Protein AF-0000000084648207 (afdb_homodimer)

Structure (mmCIF, N/CA/C/O backbone):
data_AF-0000000084648207-model_v1
#
loop_
_entity.id
_entity.type
_entity.pdbx_description
1 polymer 'Uncharacterized protein'
#
loop_
_atom_site.group_PDB
_atom_site.id
_atom_site.type_symbol
_atom_site.label_atom_id
_atom_site.label_alt_id
_atom_site.label_comp_id
_atom_site.label_asym_id
_atom_site.label_entity_id
_atom_site.label_seq_id
_atom_site.pdbx_PDB_ins_code
_atom_site.Cartn_x
_atom_site.Cartn_y
_atom_site.Cartn_z
_atom_site.occupancy
_atom_site.B_iso_or_equiv
_atom_site.auth_seq_id
_atom_site.auth_comp_id
_atom_site.auth_asym_id
_atom_site.auth_atom_id
_atom_site.pdbx_PDB_model_num
ATOM 1 N N . MET A 1 1 ? 38.062 -29.75 -19.484 1 31.52 1 MET A N 1
ATOM 2 C CA . MET A 1 1 ? 38.406 -29.109 -18.203 1 31.52 1 MET A CA 1
ATOM 3 C C . MET A 1 1 ? 37.188 -29.109 -17.266 1 31.52 1 MET A C 1
ATOM 5 O O . MET A 1 1 ? 36.188 -28.484 -17.578 1 31.52 1 MET A O 1
ATOM 9 N N . GLN A 1 2 ? 36.719 -30.141 -16.578 1 42.59 2 GLN A N 1
ATOM 10 C CA . GLN A 1 2 ? 35.562 -30.531 -15.758 1 42.59 2 GLN A CA 1
ATOM 11 C C . GLN A 1 2 ? 35.406 -29.562 -14.586 1 42.59 2 GLN A C 1
ATOM 13 O O . GLN A 1 2 ? 36.219 -29.531 -13.672 1 42.59 2 GLN A O 1
ATOM 18 N N . GLY A 1 3 ? 35.219 -28.281 -14.695 1 47.62 3 GLY A N 1
ATOM 19 C CA . GLY A 1 3 ? 35.281 -27.266 -13.664 1 47.62 3 GLY A CA 1
ATOM 20 C C . GLY A 1 3 ? 34.656 -27.703 -12.352 1 47.62 3 GLY A C 1
ATOM 21 O O . GLY A 1 3 ? 33.562 -28.297 -12.336 1 47.62 3 GLY A O 1
ATOM 22 N N . THR A 1 4 ? 35.438 -28.016 -11.281 1 57.03 4 THR A N 1
ATOM 23 C CA . THR A 1 4 ? 35.188 -28.5 -9.93 1 57.03 4 THR A CA 1
ATOM 24 C C . THR A 1 4 ? 34 -27.75 -9.328 1 57.03 4 THR A C 1
ATOM 26 O O . THR A 1 4 ? 33.969 -26.516 -9.328 1 57.03 4 THR A O 1
ATOM 29 N N . PHE A 1 5 ? 32.875 -28.484 -9.375 1 67.56 5 PHE A N 1
ATOM 30 C CA . PHE A 1 5 ? 31.688 -28.016 -8.641 1 67.56 5 PHE A CA 1
ATOM 31 C C . PHE A 1 5 ? 32.094 -27.484 -7.27 1 67.56 5 PHE A C 1
ATOM 33 O O . PHE A 1 5 ? 32.562 -28.234 -6.418 1 67.56 5 PHE A O 1
ATOM 40 N N . ASP A 1 6 ? 32.312 -26.234 -7.191 1 81.56 6 ASP A N 1
ATOM 41 C CA . ASP A 1 6 ? 32.594 -25.594 -5.914 1 81.56 6 ASP A CA 1
ATOM 42 C C . ASP A 1 6 ? 31.359 -25.641 -5.004 1 81.56 6 ASP A C 1
ATOM 44 O O . ASP A 1 6 ? 30.547 -24.703 -4.996 1 81.56 6 ASP A O 1
ATOM 48 N N . ILE A 1 7 ? 31.281 -26.719 -4.242 1 83.06 7 ILE A N 1
ATOM 49 C CA . ILE A 1 7 ? 30.125 -27 -3.391 1 83.06 7 ILE A CA 1
ATOM 50 C C . ILE A 1 7 ? 29.984 -25.922 -2.324 1 83.06 7 ILE A C 1
ATOM 52 O O . ILE A 1 7 ? 28.875 -25.531 -1.978 1 83.06 7 ILE A O 1
ATOM 56 N N . GLU A 1 8 ? 31.125 -25.469 -1.847 1 86.5 8 GLU A N 1
ATOM 57 C CA . GLU A 1 8 ? 31.078 -24.469 -0.784 1 86.5 8 GLU A CA 1
ATOM 58 C C . GLU A 1 8 ? 30.469 -23.156 -1.28 1 86.5 8 GLU A C 1
ATOM 60 O O . GLU A 1 8 ? 29.656 -22.547 -0.587 1 86.5 8 GLU A O 1
ATOM 65 N N . SER A 1 9 ? 30.891 -22.781 -2.445 1 88.62 9 SER A N 1
ATOM 66 C CA . SER A 1 9 ? 30.328 -21.562 -3.035 1 88.62 9 SER A CA 1
ATOM 67 C C . SER A 1 9 ? 28.828 -21.734 -3.289 1 88.62 9 SER A C 1
ATOM 69 O O . SER A 1 9 ? 28.062 -20.781 -3.088 1 88.62 9 SER A O 1
ATOM 71 N N . PHE A 1 10 ? 28.453 -22.891 -3.68 1 90.69 10 PHE A N 1
ATOM 72 C CA . PHE A 1 10 ? 27.047 -23.172 -3.947 1 90.69 10 PHE A CA 1
ATOM 73 C C . PHE A 1 10 ? 26.219 -23.141 -2.66 1 90.69 10 PHE A C 1
ATOM 75 O O . PHE A 1 10 ? 25.141 -22.562 -2.625 1 90.69 10 PHE A O 1
ATOM 82 N N . ILE A 1 11 ? 26.75 -23.656 -1.622 1 90.31 11 ILE A N 1
ATOM 83 C CA . ILE A 1 11 ? 26.078 -23.672 -0.331 1 90.31 11 ILE A CA 1
ATOM 84 C C . ILE A 1 11 ? 25.891 -22.25 0.172 1 90.31 11 ILE A C 1
ATOM 86 O O . ILE A 1 11 ? 24.828 -21.906 0.688 1 90.31 11 ILE A O 1
ATOM 90 N N . LYS A 1 12 ? 26.953 -21.484 0.017 1 91.62 12 LYS A N 1
ATOM 91 C CA . LYS A 1 12 ? 26.859 -20.078 0.425 1 91.62 12 LYS A CA 1
ATOM 92 C C . LYS A 1 12 ? 25.781 -19.344 -0.35 1 91.62 12 LYS A C 1
ATOM 94 O O . LYS A 1 12 ? 24.984 -18.609 0.234 1 91.62 12 LYS A O 1
ATOM 99 N N . GLN A 1 13 ? 25.766 -19.531 -1.605 1 93.25 13 GLN A N 1
ATOM 100 C CA . GLN A 1 13 ? 24.766 -18.891 -2.447 1 93.25 13 GLN A CA 1
ATOM 101 C C . GLN A 1 13 ? 23.344 -19.344 -2.078 1 93.25 13 GLN A C 1
ATOM 103 O O . GLN A 1 13 ? 22.406 -18.547 -2.082 1 93.25 13 GLN A O 1
ATOM 108 N N . ARG A 1 14 ? 23.188 -20.609 -1.732 1 93.94 14 ARG A N 1
ATOM 109 C CA . ARG A 1 14 ? 21.906 -21.141 -1.324 1 93.94 14 ARG A CA 1
ATOM 110 C C . ARG A 1 14 ? 21.438 -20.516 -0.015 1 93.94 14 ARG A C 1
ATOM 112 O O . ARG A 1 14 ? 20.25 -20.188 0.132 1 93.94 14 ARG A O 1
ATOM 119 N N . LYS A 1 15 ? 22.375 -20.359 0.866 1 93.88 15 LYS A N 1
ATOM 120 C CA . LYS A 1 15 ? 22.047 -19.75 2.145 1 93.88 15 LYS A CA 1
ATOM 121 C C . LYS A 1 15 ? 21.609 -18.297 1.953 1 93.88 15 LYS A C 1
ATOM 123 O O . LYS A 1 15 ? 20.641 -17.844 2.559 1 93.88 15 LYS A O 1
ATOM 128 N N . GLN A 1 16 ? 22.312 -17.609 1.118 1 95.06 16 GLN A N 1
ATOM 129 C CA . GLN A 1 16 ? 21.969 -16.219 0.824 1 95.06 16 GLN A CA 1
ATOM 130 C C . GLN A 1 16 ? 20.609 -16.125 0.14 1 95.06 16 GLN A C 1
ATOM 132 O O . GLN A 1 16 ? 19.797 -15.25 0.466 1 95.06 16 GLN A O 1
ATOM 137 N N . THR A 1 17 ? 20.375 -17.016 -0.736 1 96 17 THR A N 1
ATOM 138 C CA . THR A 1 17 ? 19.094 -17.062 -1.43 1 96 17 THR A CA 1
ATOM 139 C C . THR A 1 17 ? 17.938 -17.266 -0.439 1 96 17 THR A C 1
ATOM 141 O O . THR A 1 17 ? 16.922 -16.594 -0.519 1 96 17 THR A O 1
ATOM 144 N N . ARG A 1 18 ? 18.156 -18.125 0.48 1 95.62 18 ARG A N 1
ATOM 145 C CA . ARG A 1 18 ? 17.125 -18.438 1.464 1 95.62 18 ARG A CA 1
ATOM 146 C C . ARG A 1 18 ? 16.812 -17.234 2.338 1 95.62 18 ARG A C 1
ATOM 148 O O . ARG A 1 18 ? 15.648 -16.906 2.562 1 95.62 18 ARG A O 1
ATOM 155 N N . VAL A 1 19 ? 17.812 -16.578 2.809 1 95.81 19 VAL A N 1
ATOM 156 C CA . VAL A 1 19 ? 17.609 -15.438 3.703 1 95.81 19 VAL A CA 1
ATOM 157 C C . VAL A 1 19 ? 16.938 -14.305 2.943 1 95.81 19 VAL A C 1
ATOM 159 O O . VAL A 1 19 ? 16.031 -13.648 3.473 1 95.81 19 VAL A O 1
ATOM 162 N N . ILE A 1 20 ? 17.344 -14.07 1.699 1 95.75 20 ILE A N 1
ATOM 163 C CA . ILE A 1 20 ? 16.734 -13.039 0.865 1 95.75 20 ILE A CA 1
ATOM 164 C C . ILE A 1 20 ? 15.266 -13.391 0.602 1 95.75 20 ILE A C 1
ATOM 166 O O . ILE A 1 20 ? 14.375 -12.555 0.788 1 95.75 20 ILE A O 1
ATOM 170 N N . GLY A 1 21 ? 15.031 -14.633 0.204 1 96.62 21 GLY A N 1
ATOM 171 C CA . GLY A 1 21 ? 13.68 -15.086 -0.083 1 96.62 21 GLY A CA 1
ATOM 172 C C . GLY A 1 21 ? 12.75 -14.977 1.111 1 96.62 21 GLY A C 1
ATOM 173 O O . GLY A 1 21 ? 11.617 -14.516 0.983 1 96.62 21 GLY A O 1
ATOM 174 N N . ASP A 1 22 ? 13.266 -15.375 2.27 1 96.25 22 ASP A N 1
ATOM 175 C CA . ASP A 1 22 ? 12.461 -15.344 3.486 1 96.25 22 ASP A CA 1
ATOM 176 C C . ASP A 1 22 ? 12.07 -13.906 3.844 1 96.25 22 ASP A C 1
ATOM 178 O O . ASP A 1 22 ? 10.914 -13.641 4.184 1 96.25 22 ASP A O 1
ATOM 182 N N . LEU A 1 23 ? 12.984 -13.047 3.775 1 96.06 23 LEU A N 1
ATOM 183 C CA . LEU A 1 23 ? 12.734 -11.648 4.113 1 96.06 23 LEU A CA 1
ATOM 184 C C . LEU A 1 23 ? 11.727 -11.031 3.15 1 96.06 23 LEU A C 1
ATOM 186 O O . LEU A 1 23 ? 10.797 -10.344 3.574 1 96.06 23 LEU A O 1
ATOM 190 N N . LEU A 1 24 ? 11.922 -11.297 1.897 1 96.81 24 LEU A N 1
ATOM 191 C CA . LEU A 1 24 ? 11.039 -10.719 0.888 1 96.81 24 LEU A CA 1
ATOM 192 C C . LEU A 1 24 ? 9.648 -11.344 0.972 1 96.81 24 LEU A C 1
ATOM 194 O O . LEU A 1 24 ? 8.641 -10.648 0.798 1 96.81 24 LEU A O 1
ATOM 198 N N . HIS A 1 25 ? 9.609 -12.617 1.253 1 97.44 25 HIS A N 1
ATOM 199 C CA . HIS A 1 25 ? 8.32 -13.281 1.41 1 97.44 25 HIS A CA 1
ATOM 200 C C . HIS A 1 25 ? 7.543 -12.703 2.586 1 97.44 25 HIS A C 1
ATOM 202 O O . HIS A 1 25 ? 6.344 -12.445 2.471 1 97.44 25 HIS A O 1
ATOM 208 N N . GLU A 1 26 ? 8.219 -12.555 3.654 1 96.44 26 GLU A N 1
ATOM 209 C CA . GLU A 1 26 ? 7.578 -12.008 4.848 1 96.44 26 GLU A CA 1
ATOM 210 C C . GLU A 1 26 ? 7.004 -10.617 4.578 1 96.44 26 GLU A C 1
ATOM 212 O O . GLU A 1 26 ? 5.875 -10.32 4.973 1 96.44 26 GLU A O 1
ATOM 217 N N . GLN A 1 27 ? 7.758 -9.844 3.918 1 95.56 27 GLN A N 1
ATOM 218 C CA . GLN A 1 27 ? 7.32 -8.484 3.607 1 95.56 27 GLN A CA 1
ATOM 219 C C . GLN A 1 27 ? 6.141 -8.5 2.637 1 95.56 27 GLN A C 1
ATOM 221 O O . GLN A 1 27 ? 5.148 -7.797 2.852 1 95.56 27 GLN A O 1
ATOM 226 N N . ALA A 1 28 ? 6.254 -9.289 1.633 1 96.81 28 ALA A N 1
ATOM 227 C CA . ALA A 1 28 ? 5.176 -9.391 0.653 1 96.81 28 ALA A CA 1
ATOM 228 C C . ALA A 1 28 ? 3.893 -9.898 1.304 1 96.81 28 ALA A C 1
ATOM 230 O O . ALA A 1 28 ? 2.803 -9.398 1.021 1 96.81 28 ALA A O 1
ATOM 231 N N . ALA A 1 29 ? 4.051 -10.875 2.158 1 96.19 29 ALA A N 1
ATOM 232 C CA . ALA A 1 29 ? 2.898 -11.445 2.85 1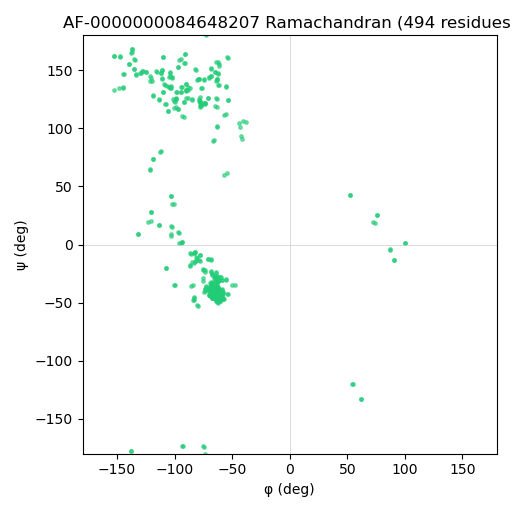 96.19 29 ALA A CA 1
ATOM 233 C C . ALA A 1 29 ? 2.24 -10.422 3.764 1 96.19 29 ALA A C 1
ATOM 235 O O . ALA A 1 29 ? 1.013 -10.352 3.852 1 96.19 29 ALA A O 1
ATOM 236 N N . ASP A 1 30 ? 3.041 -9.703 4.414 1 94.94 30 ASP A N 1
ATOM 237 C CA . ASP A 1 30 ? 2.525 -8.648 5.281 1 94.94 30 ASP A CA 1
ATOM 238 C C . ASP A 1 30 ? 1.732 -7.613 4.48 1 94.94 30 ASP A C 1
ATOM 240 O O . ASP A 1 30 ? 0.624 -7.238 4.867 1 94.94 30 ASP A O 1
ATOM 244 N N . TYR A 1 31 ? 2.311 -7.145 3.365 1 95.69 31 TYR A N 1
ATOM 245 C CA . TYR A 1 31 ? 1.628 -6.184 2.506 1 95.69 31 TYR A CA 1
ATOM 246 C C . TYR A 1 31 ? 0.324 -6.762 1.97 1 95.69 31 TYR A C 1
ATOM 248 O O . TYR A 1 31 ? -0.715 -6.098 1.998 1 95.69 31 TYR A O 1
ATOM 256 N N . LEU A 1 32 ? 0.422 -7.98 1.573 1 95 32 LEU A N 1
ATOM 257 C CA . LEU A 1 32 ? -0.771 -8.625 1.037 1 95 32 LEU A CA 1
ATOM 258 C C . LEU A 1 32 ? -1.846 -8.758 2.111 1 95 32 LEU A C 1
ATOM 260 O O . LEU A 1 32 ? -3.031 -8.562 1.836 1 95 32 LEU A O 1
ATOM 264 N N . GLY A 1 33 ? -1.432 -9.094 3.254 1 92.56 33 GLY A N 1
ATOM 265 C CA . GLY A 1 33 ? -2.371 -9.195 4.359 1 92.56 33 GLY A CA 1
ATOM 266 C C . GLY A 1 33 ? -3.107 -7.895 4.633 1 92.56 33 GLY A C 1
ATOM 267 O O . GLY A 1 33 ? -4.301 -7.906 4.945 1 92.56 33 GLY A O 1
ATOM 268 N N . THR A 1 34 ? -2.453 -6.852 4.531 1 91.88 34 THR A N 1
ATOM 269 C CA . THR A 1 34 ? -3.053 -5.539 4.754 1 91.88 34 THR A CA 1
ATOM 270 C C . THR A 1 34 ? -3.951 -5.148 3.582 1 91.88 34 THR A C 1
ATOM 272 O O . THR A 1 34 ? -5.055 -4.637 3.783 1 91.88 34 THR A O 1
ATOM 275 N N . LEU A 1 35 ? -3.521 -5.445 2.381 1 92.56 35 LEU A N 1
ATOM 276 C CA . LEU A 1 35 ? -4.227 -5.039 1.169 1 92.56 35 LEU A CA 1
ATOM 277 C C . LEU A 1 35 ? -5.375 -5.992 0.861 1 92.56 35 LEU A C 1
ATOM 279 O O . LEU A 1 35 ? -6.227 -5.695 0.019 1 92.56 35 LEU A O 1
ATOM 283 N N . GLY A 1 36 ? -5.391 -7.082 1.556 1 88.88 36 GLY A N 1
ATOM 284 C CA . GLY A 1 36 ? -6.414 -8.094 1.335 1 88.88 36 GLY A CA 1
ATOM 285 C C . GLY A 1 36 ? -7.824 -7.551 1.447 1 88.88 36 GLY A C 1
ATOM 286 O O . GLY A 1 36 ? -8.727 -7.992 0.729 1 88.88 36 GLY A O 1
ATOM 287 N N . LEU A 1 37 ? -7.992 -6.566 2.248 1 83.12 37 LEU A N 1
ATOM 288 C CA . LEU A 1 37 ? -9.312 -5.988 2.455 1 83.12 37 LEU A CA 1
ATOM 289 C C . LEU A 1 37 ? -9.789 -5.266 1.199 1 83.12 37 LEU A C 1
ATOM 291 O O . LEU A 1 37 ? -11 -5.148 0.966 1 83.12 37 LEU A O 1
ATOM 295 N N . LEU A 1 38 ? -8.859 -4.867 0.382 1 86.69 38 LEU A N 1
ATOM 296 C CA . LEU A 1 38 ? -9.188 -4.113 -0.821 1 86.69 38 LEU A CA 1
ATOM 297 C C . LEU A 1 38 ? -9.641 -5.043 -1.94 1 86.69 38 LEU A C 1
ATOM 299 O O . LEU A 1 38 ? -10.25 -4.594 -2.918 1 86.69 38 LEU A O 1
ATOM 303 N N . ILE A 1 39 ? -9.391 -6.273 -1.764 1 87.75 39 ILE A N 1
ATOM 304 C CA . ILE A 1 39 ? -9.711 -7.172 -2.865 1 87.75 39 ILE A CA 1
ATOM 305 C C . ILE A 1 39 ? -10.719 -8.227 -2.396 1 87.75 39 ILE A C 1
ATOM 307 O O . ILE A 1 39 ? -10.781 -9.32 -2.955 1 87.75 39 ILE A O 1
ATOM 311 N N . ARG A 1 40 ? -11.453 -7.855 -1.466 1 86.44 40 ARG A N 1
ATOM 312 C CA . ARG A 1 40 ? -12.492 -8.766 -1.007 1 86.44 40 ARG A CA 1
ATOM 313 C C . ARG A 1 40 ? -13.609 -8.891 -2.041 1 86.44 40 ARG A C 1
ATOM 315 O O . ARG A 1 40 ? -14.219 -7.891 -2.426 1 86.44 40 ARG A O 1
ATOM 322 N N . PRO A 1 41 ? -13.891 -10.086 -2.408 1 89.44 41 PRO A N 1
ATOM 323 C CA . PRO A 1 41 ? -14.906 -10.266 -3.451 1 89.44 41 PRO A CA 1
ATOM 324 C C . PRO A 1 41 ? -16.297 -9.789 -3.021 1 89.44 41 PRO A C 1
ATOM 326 O O . PRO A 1 41 ? -17.094 -9.375 -3.863 1 89.44 41 PRO A O 1
ATOM 329 N N . GLN A 1 42 ? -16.531 -9.758 -1.756 1 84.69 42 GLN A N 1
ATOM 330 C CA . GLN A 1 42 ? -17.844 -9.359 -1.232 1 84.69 42 GLN A CA 1
ATOM 331 C C . GLN A 1 42 ? -18.172 -7.918 -1.619 1 84.69 42 GLN A C 1
ATOM 333 O O . GLN A 1 42 ? -19.328 -7.582 -1.841 1 84.69 42 GLN A O 1
ATOM 338 N N . MET A 1 43 ? -17.203 -7.164 -1.728 1 80.06 43 MET A N 1
ATOM 339 C CA . MET A 1 43 ? -17.391 -5.754 -2.051 1 80.06 43 MET A CA 1
ATOM 340 C C . MET A 1 43 ? -17.734 -5.574 -3.523 1 80.06 43 MET A C 1
ATOM 342 O O . MET A 1 43 ? -18.391 -4.602 -3.898 1 80.06 43 MET A O 1
ATOM 346 N N . ILE A 1 44 ? -17.406 -6.52 -4.305 1 86.19 44 ILE A N 1
ATOM 347 C CA . ILE A 1 44 ? -17.547 -6.402 -5.75 1 86.19 44 ILE A CA 1
ATOM 348 C C . ILE A 1 44 ? -18.812 -7.133 -6.199 1 86.19 44 ILE A C 1
ATOM 350 O O . ILE A 1 44 ? -19.562 -6.625 -7.039 1 86.19 44 ILE A O 1
ATOM 354 N N . PHE A 1 45 ? -19.109 -8.211 -5.543 1 90.38 45 PHE A N 1
ATOM 355 C CA . PHE A 1 45 ? -20.141 -9.094 -6.062 1 90.38 45 PHE A CA 1
ATOM 356 C C . PHE A 1 45 ? -21.406 -8.992 -5.219 1 90.38 45 PHE A C 1
ATOM 358 O O . PHE A 1 45 ? -22.484 -9.406 -5.652 1 90.38 45 PHE A O 1
ATOM 365 N N . GLY A 1 46 ? -21.266 -8.508 -4.02 1 86 46 GLY A N 1
ATOM 366 C CA . GLY A 1 46 ? -22.438 -8.297 -3.168 1 86 46 GLY A CA 1
ATOM 367 C C . GLY A 1 46 ? -23.281 -9.539 -3.004 1 86 46 GLY A C 1
ATOM 368 O O . GLY A 1 46 ? -22.781 -10.602 -2.658 1 86 46 GLY A O 1
ATOM 369 N N . GLU A 1 47 ? -24.516 -9.5 -3.398 1 86.75 47 GLU A N 1
ATOM 370 C CA . GLU A 1 47 ? -25.516 -10.531 -3.148 1 86.75 47 GLU A CA 1
ATOM 371 C C . GLU A 1 47 ? -25.234 -11.789 -3.973 1 86.75 47 GLU A C 1
ATOM 373 O O . GLU A 1 47 ? -25.828 -12.844 -3.732 1 86.75 47 GLU A O 1
ATOM 378 N N . TYR A 1 48 ? -24.375 -11.648 -4.887 1 90.25 48 TYR A N 1
ATOM 379 C CA . TYR A 1 48 ? -24.062 -12.805 -5.723 1 90.25 48 TYR A CA 1
ATOM 380 C C . TYR A 1 48 ? -23.141 -13.766 -4.988 1 90.25 48 TYR A C 1
ATOM 382 O O . TYR A 1 48 ? -22.906 -14.883 -5.449 1 90.25 48 TYR A O 1
ATOM 390 N N . LEU A 1 49 ? -22.672 -13.266 -3.859 1 89.31 49 LEU A N 1
ATOM 391 C CA . LEU A 1 49 ? -21.859 -14.133 -3 1 89.31 49 LEU A CA 1
ATOM 392 C C . LEU A 1 49 ? -22.609 -14.469 -1.716 1 89.31 49 LEU A C 1
ATOM 394 O O . LEU A 1 49 ? -23.297 -13.609 -1.145 1 89.31 49 LEU A O 1
ATOM 398 N N . GLN A 1 50 ? -22.359 -15.68 -1.397 1 84.62 50 GLN A N 1
ATOM 399 C CA . GLN A 1 50 ? -23.016 -16.109 -0.169 1 84.62 50 GLN A CA 1
ATOM 400 C C . GLN A 1 50 ? -22.516 -15.32 1.034 1 84.62 50 GLN A C 1
ATOM 402 O O . GLN A 1 50 ? -21.312 -15.18 1.234 1 84.62 50 GLN A O 1
ATOM 407 N N . GLY A 1 51 ? -23.469 -14.711 1.789 1 76.5 51 GLY A N 1
ATOM 408 C CA . GLY A 1 51 ? -23.125 -14.031 3.027 1 76.5 51 GLY A CA 1
ATOM 409 C C . GLY A 1 51 ? -22.719 -12.586 2.818 1 76.5 51 GLY A C 1
ATOM 410 O O . GLY A 1 51 ? -22.422 -11.875 3.779 1 76.5 51 GLY A O 1
ATOM 411 N N . ALA A 1 52 ? -22.641 -12.195 1.569 1 75.5 52 ALA A N 1
ATOM 412 C CA . ALA A 1 52 ? -22.25 -10.82 1.296 1 75.5 52 ALA A CA 1
ATOM 413 C C . ALA A 1 52 ? -23.406 -9.859 1.495 1 75.5 52 ALA A C 1
ATOM 415 O O . ALA A 1 52 ? -24.578 -10.234 1.294 1 75.5 52 ALA A O 1
ATOM 416 N N . PRO A 1 53 ? -23 -8.703 2.031 1 71.38 53 PRO A N 1
ATOM 417 C CA . PRO A 1 53 ? -24.062 -7.703 2.125 1 71.38 53 PRO A CA 1
ATOM 418 C C . PRO A 1 53 ? -24.609 -7.293 0.759 1 71.38 53 PRO A C 1
ATOM 420 O O . PRO A 1 53 ? -23.969 -7.516 -0.263 1 71.38 53 PRO A O 1
ATOM 423 N N . ARG A 1 54 ? -25.875 -6.777 0.827 1 66.56 54 ARG A N 1
ATOM 424 C CA . ARG A 1 54 ? -26.469 -6.316 -0.421 1 66.56 54 ARG A CA 1
ATOM 425 C C . ARG A 1 54 ? -25.688 -5.152 -1.009 1 66.56 54 ARG A C 1
ATOM 427 O O . ARG A 1 54 ? -25.391 -4.18 -0.308 1 66.56 54 ARG A O 1
ATOM 434 N N . GLY A 1 55 ? -24.797 -5.297 -2.08 1 62.78 55 GLY A N 1
ATOM 435 C CA . GLY A 1 55 ? -24.062 -4.234 -2.752 1 62.78 55 GLY A CA 1
ATOM 436 C C . GLY A 1 55 ? -24.938 -3.369 -3.633 1 62.78 55 GLY A C 1
ATOM 437 O O . GLY A 1 55 ? -26.172 -3.42 -3.531 1 62.78 55 GLY A O 1
ATOM 438 N N . SER A 1 56 ? -24.25 -2.348 -4.281 1 64.62 56 SER A N 1
ATOM 439 C CA . SER A 1 56 ? -25 -1.662 -5.332 1 64.62 56 SER A CA 1
ATOM 440 C C . SER A 1 56 ? -25.484 -2.641 -6.395 1 64.62 56 SER A C 1
ATOM 442 O O . SER A 1 56 ? -24.688 -3.326 -7.027 1 64.62 56 SER A O 1
ATOM 444 N N . GLY A 1 57 ? -26.75 -2.887 -6.5 1 74.56 57 GLY A N 1
ATOM 445 C CA . GLY A 1 57 ? -27.391 -3.891 -7.324 1 74.56 57 GLY A CA 1
ATOM 446 C C . GLY A 1 57 ? -26.891 -3.906 -8.758 1 74.56 57 GLY A C 1
ATOM 447 O O . GLY A 1 57 ? -26.578 -4.969 -9.297 1 74.56 57 GLY A O 1
ATOM 448 N N . ARG A 1 58 ? -26.562 -2.707 -9.305 1 85.62 58 ARG A N 1
ATOM 449 C CA . ARG A 1 58 ? -26.188 -2.654 -10.719 1 85.62 58 ARG A CA 1
ATOM 450 C C . ARG A 1 58 ? -24.719 -3.008 -10.906 1 85.62 58 ARG A C 1
ATOM 452 O O . ARG A 1 58 ? -24.375 -3.76 -11.82 1 85.62 58 ARG A O 1
ATOM 459 N N . GLU A 1 59 ? -23.797 -2.461 -10.086 1 87.19 59 GLU A N 1
ATOM 460 C CA . GLU A 1 59 ? -22.359 -2.717 -10.195 1 87.19 59 GLU A CA 1
ATOM 461 C C . GLU A 1 59 ? -22.047 -4.184 -9.922 1 87.19 59 GLU A C 1
ATOM 463 O O . GLU A 1 59 ? -21.234 -4.789 -10.617 1 87.19 59 GLU A O 1
ATOM 468 N N . ALA A 1 60 ? -22.766 -4.68 -9.047 1 90 60 ALA A N 1
ATOM 469 C CA . ALA A 1 60 ? -22.562 -6.086 -8.711 1 90 60 ALA A CA 1
ATOM 470 C C . ALA A 1 60 ? -23.031 -6.996 -9.836 1 90 60 ALA A C 1
ATOM 472 O O . ALA A 1 60 ? -22.391 -8 -10.141 1 90 60 ALA A O 1
ATOM 473 N N . GLN A 1 61 ? -24.141 -6.609 -10.422 1 92.69 61 GLN A N 1
ATOM 474 C CA . GLN A 1 61 ? -24.672 -7.387 -11.531 1 92.69 61 GLN A CA 1
ATOM 475 C C . GLN A 1 61 ? -23.719 -7.387 -12.727 1 92.69 61 GLN A C 1
ATOM 477 O O . GLN A 1 61 ? -23.484 -8.43 -13.336 1 92.69 61 GLN A O 1
ATOM 482 N N . HIS A 1 62 ? -23.234 -6.246 -12.977 1 94.12 62 HIS A N 1
ATOM 483 C CA . HIS A 1 62 ? -22.297 -6.137 -14.078 1 94.12 62 HIS A CA 1
ATOM 484 C C . HIS A 1 62 ? -21.031 -6.941 -13.805 1 94.12 62 HIS A C 1
ATOM 486 O O . HIS A 1 62 ? -20.547 -7.672 -14.672 1 94.12 62 HIS A O 1
ATOM 492 N N . ALA A 1 63 ? -20.562 -6.836 -12.609 1 92.62 63 ALA A N 1
ATOM 493 C CA . ALA A 1 63 ? -19.359 -7.578 -12.219 1 92.62 63 ALA A CA 1
ATOM 494 C C . ALA A 1 63 ? -19.594 -9.086 -12.328 1 92.62 63 ALA A C 1
ATOM 496 O O . ALA A 1 63 ? -18.734 -9.812 -12.844 1 92.62 63 ALA A O 1
ATOM 497 N N . PHE A 1 64 ? -20.719 -9.484 -11.961 1 94 64 PHE A N 1
ATOM 498 C CA . PHE A 1 64 ? -21.016 -10.906 -11.984 1 94 64 PHE A CA 1
ATOM 499 C C . PHE A 1 64 ? -21.141 -11.406 -13.422 1 94 64 PHE A C 1
ATOM 501 O O . PHE A 1 64 ? -20.703 -12.508 -13.75 1 94 64 PHE A O 1
ATOM 508 N N . LYS A 1 65 ? -21.766 -10.609 -14.211 1 95.12 65 LYS A N 1
ATOM 509 C CA . LYS A 1 65 ? -21.891 -10.977 -15.617 1 95.12 65 LYS A CA 1
ATOM 510 C C . LYS A 1 65 ? -20.531 -11.141 -16.281 1 95.12 65 LYS A C 1
ATOM 512 O O . LYS A 1 65 ? -20.297 -12.102 -17.016 1 95.12 65 LYS A O 1
ATOM 517 N N . GLU A 1 66 ? -19.672 -10.258 -15.984 1 95.94 66 GLU A N 1
ATOM 518 C CA . GLU A 1 66 ? -18.328 -10.336 -16.516 1 95.94 66 GLU A CA 1
ATOM 519 C C . GLU A 1 66 ? -17.578 -11.547 -15.977 1 95.94 66 GLU A C 1
ATOM 521 O O . GLU A 1 66 ? -16.891 -12.25 -16.719 1 95.94 66 GLU A O 1
ATOM 526 N N . PHE A 1 67 ? -17.766 -11.773 -14.766 1 96.06 67 PHE A N 1
ATOM 527 C CA . PHE A 1 67 ? -17.109 -12.906 -14.133 1 96.06 67 PHE A CA 1
ATOM 528 C C . PHE A 1 67 ? -17.625 -14.227 -14.703 1 96.06 67 PHE A C 1
ATOM 530 O O . PHE A 1 67 ? -16.844 -15.148 -14.945 1 96.06 67 PHE A O 1
ATOM 537 N N . LYS A 1 68 ? -18.875 -14.211 -14.852 1 95.44 68 LYS A N 1
ATOM 538 C CA . LYS A 1 68 ? -19.484 -15.414 -15.422 1 95.44 68 LYS A CA 1
ATOM 539 C C . LYS A 1 68 ? -18.922 -15.719 -16.797 1 95.44 68 LYS A C 1
ATOM 541 O O . LYS A 1 68 ? -18.594 -16.875 -17.109 1 95.44 68 LYS A O 1
ATOM 546 N N . SER A 1 69 ? -18.828 -14.742 -17.578 1 96 69 SER A N 1
ATOM 547 C CA . SER A 1 69 ? -18.266 -14.922 -18.906 1 96 69 SER A CA 1
ATOM 548 C C . SER A 1 69 ? -16.828 -15.422 -18.828 1 96 69 SER A C 1
ATOM 550 O O . SER A 1 69 ? -16.438 -16.328 -19.562 1 96 69 SER A O 1
ATOM 552 N N . LEU A 1 70 ? -16.078 -14.875 -17.953 1 95.75 70 LEU A N 1
ATOM 553 C CA . LEU A 1 70 ? -14.695 -15.273 -17.75 1 95.75 70 LEU A CA 1
ATOM 554 C C . LEU A 1 70 ? -14.617 -16.719 -17.266 1 95.75 70 LEU A C 1
ATOM 556 O O . LEU A 1 70 ? -13.781 -17.484 -17.75 1 95.75 70 LEU A O 1
ATOM 560 N N . PHE A 1 71 ? -15.477 -17.062 -16.406 1 96.75 71 PHE A N 1
ATOM 561 C CA . PHE A 1 71 ? -15.516 -18.406 -15.859 1 96.75 71 PHE A CA 1
ATOM 562 C C . PHE A 1 71 ? -15.828 -19.422 -16.953 1 96.75 71 PHE A C 1
ATOM 564 O O . PHE A 1 71 ? -15.133 -20.438 -17.078 1 96.75 71 PHE A O 1
ATOM 571 N N . GLU A 1 72 ? -16.797 -19.125 -17.719 1 96.25 72 GLU A N 1
ATOM 572 C CA . GLU A 1 72 ? -17.219 -20.062 -18.766 1 96.25 72 GLU A CA 1
ATOM 573 C C . GLU A 1 72 ? -16.125 -20.25 -19.797 1 96.25 72 GLU A C 1
ATOM 575 O O . GLU A 1 72 ? -15.852 -21.391 -20.219 1 96.25 72 GLU A O 1
ATOM 580 N N . ALA A 1 73 ? -15.516 -19.234 -20.125 1 95.75 73 ALA A N 1
ATOM 581 C CA . ALA A 1 73 ? -14.438 -19.312 -21.125 1 95.75 73 ALA A CA 1
ATOM 582 C C . ALA A 1 73 ? -13.25 -20.109 -20.578 1 95.75 73 ALA A C 1
ATOM 584 O O . ALA A 1 73 ? -12.633 -20.875 -21.312 1 95.75 73 ALA A O 1
ATOM 585 N N . THR A 1 74 ? -12.945 -19.938 -19.297 1 96.5 74 THR A N 1
ATOM 586 C CA . THR A 1 74 ? -11.766 -20.562 -18.703 1 96.5 74 THR A CA 1
ATOM 587 C C . THR A 1 74 ? -12.062 -22 -18.281 1 96.5 74 THR A C 1
ATOM 589 O O . THR A 1 74 ? -11.312 -22.906 -18.625 1 96.5 74 THR A O 1
ATOM 592 N N . ALA A 1 75 ? -13.141 -22.188 -17.609 1 96.25 75 ALA A N 1
ATOM 593 C CA . ALA A 1 75 ? -13.484 -23.5 -17.047 1 96.25 75 ALA A CA 1
ATOM 594 C C . ALA A 1 75 ? -13.82 -24.5 -18.156 1 96.25 75 ALA A C 1
ATOM 596 O O . ALA A 1 75 ? -13.547 -25.688 -18.016 1 96.25 75 ALA A O 1
ATOM 597 N N . GLY A 1 76 ? -14.391 -23.984 -19.219 1 95.19 76 GLY A N 1
ATOM 598 C CA . GLY A 1 76 ? -14.797 -24.875 -20.297 1 95.19 76 GLY A CA 1
ATOM 599 C C . GLY A 1 76 ? -13.648 -25.297 -21.188 1 95.19 76 GLY A C 1
ATOM 600 O O . GLY A 1 76 ? -13.758 -26.266 -21.938 1 95.19 76 GLY A O 1
ATOM 601 N N . ALA A 1 77 ? -12.594 -24.719 -21.125 1 95.44 77 ALA A N 1
ATOM 602 C CA . ALA A 1 77 ? -11.445 -24.984 -21.984 1 95.44 77 ALA A CA 1
ATOM 603 C C . ALA A 1 77 ? -10.531 -26.031 -21.375 1 95.44 77 ALA A C 1
ATOM 605 O O . ALA A 1 77 ? -10.672 -26.375 -20.188 1 95.44 77 ALA A O 1
ATOM 606 N N . ALA A 1 78 ? -9.68 -26.531 -22.266 1 94.19 78 ALA A N 1
ATOM 607 C CA . ALA A 1 78 ? -8.656 -27.453 -21.766 1 94.19 78 ALA A CA 1
ATOM 608 C C . ALA A 1 78 ? -7.715 -26.734 -20.797 1 94.19 78 ALA A C 1
ATOM 610 O O . ALA A 1 78 ? -7.363 -25.578 -21 1 94.19 78 ALA A O 1
ATOM 611 N N . PRO A 1 79 ? -7.305 -27.406 -19.719 1 95.81 79 PRO A N 1
ATOM 612 C CA . PRO A 1 79 ? -7.406 -28.828 -19.359 1 95.81 79 PRO A CA 1
ATOM 613 C C . PRO A 1 79 ? -8.609 -29.125 -18.453 1 95.81 79 PRO A C 1
ATOM 615 O O . PRO A 1 79 ? -8.82 -30.266 -18.062 1 95.81 79 PRO A O 1
ATOM 618 N N . PHE A 1 80 ? -9.406 -28.109 -18.141 1 95.88 80 PHE A N 1
ATOM 619 C CA . PHE A 1 80 ? -10.445 -28.25 -17.125 1 95.88 80 PHE A CA 1
ATOM 620 C C . PHE A 1 80 ? -11.672 -28.953 -17.719 1 95.88 80 PHE A C 1
ATOM 622 O O . PHE A 1 80 ? -12.148 -29.938 -17.172 1 95.88 80 PHE A O 1
ATOM 629 N N . ARG A 1 81 ? -12.219 -28.438 -18.891 1 94.62 81 ARG A N 1
ATOM 630 C CA . ARG A 1 81 ? -13.391 -28.984 -19.578 1 94.62 81 ARG A CA 1
ATOM 631 C C . ARG A 1 81 ? -14.562 -29.141 -18.625 1 94.62 81 ARG A C 1
ATOM 633 O O . ARG A 1 81 ? -15.211 -30.188 -18.594 1 94.62 81 ARG A O 1
ATOM 640 N N . LEU A 1 82 ? -14.703 -28.109 -17.828 1 93.94 82 LEU A N 1
ATOM 641 C CA . LEU A 1 82 ? -15.773 -28.109 -16.844 1 93.94 82 LEU A CA 1
ATOM 642 C C . LEU A 1 82 ? -17.047 -27.5 -17.422 1 93.94 82 LEU A C 1
ATOM 644 O O . LEU A 1 82 ? -17.031 -26.391 -17.953 1 93.94 82 LEU A O 1
ATOM 648 N N . ILE A 1 83 ? -18.203 -28.172 -17.375 1 88.19 83 ILE A N 1
ATOM 649 C CA . ILE A 1 83 ? -19.469 -27.719 -17.922 1 88.19 83 ILE A CA 1
ATOM 650 C C . ILE A 1 83 ? -20.359 -27.219 -16.781 1 88.19 83 ILE A C 1
ATOM 652 O O . ILE A 1 83 ? -21.375 -26.562 -17.016 1 88.19 83 ILE A O 1
ATOM 656 N N . GLN A 1 84 ? -19.922 -26.969 -15.68 1 85.94 84 GLN A N 1
ATOM 657 C CA . GLN A 1 84 ? -20.672 -26.5 -14.516 1 85.94 84 GLN A CA 1
ATOM 658 C C . GLN A 1 84 ? -21 -25.016 -14.625 1 85.94 84 GLN A C 1
ATOM 660 O O . GLN A 1 84 ? -20.172 -24.219 -15.047 1 85.94 84 GLN A O 1
ATOM 665 N N . GLU A 1 85 ? -22.234 -24.703 -14.32 1 86.81 85 GLU A N 1
ATOM 666 C CA . GLU A 1 85 ? -22.672 -23.312 -14.289 1 86.81 85 GLU A CA 1
ATOM 667 C C . GLU A 1 85 ? -22.5 -22.703 -12.898 1 86.81 85 GLU A C 1
ATOM 669 O O . GLU A 1 85 ? -22.406 -23.438 -11.906 1 86.81 85 GLU A O 1
ATOM 674 N N . LEU A 1 86 ? -22.391 -21.422 -12.898 1 90.5 86 LEU A N 1
ATOM 675 C CA . LEU A 1 86 ? -22.297 -20.719 -11.625 1 90.5 86 LEU A CA 1
ATOM 676 C C . LEU A 1 86 ? -23.656 -20.609 -10.961 1 90.5 86 LEU A C 1
ATOM 678 O O . LEU A 1 86 ? -24.609 -20.094 -11.562 1 90.5 86 LEU A O 1
ATOM 682 N N . ASP A 1 87 ? -23.703 -21.188 -9.812 1 87.5 87 ASP A N 1
ATOM 683 C CA . ASP A 1 87 ? -24.938 -21.047 -9.031 1 87.5 87 ASP A CA 1
ATOM 684 C C . ASP A 1 87 ? -24.812 -19.875 -8.055 1 87.5 87 ASP A C 1
ATOM 686 O O . ASP A 1 87 ? -23.844 -19.781 -7.297 1 87.5 87 ASP A O 1
ATOM 690 N N . VAL A 1 88 ? -25.859 -19.078 -8.117 1 87.62 88 VAL A N 1
ATOM 691 C CA . VAL A 1 88 ? -25.875 -17.906 -7.246 1 87.62 88 VAL A CA 1
ATOM 692 C C . VAL A 1 88 ? -26.812 -18.156 -6.062 1 87.62 88 VAL A C 1
ATOM 694 O O . VAL A 1 88 ? -27.891 -18.719 -6.223 1 87.62 88 VAL A O 1
ATOM 697 N N . PRO A 1 89 ? -26.406 -17.797 -4.898 1 88.81 89 PRO A N 1
ATOM 698 C CA . PRO A 1 89 ? -25.156 -17.125 -4.551 1 88.81 89 PRO A CA 1
ATOM 699 C C . PRO A 1 89 ? -23.953 -18.078 -4.508 1 88.81 89 PRO A C 1
ATOM 701 O O . PRO A 1 89 ? -24.094 -19.219 -4.07 1 88.81 89 PRO A O 1
ATOM 704 N N . LEU A 1 90 ? -22.844 -17.531 -4.984 1 89.5 90 LEU A N 1
ATOM 705 C CA . LEU A 1 90 ? -21.609 -18.297 -5.016 1 89.5 90 LEU A CA 1
ATOM 706 C C . LEU A 1 90 ? -21.016 -18.422 -3.621 1 89.5 90 LEU A C 1
ATOM 708 O O . LEU A 1 90 ? -21.016 -17.469 -2.85 1 89.5 90 LEU A O 1
ATOM 712 N N . GLU A 1 91 ? -20.5 -19.578 -3.398 1 85.75 91 GLU A N 1
ATOM 713 C CA . GLU A 1 91 ? -19.828 -19.797 -2.115 1 85.75 91 GLU A CA 1
ATOM 714 C C . GLU A 1 91 ? -18.328 -19.656 -2.238 1 85.75 91 GLU A C 1
ATOM 716 O O . GLU A 1 91 ? -17.688 -20.359 -3.033 1 85.75 91 GLU A O 1
ATOM 721 N N . ILE A 1 92 ? -17.875 -18.688 -1.499 1 81.88 92 ILE A N 1
ATOM 722 C CA . ILE A 1 92 ? -16.422 -18.516 -1.446 1 81.88 92 ILE A CA 1
ATOM 723 C C . ILE A 1 92 ? -15.898 -19.016 -0.102 1 81.88 92 ILE A C 1
ATOM 725 O O . ILE A 1 92 ? -16.281 -18.5 0.951 1 81.88 92 ILE A O 1
ATOM 729 N N . LEU A 1 93 ? -15.109 -20.031 -0.014 1 71.12 93 LEU A N 1
ATOM 730 C CA . LEU A 1 93 ? -14.648 -20.703 1.193 1 71.12 93 LEU A CA 1
ATOM 731 C C . LEU A 1 93 ? -13.578 -19.875 1.902 1 71.12 93 LEU A C 1
ATOM 733 O O . LEU A 1 93 ? -13.43 -19.969 3.121 1 71.12 93 LEU A O 1
ATOM 737 N N . GLY A 1 94 ? -12.805 -19.141 1.156 1 69.88 94 GLY A N 1
ATOM 738 C CA . GLY A 1 94 ? -11.75 -18.312 1.736 1 69.88 94 GLY A CA 1
ATOM 739 C C . GLY A 1 94 ? -11.484 -17.047 0.95 1 69.88 94 GLY A C 1
ATOM 740 O O . GLY A 1 94 ? -11.5 -17.062 -0.283 1 69.88 94 GLY A O 1
ATOM 741 N N . SER A 1 95 ? -11.406 -16.062 1.815 1 76.25 95 SER A N 1
ATOM 742 C CA . SER A 1 95 ? -11.148 -14.812 1.119 1 76.25 95 SER A CA 1
ATOM 743 C C . SER A 1 95 ? -9.883 -14.148 1.632 1 76.25 95 SER A C 1
ATOM 745 O O . SER A 1 95 ? -9.664 -12.953 1.412 1 76.25 95 SER A O 1
ATOM 747 N N . THR A 1 96 ? -9.047 -15.031 2.301 1 86.81 96 THR A N 1
ATOM 748 C CA . THR A 1 96 ? -7.781 -14.484 2.777 1 86.81 96 THR A CA 1
ATOM 749 C C . THR A 1 96 ? -6.66 -14.781 1.785 1 86.81 96 THR A C 1
ATOM 751 O O . THR A 1 96 ? -6.301 -15.938 1.572 1 86.81 96 THR A O 1
ATOM 754 N N . PRO A 1 97 ? -6.168 -13.781 1.28 1 92.5 97 PRO A N 1
ATOM 755 C CA . PRO A 1 97 ? -5.109 -14.008 0.295 1 92.5 97 PRO A CA 1
ATOM 756 C C . PRO A 1 97 ? -3.838 -14.578 0.919 1 92.5 97 PRO A C 1
ATOM 758 O O . PRO A 1 97 ? -3.521 -14.273 2.072 1 92.5 97 PRO A O 1
ATOM 761 N N . GLN A 1 98 ? -3.174 -15.438 0.178 1 95.19 98 GLN A N 1
ATOM 762 C CA . GLN A 1 98 ? -1.919 -16.062 0.578 1 95.19 98 GLN A CA 1
ATOM 763 C C . GLN A 1 98 ? -0.949 -16.156 -0.596 1 95.19 98 GLN A C 1
ATOM 765 O O . GLN A 1 98 ? -1.366 -16.141 -1.756 1 95.19 98 GLN A O 1
ATOM 770 N N . LEU A 1 99 ? 0.312 -16.219 -0.211 1 97.31 99 LEU A N 1
ATOM 771 C CA . LEU A 1 99 ? 1.345 -16.359 -1.23 1 97.31 99 LEU A CA 1
ATOM 772 C C . LEU A 1 99 ? 1.78 -17.812 -1.357 1 97.31 99 LEU A C 1
ATOM 774 O O . LEU A 1 99 ? 2.129 -18.453 -0.361 1 97.31 99 LEU A O 1
ATOM 778 N N . TYR A 1 100 ? 1.712 -18.281 -2.525 1 96.25 100 TYR A N 1
ATOM 779 C CA . TYR A 1 100 ? 2.219 -19.609 -2.842 1 96.25 100 TYR A CA 1
ATOM 780 C C . TYR A 1 100 ? 3.453 -19.531 -3.73 1 96.25 100 TYR A C 1
ATOM 782 O O . TYR A 1 100 ? 3.594 -18.594 -4.523 1 96.25 100 TYR A O 1
ATOM 790 N N . PRO A 1 101 ? 4.277 -20.453 -3.611 1 92.75 101 PRO A N 1
ATOM 791 C CA . PRO A 1 101 ? 5.5 -20.406 -4.422 1 92.75 101 PRO A CA 1
ATOM 792 C C . PRO A 1 101 ? 5.215 -20.453 -5.922 1 92.75 101 PRO A C 1
ATOM 794 O O . PRO A 1 101 ? 4.324 -21.188 -6.363 1 92.75 101 PRO A O 1
ATOM 797 N N . TYR A 1 102 ? 5.918 -19.625 -6.641 1 96.62 102 TYR A N 1
ATOM 798 C CA . TYR A 1 102 ? 5.922 -19.719 -8.094 1 96.62 102 TYR A CA 1
ATOM 799 C C . TYR A 1 102 ? 6.734 -20.922 -8.562 1 96.62 102 TYR A C 1
ATOM 801 O O . TYR A 1 102 ? 7.926 -21.016 -8.273 1 96.62 102 TYR A O 1
ATOM 809 N N . GLU A 1 103 ? 6.09 -21.81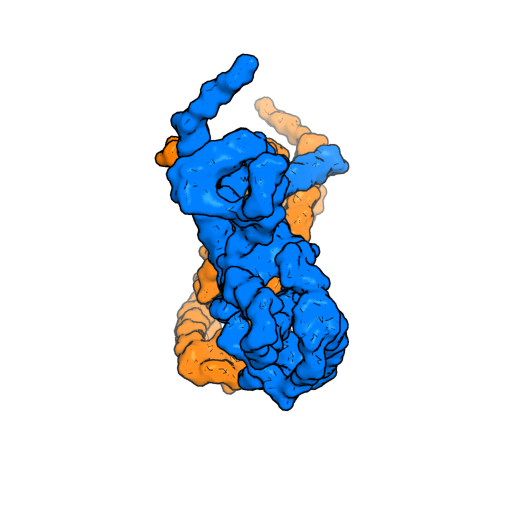2 -9.297 1 94.75 103 GLU A N 1
ATOM 810 C CA . GLU A 1 103 ? 6.742 -23.047 -9.688 1 94.75 103 GLU A CA 1
ATOM 811 C C . GLU A 1 103 ? 6.531 -23.328 -11.172 1 94.75 103 GLU A C 1
ATOM 813 O O . GLU A 1 103 ? 5.5 -22.969 -11.742 1 94.75 103 GLU A O 1
ATOM 818 N N . TYR A 1 104 ? 7.523 -23.922 -11.742 1 93.62 104 TYR A N 1
ATOM 819 C CA . TYR A 1 104 ? 7.449 -24.391 -13.117 1 93.62 104 TYR A CA 1
ATOM 820 C C . TYR A 1 104 ? 8.391 -25.578 -13.344 1 93.62 104 TYR A C 1
ATOM 822 O O . TYR A 1 104 ? 9.281 -25.828 -12.531 1 93.62 104 TYR A O 1
ATOM 830 N N . ASP A 1 105 ? 8.18 -26.328 -14.414 1 92.94 105 ASP A N 1
ATOM 831 C CA . ASP A 1 105 ? 9.016 -27.484 -14.727 1 92.94 105 ASP A CA 1
ATOM 832 C C . ASP A 1 105 ? 10.016 -27.156 -15.836 1 92.94 105 ASP A C 1
ATOM 834 O O . ASP A 1 105 ? 9.703 -26.391 -16.75 1 92.94 105 ASP A O 1
ATOM 838 N N . ILE A 1 106 ? 11.18 -27.766 -15.641 1 93.88 106 ILE A N 1
ATOM 839 C CA . ILE A 1 106 ? 12.148 -27.703 -16.734 1 93.88 106 ILE A CA 1
ATOM 840 C C . ILE A 1 106 ? 12.625 -29.109 -17.062 1 93.88 106 ILE A C 1
ATOM 842 O O . ILE A 1 106 ? 12.609 -30 -16.203 1 93.88 106 ILE A O 1
ATOM 846 N N . THR A 1 107 ? 12.953 -29.281 -18.312 1 92.69 107 THR A N 1
ATOM 847 C CA . THR A 1 107 ? 13.547 -30.547 -18.75 1 92.69 107 THR A CA 1
ATOM 848 C C . THR A 1 107 ? 15.023 -30.359 -19.062 1 92.69 107 THR A C 1
ATOM 850 O O . THR A 1 107 ? 15.391 -29.531 -19.891 1 92.69 107 THR A O 1
ATOM 853 N N . LEU A 1 108 ? 15.734 -31.141 -18.312 1 92 108 LEU A N 1
ATOM 854 C CA . LEU A 1 108 ? 17.172 -31.094 -18.547 1 92 108 LEU A CA 1
ATOM 855 C C . LEU A 1 108 ? 17.547 -31.984 -19.734 1 92 108 LEU A C 1
ATOM 857 O O . LEU A 1 108 ? 16.859 -32.969 -20.031 1 92 108 LEU A O 1
ATOM 861 N N . SER A 1 109 ? 18.594 -31.688 -20.469 1 87.19 109 SER A N 1
ATOM 862 C CA . SER A 1 109 ? 19.016 -32.375 -21.688 1 87.19 109 SER A CA 1
ATOM 863 C C . SER A 1 109 ? 19.172 -33.875 -21.453 1 87.19 109 SER A C 1
ATOM 865 O O . SER A 1 109 ? 18.828 -34.688 -22.312 1 87.19 109 SER A O 1
ATOM 867 N N . ASP A 1 110 ? 19.703 -34.344 -20.453 1 79 110 ASP A N 1
ATOM 868 C CA . ASP A 1 110 ? 20.031 -35.75 -20.266 1 79 110 ASP A CA 1
ATOM 869 C C . ASP A 1 110 ? 19.031 -36.438 -19.328 1 79 110 ASP A C 1
ATOM 871 O O . ASP A 1 110 ? 19.297 -37.531 -18.812 1 79 110 ASP A O 1
ATOM 875 N N . ARG A 1 111 ? 18.047 -35.812 -19.016 1 80.69 111 ARG A N 1
ATOM 876 C CA . ARG A 1 111 ? 17.109 -36.406 -18.078 1 80.69 111 ARG A CA 1
ATOM 877 C C . ARG A 1 111 ? 15.719 -36.531 -18.688 1 80.69 111 ARG A C 1
ATOM 879 O O . ARG A 1 111 ? 15.281 -35.625 -19.406 1 80.69 111 ARG A O 1
ATOM 886 N N . SER A 1 112 ? 15.125 -37.594 -18.391 1 81.19 112 SER A N 1
ATOM 887 C CA . SER A 1 112 ? 13.773 -37.844 -18.875 1 81.19 112 SER A CA 1
ATOM 888 C C . SER A 1 112 ? 12.727 -37.188 -17.969 1 81.19 112 SER A C 1
ATOM 890 O O . SER A 1 112 ? 11.672 -36.75 -18.438 1 81.19 112 SER A O 1
ATOM 892 N N . ARG A 1 113 ? 13.094 -37.188 -16.625 1 87.56 113 ARG A N 1
ATOM 893 C CA . ARG A 1 113 ? 12.117 -36.656 -15.68 1 87.56 113 ARG A CA 1
ATOM 894 C C . ARG A 1 113 ? 12.328 -35.156 -15.477 1 87.56 113 ARG A C 1
ATOM 896 O O . ARG A 1 113 ? 13.453 -34.719 -15.25 1 87.56 113 ARG A O 1
ATOM 903 N N . PRO A 1 114 ? 11.258 -34.469 -15.562 1 92.31 114 PRO A N 1
ATOM 904 C CA . PRO A 1 114 ? 11.391 -33 -15.375 1 92.31 114 PRO A CA 1
ATOM 905 C C . PRO A 1 114 ? 11.758 -32.625 -13.945 1 92.31 114 PRO A C 1
ATOM 907 O O . PRO A 1 114 ? 11.5 -33.375 -13.016 1 92.31 114 PRO A O 1
ATOM 910 N N . VAL A 1 115 ? 12.453 -31.5 -13.805 1 94.31 115 VAL A N 1
ATOM 911 C CA . VAL A 1 115 ? 12.797 -30.922 -12.516 1 94.31 115 VAL A CA 1
ATOM 912 C C . VAL A 1 115 ? 11.82 -29.797 -12.18 1 94.31 115 VAL A C 1
ATOM 914 O O . VAL A 1 115 ? 11.586 -28.906 -12.992 1 94.31 115 VAL A O 1
ATOM 917 N N . ARG A 1 116 ? 11.188 -29.906 -11.008 1 93.81 116 ARG A N 1
ATOM 918 C CA . ARG A 1 116 ? 10.32 -28.828 -10.539 1 93.81 116 ARG A CA 1
ATOM 919 C C . ARG A 1 116 ? 11.133 -27.672 -9.977 1 93.81 116 ARG A C 1
ATOM 921 O O . ARG A 1 116 ? 11.891 -27.844 -9.016 1 93.81 116 ARG A O 1
ATOM 928 N N . VAL A 1 117 ? 10.922 -26.516 -10.539 1 95.81 117 VAL A N 1
ATOM 929 C CA . VAL A 1 117 ? 11.68 -25.344 -10.141 1 95.81 117 VAL A CA 1
ATOM 930 C C . VAL A 1 117 ? 10.781 -24.375 -9.367 1 95.81 117 VAL A C 1
ATOM 932 O O . VAL A 1 117 ? 9.617 -24.188 -9.734 1 95.81 117 VAL A O 1
ATOM 935 N N . THR A 1 118 ? 11.266 -23.812 -8.328 1 96.44 118 THR A N 1
ATOM 936 C CA . THR A 1 118 ? 10.547 -22.797 -7.566 1 96.44 118 THR A CA 1
ATOM 937 C C . THR A 1 118 ? 11.344 -21.5 -7.512 1 96.44 118 THR A C 1
ATOM 939 O O . THR A 1 118 ? 12.578 -21.531 -7.457 1 96.44 118 THR A O 1
ATOM 942 N N . SER A 1 119 ? 10.688 -20.453 -7.535 1 97.31 119 SER A N 1
ATOM 943 C CA . SER A 1 119 ? 11.32 -19.156 -7.332 1 97.31 119 SER A CA 1
ATOM 944 C C . SER A 1 119 ? 11.242 -18.734 -5.871 1 97.31 119 SER A C 1
ATOM 946 O O . SER A 1 119 ? 10.188 -18.812 -5.25 1 97.31 119 SER A O 1
ATOM 948 N N . PRO A 1 120 ? 12.336 -18.219 -5.312 1 97.12 120 PRO A N 1
ATOM 949 C CA . PRO A 1 120 ? 12.312 -17.719 -3.936 1 97.12 120 PRO A CA 1
ATOM 950 C C . PRO A 1 120 ? 11.789 -16.297 -3.84 1 97.12 120 PRO A C 1
ATOM 952 O O . PRO A 1 120 ? 11.555 -15.789 -2.736 1 97.12 120 PRO A O 1
ATOM 955 N N . VAL A 1 121 ? 11.562 -15.625 -5.027 1 97.56 121 VAL A N 1
ATOM 956 C CA . VAL A 1 121 ? 11.32 -14.188 -4.965 1 97.56 121 VAL A CA 1
ATOM 957 C C . VAL A 1 121 ? 10.086 -13.836 -5.797 1 97.56 121 VAL A C 1
ATOM 959 O O . VAL A 1 121 ? 9.828 -12.656 -6.062 1 97.56 121 VAL A O 1
ATOM 962 N N . ARG A 1 122 ? 9.375 -14.773 -6.254 1 98.06 122 ARG A N 1
ATOM 963 C CA . ARG A 1 122 ? 8.078 -14.617 -6.91 1 98.06 122 ARG A CA 1
ATOM 964 C C . ARG A 1 122 ? 7.047 -15.555 -6.293 1 98.06 122 ARG A C 1
ATOM 966 O O . ARG A 1 122 ? 7.363 -16.703 -5.945 1 98.06 122 ARG A O 1
ATOM 973 N N . TRP A 1 123 ? 5.859 -15.102 -6.289 1 98.31 123 TRP A N 1
ATOM 974 C CA . TRP A 1 123 ? 4.824 -15.891 -5.633 1 98.31 123 TRP A CA 1
ATOM 975 C C . TRP A 1 123 ? 3.496 -15.781 -6.371 1 98.31 123 TRP A C 1
ATOM 977 O O . TRP A 1 123 ? 3.168 -14.719 -6.914 1 98.31 123 TRP A O 1
ATOM 987 N N . VAL A 1 124 ? 2.764 -16.781 -6.355 1 98.06 124 VAL A N 1
ATOM 988 C CA . VAL A 1 124 ? 1.393 -16.781 -6.855 1 98.06 124 VAL A CA 1
ATOM 989 C C . VAL A 1 124 ? 0.433 -16.422 -5.719 1 98.06 124 VAL A C 1
ATOM 991 O O . VAL A 1 124 ? 0.551 -16.953 -4.609 1 98.06 124 VAL A O 1
ATOM 994 N N . VAL A 1 125 ? -0.447 -15.516 -6.039 1 97.19 125 VAL A N 1
ATOM 995 C CA . VAL A 1 125 ? -1.445 -15.141 -5.039 1 97.19 125 VAL A CA 1
ATOM 996 C C . VAL A 1 125 ? -2.623 -16.109 -5.102 1 97.19 125 VAL A C 1
ATOM 998 O O . VAL A 1 125 ? -3.168 -16.375 -6.18 1 97.19 125 VAL A O 1
ATOM 1001 N N . GLY A 1 126 ? -2.951 -16.703 -4.043 1 96 126 GLY A N 1
ATOM 1002 C CA . GLY A 1 126 ? -4.133 -17.531 -3.885 1 96 126 GLY A CA 1
ATOM 1003 C C . GLY A 1 126 ? -4.852 -17.312 -2.568 1 96 126 GLY A C 1
ATOM 1004 O O . GLY A 1 126 ? -4.527 -16.375 -1.831 1 96 126 GLY A O 1
ATOM 1005 N N . TYR A 1 127 ? -5.91 -18.078 -2.371 1 93.56 127 TYR A N 1
ATOM 1006 C CA . TYR A 1 127 ? -6.59 -18.062 -1.079 1 93.56 127 TYR A CA 1
ATOM 1007 C C . TYR A 1 127 ? -6.113 -19.219 -0.207 1 93.56 127 TYR A C 1
ATOM 1009 O O . TYR A 1 127 ? -5.656 -20.25 -0.719 1 93.56 127 TYR A O 1
ATOM 1017 N N . LYS A 1 128 ? -6.223 -18.953 1.045 1 92.25 128 LYS A N 1
ATOM 1018 C CA . LYS A 1 128 ? -5.879 -20.016 1.983 1 92.25 128 LYS A CA 1
ATOM 1019 C C . LYS A 1 128 ? -6.656 -21.297 1.68 1 92.25 128 LYS A C 1
ATOM 1021 O O . LYS A 1 128 ? -7.879 -21.25 1.521 1 92.25 128 LYS A O 1
ATOM 1026 N N . GLY A 1 129 ? -5.953 -22.422 1.473 1 92.31 129 GLY A N 1
ATOM 1027 C CA . GLY A 1 129 ? -6.594 -23.703 1.2 1 92.31 129 GLY A CA 1
ATOM 1028 C C . GLY A 1 129 ? -6.598 -24.062 -0.272 1 92.31 129 GLY A C 1
ATOM 1029 O O . GLY A 1 129 ? -7.047 -25.141 -0.648 1 92.31 129 GLY A O 1
ATOM 1030 N N . PHE A 1 130 ? -6.047 -23.266 -1.054 1 94.62 130 PHE A N 1
ATOM 1031 C CA . PHE A 1 130 ? -6.039 -23.5 -2.492 1 94.62 130 PHE A CA 1
ATOM 1032 C C . PHE A 1 130 ? -4.609 -23.578 -3.02 1 94.62 130 PHE A C 1
ATOM 1034 O O . PHE A 1 130 ? -4.227 -22.812 -3.902 1 94.62 130 PHE A O 1
ATOM 1041 N N . GLU A 1 131 ? -3.969 -24.531 -2.566 1 93.81 131 GLU A N 1
ATOM 1042 C CA . GLU A 1 131 ? -2.574 -24.75 -2.938 1 93.81 131 GLU A CA 1
ATOM 1043 C C . GLU A 1 131 ? -2.451 -25.188 -4.391 1 93.81 131 GLU A C 1
ATOM 1045 O O . GLU A 1 131 ? -3.248 -26 -4.867 1 93.81 131 GLU A O 1
ATOM 1050 N N . LEU A 1 132 ? -1.413 -24.75 -5.035 1 93.5 132 LEU A N 1
ATOM 1051 C CA . LEU A 1 132 ? -1.216 -25.047 -6.449 1 93.5 132 LEU A CA 1
ATOM 1052 C C . LEU A 1 132 ? -0.918 -26.531 -6.648 1 93.5 132 LEU A C 1
ATOM 1054 O O . LEU A 1 132 ? -1.339 -27.125 -7.648 1 93.5 132 LEU A O 1
ATOM 1058 N N . SER A 1 133 ? -0.138 -27.078 -5.715 1 91.56 133 SER A N 1
ATOM 1059 C CA . SER A 1 133 ? 0.182 -28.484 -5.812 1 91.56 133 SER A CA 1
ATOM 1060 C C . SER A 1 133 ? -1.081 -29.344 -5.797 1 91.56 133 SER A C 1
ATOM 1062 O O . SER A 1 133 ? -1.217 -30.281 -6.59 1 91.56 133 SER A O 1
ATOM 1064 N N . GLN A 1 134 ? -2.004 -29 -4.969 1 94.12 134 GLN A N 1
ATOM 1065 C CA . GLN A 1 134 ? -3.279 -29.719 -4.902 1 94.12 134 GLN A CA 1
ATOM 1066 C C . GLN A 1 134 ? -4.086 -29.516 -6.18 1 94.12 134 GLN A C 1
ATOM 1068 O O . GLN A 1 134 ? -4.672 -30.469 -6.707 1 94.12 134 GLN A O 1
ATOM 1073 N N . PHE A 1 135 ? -4.086 -28.359 -6.648 1 96.25 135 PHE A N 1
ATOM 1074 C CA . PHE A 1 135 ? -4.797 -28.031 -7.883 1 96.25 135 PHE A CA 1
ATOM 1075 C C . PHE A 1 135 ? -4.273 -28.875 -9.039 1 96.25 135 PHE A C 1
ATOM 1077 O O . PHE A 1 135 ? -5.055 -29.453 -9.797 1 96.25 135 PHE A O 1
ATOM 1084 N N . ARG A 1 136 ? -2.992 -28.969 -9.148 1 93.94 136 ARG A N 1
ATOM 1085 C CA . ARG A 1 136 ? -2.359 -29.75 -10.203 1 93.94 136 ARG A CA 1
ATOM 1086 C C . ARG A 1 136 ? -2.773 -31.219 -10.109 1 93.94 136 ARG A C 1
ATOM 1088 O O . ARG A 1 136 ? -3.033 -31.859 -11.125 1 93.94 136 ARG A O 1
ATOM 1095 N N . GLN A 1 137 ? -2.779 -31.672 -8.891 1 94.31 137 GLN A N 1
ATOM 1096 C CA . GLN A 1 137 ? -3.168 -33.062 -8.688 1 94.31 137 GLN A CA 1
ATOM 1097 C C . GLN A 1 137 ? -4.605 -33.312 -9.133 1 94.31 137 GLN A C 1
ATOM 1099 O O . GLN A 1 137 ? -4.902 -34.312 -9.758 1 94.31 137 GLN A O 1
ATOM 1104 N N . ILE A 1 138 ? -5.395 -32.406 -8.836 1 95.94 138 ILE A N 1
ATOM 1105 C CA . ILE A 1 138 ? -6.801 -32.5 -9.211 1 95.94 138 ILE A CA 1
ATOM 1106 C C . ILE A 1 138 ? -6.926 -32.531 -10.734 1 95.94 138 ILE A C 1
ATOM 1108 O O . ILE A 1 138 ? -7.68 -33.312 -11.289 1 95.94 138 ILE A O 1
ATOM 1112 N N . ILE A 1 139 ? -6.223 -31.703 -11.406 1 95.19 139 ILE A N 1
ATOM 1113 C CA . ILE A 1 139 ? -6.301 -31.578 -12.859 1 95.19 139 ILE A CA 1
ATOM 1114 C C . ILE A 1 139 ? -5.812 -32.875 -13.516 1 95.19 139 ILE A C 1
ATOM 1116 O O . ILE A 1 139 ? -6.379 -33.312 -14.516 1 95.19 139 ILE A O 1
ATOM 1120 N N . LYS A 1 140 ? -4.82 -33.469 -12.953 1 92.5 140 LYS A N 1
ATOM 1121 C CA . LYS A 1 140 ? -4.18 -34.656 -13.555 1 92.5 140 LYS A CA 1
ATOM 1122 C C . LYS A 1 140 ? -4.938 -35.938 -13.227 1 92.5 140 LYS A C 1
ATOM 1124 O O . LYS A 1 140 ? -4.734 -36.969 -13.867 1 92.5 140 LYS A O 1
ATOM 1129 N N . ASP A 1 141 ? -5.809 -35.844 -12.227 1 94.25 141 ASP A N 1
ATOM 1130 C CA . ASP A 1 141 ? -6.559 -37.031 -11.805 1 94.25 141 ASP A CA 1
ATOM 1131 C C . ASP A 1 141 ? -7.699 -37.312 -12.773 1 94.25 141 ASP A C 1
ATOM 1133 O O . ASP A 1 141 ? -8.609 -36.5 -12.953 1 94.25 141 ASP A O 1
ATOM 1137 N N . PRO A 1 142 ? -7.688 -38.469 -13.391 1 91.56 142 PRO A N 1
ATOM 1138 C CA . PRO A 1 142 ? -8.789 -38.844 -14.281 1 91.56 142 PRO A CA 1
ATOM 1139 C C . PRO A 1 142 ? -10.125 -38.938 -13.555 1 91.56 142 PRO A C 1
ATOM 1141 O O . PRO A 1 142 ? -11.188 -38.781 -14.172 1 91.56 142 PRO A O 1
ATOM 1144 N N . ASN A 1 143 ? -10.109 -39.25 -12.281 1 93.31 143 ASN A N 1
ATOM 1145 C CA . ASN A 1 143 ? -11.305 -39.344 -11.453 1 93.31 143 ASN A CA 1
ATOM 1146 C C . ASN A 1 143 ? -11.477 -38.125 -10.57 1 93.31 143 ASN A C 1
ATOM 1148 O O . ASN A 1 143 ? -11.938 -38.219 -9.438 1 93.31 143 ASN A O 1
ATOM 1152 N N . ARG A 1 144 ? -11.07 -37.094 -11.18 1 90.31 144 ARG A N 1
ATOM 1153 C CA . ARG A 1 144 ? -11.086 -35.844 -10.406 1 90.31 144 ARG A CA 1
ATOM 1154 C C . ARG A 1 144 ? -12.508 -35.469 -9.992 1 90.31 144 ARG A C 1
ATOM 1156 O O . ARG A 1 144 ? -13.469 -35.781 -10.703 1 90.31 144 ARG A O 1
ATOM 1163 N N . SER A 1 145 ? -12.562 -34.875 -8.844 1 91.94 145 SER A N 1
ATOM 1164 C CA . SER A 1 145 ? -13.812 -34.312 -8.352 1 91.94 145 SER A CA 1
ATOM 1165 C C . SER A 1 145 ? -14.172 -33.031 -9.094 1 91.94 145 SER A C 1
ATOM 1167 O O . SER A 1 145 ? -13.438 -32.031 -9.031 1 91.94 145 SER A O 1
ATOM 1169 N N . THR A 1 146 ? -15.289 -33.031 -9.703 1 92.25 146 THR A N 1
ATOM 1170 C CA . THR A 1 146 ? -15.781 -31.844 -10.422 1 92.25 146 THR A CA 1
ATOM 1171 C C . THR A 1 146 ? -16.016 -30.688 -9.469 1 92.25 146 THR A C 1
ATOM 1173 O O . THR A 1 146 ? -15.742 -29.531 -9.797 1 92.25 146 THR A O 1
ATOM 1176 N N . ALA A 1 147 ? -16.438 -31.031 -8.312 1 92.44 147 ALA A N 1
ATOM 1177 C CA . ALA A 1 147 ? -16.719 -30.016 -7.297 1 92.44 147 ALA A CA 1
ATOM 1178 C C . ALA A 1 147 ? -15.438 -29.328 -6.84 1 92.44 147 ALA A C 1
ATOM 1180 O O . ALA A 1 147 ? -15.398 -28.109 -6.672 1 92.44 147 ALA A O 1
ATOM 1181 N N . GLU A 1 148 ? -14.422 -30.109 -6.648 1 94.06 148 GLU A N 1
ATOM 1182 C CA . GLU A 1 148 ? -13.148 -29.547 -6.211 1 94.06 148 GLU A CA 1
ATOM 1183 C C . GLU A 1 148 ? -12.508 -28.703 -7.312 1 94.06 148 GLU A C 1
ATOM 1185 O O . GLU A 1 148 ? -11.992 -27.625 -7.051 1 94.06 148 GLU A O 1
ATOM 1190 N N . LEU A 1 149 ? -12.562 -29.266 -8.484 1 96 149 LEU A N 1
ATOM 1191 C CA . LEU A 1 149 ? -12.031 -28.531 -9.625 1 96 149 LEU A CA 1
ATOM 1192 C C . LEU A 1 149 ? -12.742 -27.203 -9.789 1 96 149 LEU A C 1
ATOM 1194 O O . LEU A 1 149 ? -12.102 -26.172 -9.992 1 96 149 LEU A O 1
ATOM 1198 N N . PHE A 1 150 ? -14.031 -27.219 -9.594 1 95.75 150 PHE A N 1
ATOM 1199 C CA . PHE A 1 150 ? -14.867 -26.031 -9.68 1 95.75 150 PHE A CA 1
ATOM 1200 C C . PHE A 1 150 ? -14.438 -24.984 -8.656 1 95.75 150 PHE A C 1
ATOM 1202 O O . PHE A 1 150 ? -14.25 -23.812 -9 1 95.75 150 PHE A O 1
ATOM 1209 N N . ARG A 1 151 ? -14.203 -25.375 -7.488 1 94.25 151 ARG A N 1
ATOM 1210 C CA . ARG A 1 151 ? -13.836 -24.469 -6.406 1 94.25 151 ARG A CA 1
ATOM 1211 C C . ARG A 1 151 ? -12.492 -23.812 -6.688 1 94.25 151 ARG A C 1
ATOM 1213 O O . ARG A 1 151 ? -12.344 -22.594 -6.508 1 94.25 151 ARG A O 1
ATOM 1220 N N . PHE A 1 152 ? -11.578 -24.578 -7.145 1 96 152 PHE A N 1
ATOM 1221 C CA . PHE A 1 152 ? -10.25 -24.031 -7.43 1 96 152 PHE A CA 1
ATOM 1222 C C . PHE A 1 152 ? -10.32 -23 -8.555 1 96 152 PHE A C 1
ATOM 1224 O O . PHE A 1 152 ? -9.75 -21.906 -8.445 1 96 152 PHE A O 1
ATOM 1231 N N . ILE A 1 153 ? -11.023 -23.312 -9.586 1 96.56 153 ILE A N 1
ATOM 1232 C CA . ILE A 1 153 ? -11.109 -22.422 -10.734 1 96.56 153 ILE A CA 1
ATOM 1233 C C . ILE A 1 153 ? -11.805 -21.125 -10.336 1 96.56 153 ILE A C 1
ATOM 1235 O O . ILE A 1 153 ? -11.32 -20.031 -10.625 1 96.56 153 ILE A O 1
ATOM 1239 N N . VAL A 1 154 ? -12.852 -21.25 -9.562 1 95.12 154 VAL A N 1
ATOM 1240 C CA . VAL A 1 154 ? -13.633 -20.094 -9.148 1 95.12 154 VAL A CA 1
ATOM 1241 C C . VAL A 1 154 ? -12.781 -19.188 -8.258 1 95.12 154 VAL A C 1
ATOM 1243 O O . VAL A 1 154 ? -12.773 -17.969 -8.43 1 95.12 154 VAL A O 1
ATOM 1246 N N . HIS A 1 155 ? -12.055 -19.781 -7.395 1 95.31 155 HIS A N 1
ATOM 1247 C CA . HIS A 1 155 ? -11.297 -19 -6.426 1 95.31 155 HIS A CA 1
ATOM 1248 C C . HIS A 1 155 ? -10.156 -18.25 -7.098 1 95.31 155 HIS A C 1
ATOM 1250 O O . HIS A 1 155 ? -9.945 -17.062 -6.832 1 95.31 155 HIS A O 1
ATOM 1256 N N . TYR A 1 156 ? -9.445 -18.859 -7.977 1 96.5 156 TYR A N 1
ATOM 1257 C CA . TYR A 1 156 ? -8.336 -18.172 -8.633 1 96.5 156 TYR A CA 1
ATOM 1258 C C . TYR A 1 156 ? -8.852 -17.141 -9.633 1 96.5 156 TYR A C 1
ATOM 1260 O O . TYR A 1 156 ? -8.266 -16.078 -9.781 1 96.5 156 TYR A O 1
ATOM 1268 N N . LEU A 1 157 ? -9.953 -17.453 -10.305 1 96 157 LEU A N 1
ATOM 1269 C CA . LEU A 1 157 ? -10.523 -16.5 -11.242 1 96 157 LEU A CA 1
ATOM 1270 C C . LEU A 1 157 ? -11.086 -15.289 -10.5 1 96 157 LEU A C 1
ATOM 1272 O O . LEU A 1 157 ? -10.984 -14.156 -10.977 1 96 157 LEU A O 1
ATOM 1276 N N . MET A 1 158 ? -11.688 -15.594 -9.398 1 94.19 158 MET A N 1
ATOM 1277 C CA . MET A 1 158 ? -12.219 -14.508 -8.578 1 94.19 158 MET A CA 1
ATOM 1278 C C . MET A 1 158 ? -11.094 -13.578 -8.109 1 94.19 158 MET A C 1
ATOM 1280 O O . MET A 1 158 ? -11.234 -12.359 -8.164 1 94.19 158 MET A O 1
ATOM 1284 N N . LEU A 1 159 ? -10.055 -14.18 -7.645 1 94.38 159 LEU A N 1
ATOM 1285 C CA . LEU A 1 159 ? -8.898 -13.406 -7.223 1 94.38 159 LEU A CA 1
ATOM 1286 C C . LEU A 1 159 ? -8.359 -12.562 -8.375 1 94.38 159 LEU A C 1
ATOM 1288 O O . LEU A 1 159 ? -8.086 -11.367 -8.203 1 94.38 159 LEU A O 1
ATOM 1292 N N . PHE A 1 160 ? -8.25 -13.164 -9.508 1 95.75 160 PHE A N 1
ATOM 1293 C CA . PHE A 1 160 ? -7.812 -12.453 -10.703 1 95.75 160 PHE A CA 1
ATOM 1294 C C . PHE A 1 160 ? -8.742 -11.281 -11 1 95.75 160 PHE A C 1
ATOM 1296 O O . PHE A 1 160 ? -8.281 -10.156 -11.227 1 95.75 160 PHE A O 1
ATOM 1303 N N . TYR A 1 161 ? -9.969 -11.539 -10.945 1 94.56 161 TYR A N 1
ATOM 1304 C CA . TYR A 1 161 ? -10.953 -10.516 -11.266 1 94.56 161 TYR A CA 1
ATOM 1305 C C . TYR A 1 161 ? -10.859 -9.344 -10.289 1 94.56 161 TYR A C 1
ATOM 1307 O O . TYR A 1 161 ? -10.852 -8.188 -10.695 1 94.56 161 TYR A O 1
ATOM 1315 N N . CYS A 1 162 ? -10.766 -9.633 -9.023 1 92.75 162 CYS A N 1
ATOM 1316 C CA . CYS A 1 162 ? -10.742 -8.609 -7.98 1 92.75 162 CYS A CA 1
ATOM 1317 C C . CYS A 1 162 ? -9.477 -7.766 -8.07 1 92.75 162 CYS A C 1
ATOM 1319 O O . CYS A 1 162 ? -9.531 -6.543 -7.949 1 92.75 162 CYS A O 1
ATOM 1321 N N . ILE A 1 163 ? -8.336 -8.367 -8.32 1 93.19 163 ILE A N 1
ATOM 1322 C CA . ILE A 1 163 ? -7.066 -7.645 -8.375 1 93.19 163 ILE A CA 1
ATOM 1323 C C . ILE A 1 163 ? -6.996 -6.824 -9.664 1 93.19 163 ILE A C 1
ATOM 1325 O O . ILE A 1 163 ? -6.523 -5.684 -9.648 1 93.19 163 ILE A O 1
ATOM 1329 N N . ASN A 1 164 ? -7.492 -7.363 -10.711 1 91.31 164 ASN A N 1
ATOM 1330 C CA . ASN A 1 164 ? -7.453 -6.691 -12 1 91.31 164 ASN A CA 1
ATOM 1331 C C . ASN A 1 164 ? -8.344 -5.453 -12.016 1 91.31 164 ASN A C 1
ATOM 1333 O O . ASN A 1 164 ? -8.078 -4.496 -12.742 1 91.31 164 ASN A O 1
ATOM 1337 N N . ARG A 1 165 ? -9.312 -5.426 -11.227 1 88 165 ARG A N 1
ATOM 1338 C CA . ARG A 1 165 ? -10.273 -4.328 -11.188 1 88 165 ARG A CA 1
ATOM 1339 C C . ARG A 1 165 ? -9.789 -3.209 -10.273 1 88 165 ARG A C 1
ATOM 1341 O O . ARG A 1 165 ? -10.375 -2.127 -10.242 1 88 165 ARG A O 1
ATOM 1348 N N . ALA A 1 166 ? -8.781 -3.4 -9.594 1 85.88 166 ALA A N 1
ATOM 1349 C CA . ALA A 1 166 ? -8.273 -2.416 -8.641 1 85.88 166 ALA A CA 1
ATOM 1350 C C . ALA A 1 166 ? -6.93 -1.851 -9.094 1 85.88 166 ALA A C 1
ATOM 1352 O O . ALA A 1 166 ? -5.887 -2.182 -8.523 1 85.88 166 ALA A O 1
ATOM 1353 N N . PRO A 1 167 ? -6.98 -0.935 -9.992 1 81.25 167 PRO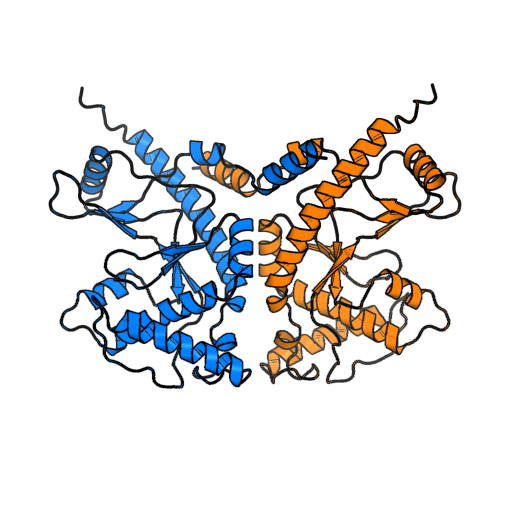 A N 1
ATOM 1354 C CA . PRO A 1 167 ? -5.703 -0.459 -10.531 1 81.25 167 PRO A CA 1
ATOM 1355 C C . PRO A 1 167 ? -4.82 0.195 -9.469 1 81.25 167 PRO A C 1
ATOM 1357 O O . PRO A 1 167 ? -3.592 0.117 -9.547 1 81.25 167 PRO A O 1
ATOM 1360 N N . GLY A 1 168 ? -5.367 0.783 -8.555 1 90.5 168 GLY A N 1
ATOM 1361 C CA . GLY A 1 168 ? -4.574 1.387 -7.496 1 90.5 168 GLY A CA 1
ATOM 1362 C C . GLY A 1 168 ? -3.727 0.383 -6.738 1 90.5 168 GLY A C 1
ATOM 1363 O O . GLY A 1 168 ? -2.641 0.717 -6.262 1 90.5 168 GLY A O 1
ATOM 1364 N N . LEU A 1 169 ? -4.203 -0.784 -6.73 1 91.94 169 LEU A N 1
ATOM 1365 C CA . LEU A 1 169 ? -3.475 -1.837 -6.031 1 91.94 169 LEU A CA 1
ATOM 1366 C C . LEU A 1 169 ? -2.168 -2.162 -6.746 1 91.94 169 LEU A C 1
ATOM 1368 O O . LEU A 1 169 ? -1.128 -2.332 -6.105 1 91.94 169 LEU A O 1
ATOM 1372 N N . GLY A 1 170 ? -2.264 -2.229 -8.047 1 93.19 170 GLY A N 1
ATOM 1373 C CA . GLY A 1 170 ? -1.062 -2.48 -8.828 1 93.19 170 GLY A CA 1
ATOM 1374 C C . GLY A 1 170 ? -0.004 -1.405 -8.656 1 93.19 170 GLY A C 1
ATOM 1375 O O . GLY A 1 170 ? 1.18 -1.712 -8.5 1 93.19 170 GLY A O 1
ATOM 1376 N N . ARG A 1 171 ? -0.412 -0.205 -8.664 1 93.75 171 ARG A N 1
ATOM 1377 C CA . ARG A 1 171 ? 0.519 0.907 -8.5 1 93.75 171 ARG A CA 1
ATOM 1378 C C . ARG A 1 171 ? 1.115 0.917 -7.094 1 93.75 171 ARG A C 1
ATOM 1380 O O . ARG A 1 171 ? 2.305 1.192 -6.922 1 93.75 171 ARG A O 1
ATOM 1387 N N . LEU A 1 172 ? 0.273 0.604 -6.16 1 94.88 172 LEU A N 1
ATOM 1388 C CA . LEU A 1 172 ? 0.734 0.537 -4.781 1 94.88 172 LEU A CA 1
ATOM 1389 C C . LEU A 1 172 ? 1.8 -0.542 -4.613 1 94.88 172 LEU A C 1
ATOM 1391 O O . LEU A 1 172 ? 2.867 -0.284 -4.051 1 94.88 172 LEU A O 1
ATOM 1395 N N . LEU A 1 173 ? 1.52 -1.667 -5.137 1 95.81 173 LEU A N 1
ATOM 1396 C CA . LEU A 1 173 ? 2.447 -2.785 -5.008 1 95.81 173 LEU A CA 1
ATOM 1397 C C . LEU A 1 173 ? 3.727 -2.523 -5.793 1 95.81 173 LEU A C 1
ATOM 1399 O O . LEU A 1 173 ? 4.816 -2.912 -5.363 1 95.81 173 LEU A O 1
ATOM 1403 N N . LEU A 1 174 ? 3.576 -1.843 -6.922 1 94.5 174 LEU A N 1
ATOM 1404 C CA . LEU A 1 174 ? 4.754 -1.435 -7.676 1 94.5 174 LEU A CA 1
ATOM 1405 C C . LEU A 1 174 ? 5.621 -0.479 -6.863 1 94.5 174 LEU A C 1
ATOM 1407 O O . LEU A 1 174 ? 6.844 -0.611 -6.84 1 94.5 174 LEU A O 1
ATOM 1411 N N . GLY A 1 175 ? 4.961 0.423 -6.215 1 93.5 175 GLY A N 1
ATOM 1412 C CA . GLY A 1 175 ? 5.684 1.345 -5.355 1 93.5 175 GLY A CA 1
ATOM 1413 C C . GLY A 1 175 ? 6.418 0.652 -4.223 1 93.5 175 GLY A C 1
ATOM 1414 O O . GLY A 1 175 ? 7.473 1.118 -3.781 1 93.5 175 GLY A O 1
ATOM 1415 N N . LEU A 1 176 ? 5.883 -0.421 -3.803 1 95.19 176 LEU A N 1
ATOM 1416 C CA . LEU A 1 176 ? 6.488 -1.218 -2.74 1 95.19 176 LEU A CA 1
ATOM 1417 C C . LEU A 1 176 ? 7.586 -2.121 -3.297 1 95.19 176 LEU A C 1
ATOM 1419 O O . LEU A 1 176 ? 8.25 -2.834 -2.541 1 95.19 176 LEU A O 1
ATOM 1423 N N . ARG A 1 177 ? 7.699 -2.133 -4.621 1 94.44 177 ARG A N 1
ATOM 1424 C CA . ARG A 1 177 ? 8.68 -2.92 -5.359 1 94.44 177 ARG A CA 1
ATOM 1425 C C . ARG A 1 177 ? 8.289 -4.395 -5.398 1 94.44 177 ARG A C 1
ATOM 1427 O O . ARG A 1 177 ? 9.148 -5.273 -5.383 1 94.44 177 ARG A O 1
ATOM 1434 N N . PHE A 1 178 ? 7.031 -4.645 -5.273 1 96.5 178 PHE A N 1
ATOM 1435 C CA . PHE A 1 178 ? 6.434 -5.957 -5.477 1 96.5 178 PHE A CA 1
ATOM 1436 C C . PHE A 1 178 ? 5.422 -5.918 -6.617 1 96.5 178 PHE A C 1
ATOM 1438 O O . PHE A 1 178 ? 4.215 -6.047 -6.387 1 96.5 178 PHE A O 1
ATOM 1445 N N . PRO A 1 179 ? 5.91 -5.836 -7.785 1 96.25 179 PRO A N 1
ATOM 1446 C CA . PRO A 1 179 ? 5 -5.672 -8.922 1 96.25 179 PRO A CA 1
ATOM 1447 C C . PRO A 1 179 ? 4.09 -6.879 -9.133 1 96.25 179 PRO A C 1
ATOM 1449 O O . PRO A 1 179 ? 4.5 -8.016 -8.891 1 96.25 179 PRO A O 1
ATOM 1452 N N . VAL A 1 180 ? 2.926 -6.562 -9.617 1 96.31 180 VAL A N 1
ATOM 1453 C CA . VAL A 1 180 ? 1.929 -7.59 -9.898 1 96.31 180 VAL A CA 1
ATOM 1454 C C . VAL A 1 180 ? 1.865 -7.852 -11.398 1 96.31 180 VAL A C 1
ATOM 1456 O O . VAL A 1 180 ? 1.92 -6.914 -12.203 1 96.31 180 VAL A O 1
ATOM 1459 N N . SER A 1 181 ? 1.834 -9.062 -11.758 1 96.81 181 SER A N 1
ATOM 1460 C CA . SER A 1 181 ? 1.608 -9.477 -13.141 1 96.81 181 SER A CA 1
ATOM 1461 C C . SER A 1 181 ? 0.604 -10.625 -13.211 1 96.81 181 SER A C 1
ATOM 1463 O O . SER A 1 181 ? 0.289 -11.25 -12.195 1 96.81 181 SER A O 1
ATOM 1465 N N . PHE A 1 182 ? 0.034 -10.781 -14.367 1 96.62 182 PHE A N 1
ATOM 1466 C CA . PHE A 1 182 ? -0.875 -11.891 -14.625 1 96.62 182 PHE A CA 1
ATOM 1467 C C . PHE A 1 182 ? -0.286 -12.844 -15.656 1 96.62 182 PHE A C 1
ATOM 1469 O O . PHE A 1 182 ? 0.103 -12.422 -16.75 1 96.62 182 PHE A O 1
ATOM 1476 N N . GLU A 1 183 ? -0.22 -14.078 -15.227 1 97.12 183 GLU A N 1
ATOM 1477 C CA . GLU A 1 183 ? 0.48 -15.047 -16.062 1 97.12 183 GLU A CA 1
ATOM 1478 C C . GLU A 1 183 ? -0.31 -16.344 -16.172 1 97.12 183 GLU A C 1
ATOM 1480 O O . GLU A 1 183 ? -1.099 -16.688 -15.289 1 97.12 183 GLU A O 1
ATOM 1485 N N . LYS A 1 184 ? -0.103 -16.984 -17.297 1 96.12 184 LYS A N 1
ATOM 1486 C CA . LYS A 1 184 ? -0.56 -18.359 -17.453 1 96.12 184 LYS A CA 1
ATOM 1487 C C . LYS A 1 184 ? 0.535 -19.344 -17.062 1 96.12 184 LYS A C 1
ATOM 1489 O O . LYS A 1 184 ? 1.675 -19.234 -17.516 1 96.12 184 LYS A O 1
ATOM 1494 N N . LEU A 1 185 ? 0.228 -20.141 -16.156 1 94.25 185 LEU A N 1
ATOM 1495 C CA . LEU A 1 185 ? 1.199 -21.141 -15.703 1 94.25 185 LEU A CA 1
ATOM 1496 C C . LEU A 1 185 ? 0.995 -22.469 -16.422 1 94.25 185 LEU A C 1
ATOM 1498 O O . LEU A 1 185 ? -0.119 -22.781 -16.844 1 94.25 185 LEU A O 1
ATOM 1502 N N . ASP A 1 186 ? 2.076 -23.203 -16.359 1 87 186 ASP A N 1
ATOM 1503 C CA . ASP A 1 186 ? 2.006 -24.516 -16.984 1 87 186 ASP A CA 1
ATOM 1504 C C . ASP A 1 186 ? 0.977 -25.406 -16.297 1 87 186 ASP A C 1
ATOM 1506 O O . ASP A 1 186 ? 0.8 -25.328 -15.078 1 87 186 ASP A O 1
ATOM 1510 N N . ASP A 1 187 ? 0.247 -26.188 -16.922 1 89.12 187 ASP A N 1
ATOM 1511 C CA . ASP A 1 187 ? -0.65 -27.219 -16.422 1 89.12 187 ASP A CA 1
ATOM 1512 C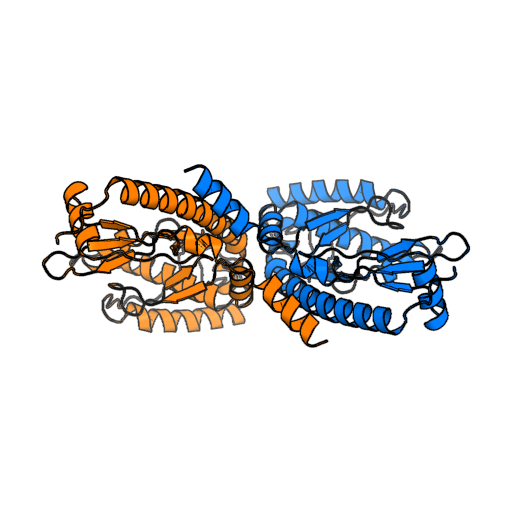 C . ASP A 1 187 ? -2.053 -26.656 -16.188 1 89.12 187 ASP A C 1
ATOM 1514 O O . ASP A 1 187 ? -2.984 -27.422 -15.891 1 89.12 187 ASP A O 1
ATOM 1518 N N . PHE A 1 188 ? -2.162 -25.281 -16.203 1 95.31 188 PHE A N 1
ATOM 1519 C CA . PHE A 1 188 ? -3.434 -24.734 -15.766 1 95.31 188 PHE A CA 1
ATOM 1520 C C . PHE A 1 188 ? -4.16 -24.047 -16.922 1 95.31 188 PHE A C 1
ATOM 1522 O O . PHE A 1 188 ? -5.027 -23.203 -16.703 1 95.31 188 PHE A O 1
ATOM 1529 N N . GLY A 1 189 ? -3.721 -24.359 -18.125 1 93.88 189 GLY A N 1
ATOM 1530 C CA . GLY A 1 189 ? -4.395 -23.797 -19.281 1 93.88 189 GLY A CA 1
ATOM 1531 C C . GLY A 1 189 ? -4.324 -22.281 -19.344 1 93.88 189 GLY A C 1
ATOM 1532 O O . GLY A 1 189 ? -3.254 -21.703 -19.172 1 93.88 189 GLY A O 1
ATOM 1533 N N . ASP A 1 190 ? -5.508 -21.703 -19.609 1 95.12 190 ASP A N 1
ATOM 1534 C CA . ASP A 1 190 ? -5.562 -20.266 -19.828 1 95.12 190 ASP A CA 1
ATOM 1535 C C . ASP A 1 190 ? -5.957 -19.531 -18.547 1 95.12 190 ASP A C 1
ATOM 1537 O O . ASP A 1 190 ? -6.246 -18.328 -18.578 1 95.12 190 ASP A O 1
ATOM 1541 N N . LEU A 1 191 ? -5.969 -20.25 -17.438 1 97.62 191 LEU A N 1
ATOM 1542 C CA . LEU A 1 191 ? -6.309 -19.609 -16.172 1 97.62 191 LEU A CA 1
ATOM 1543 C C . LEU A 1 191 ? -5.266 -18.562 -15.789 1 97.62 191 LEU A C 1
ATOM 1545 O O . LEU A 1 191 ? -4.082 -18.875 -15.648 1 97.62 191 LEU A O 1
ATOM 1549 N N . PRO A 1 192 ? -5.691 -17.328 -15.664 1 97.56 192 PRO A N 1
ATOM 1550 C CA . PRO A 1 192 ? -4.734 -16.281 -15.281 1 97.56 192 PRO A CA 1
ATOM 1551 C C . PRO A 1 192 ? -4.422 -16.297 -13.781 1 97.56 192 PRO A C 1
ATOM 1553 O O . PRO A 1 192 ? -5.34 -16.234 -12.961 1 97.56 192 PRO A O 1
ATOM 1556 N N . PHE A 1 193 ? -3.18 -16.344 -13.5 1 97.81 193 PHE A N 1
ATOM 1557 C CA . PHE A 1 193 ? -2.73 -16.297 -12.109 1 97.81 193 PHE A CA 1
ATOM 1558 C C . PHE A 1 193 ? -2.113 -14.93 -11.805 1 97.81 193 PHE A C 1
ATOM 1560 O O . PHE A 1 193 ? -1.394 -14.367 -12.633 1 97.81 193 PHE A O 1
ATOM 1567 N N . CYS A 1 194 ? -2.477 -14.422 -10.672 1 97.19 194 CYS A N 1
ATOM 1568 C CA . CYS A 1 194 ? -1.806 -13.227 -10.172 1 97.19 194 CYS A CA 1
ATOM 1569 C C . CYS A 1 194 ? -0.46 -13.578 -9.555 1 97.19 194 CYS A C 1
ATOM 1571 O O . CYS A 1 194 ? -0.387 -14.406 -8.648 1 97.19 194 CYS A O 1
ATOM 1573 N N . VAL A 1 195 ? 0.589 -12.953 -10.07 1 98.12 195 VAL A N 1
ATOM 1574 C CA . VAL A 1 195 ? 1.939 -13.219 -9.586 1 98.12 195 VAL A CA 1
ATOM 1575 C C . VAL A 1 195 ? 2.545 -11.938 -9.016 1 98.12 195 VAL A C 1
ATOM 1577 O O . VAL A 1 195 ? 2.473 -10.875 -9.633 1 98.12 195 VAL A O 1
ATOM 1580 N N . ILE A 1 196 ? 3.045 -12.039 -7.812 1 97.94 196 ILE A N 1
ATOM 1581 C CA . ILE A 1 196 ? 3.758 -10.93 -7.18 1 97.94 196 ILE A CA 1
ATOM 1582 C C . ILE A 1 196 ? 5.262 -11.156 -7.297 1 97.94 196 ILE A C 1
ATOM 1584 O O . ILE A 1 196 ? 5.773 -12.211 -6.902 1 97.94 196 ILE A O 1
ATOM 1588 N N . GLY A 1 197 ? 5.914 -10.203 -7.871 1 97.12 197 GLY A N 1
ATOM 1589 C CA . GLY A 1 197 ? 7.363 -10.227 -7.957 1 97.12 197 GLY A CA 1
ATOM 1590 C C . GLY A 1 197 ? 8.047 -9.484 -6.82 1 97.12 197 GLY A C 1
ATOM 1591 O O . GLY A 1 197 ? 7.391 -9.086 -5.855 1 97.12 197 GLY A O 1
ATOM 1592 N N . SER A 1 198 ? 9.383 -9.367 -6.93 1 95.56 198 SER A N 1
ATOM 1593 C CA . SER A 1 198 ? 10.195 -8.695 -5.918 1 95.56 198 SER A CA 1
ATOM 1594 C C . SER A 1 198 ? 11.242 -7.793 -6.555 1 95.56 198 SER A C 1
ATOM 1596 O O . SER A 1 198 ? 11.383 -7.766 -7.781 1 95.56 198 SER A O 1
ATOM 1598 N N . PRO A 1 199 ? 11.852 -6.977 -5.715 1 93.25 199 PRO A N 1
ATOM 1599 C CA . PRO A 1 199 ? 12.844 -6.051 -6.262 1 93.25 199 PRO A CA 1
ATOM 1600 C C . PRO A 1 199 ? 14.094 -6.762 -6.777 1 93.25 199 PRO A C 1
ATOM 1602 O O . PRO A 1 199 ? 14.898 -6.164 -7.492 1 93.25 199 PRO A O 1
ATOM 1605 N N . VAL A 1 200 ? 14.227 -8.047 -6.402 1 94.38 200 VAL A N 1
ATOM 1606 C CA . VAL A 1 200 ? 15.375 -8.82 -6.867 1 94.38 200 VAL A CA 1
ATOM 1607 C C . VAL A 1 200 ? 14.898 -9.953 -7.77 1 94.38 200 VAL A C 1
ATOM 1609 O O . VAL A 1 200 ? 13.789 -10.461 -7.605 1 94.38 200 VAL A O 1
ATOM 1612 N N . THR A 1 201 ? 15.789 -10.266 -8.719 1 94.62 201 THR A N 1
ATOM 1613 C CA . THR A 1 201 ? 15.461 -11.367 -9.625 1 94.62 201 THR A CA 1
ATOM 1614 C C . THR A 1 201 ? 16.25 -12.625 -9.258 1 94.62 201 THR A C 1
ATOM 1616 O O . THR A 1 201 ? 17.328 -12.531 -8.672 1 94.62 201 THR A O 1
ATOM 1619 N N . SER A 1 202 ? 15.617 -13.703 -9.492 1 96.75 202 SER A N 1
ATOM 1620 C CA . SER A 1 202 ? 16.297 -14.992 -9.328 1 96.75 202 SER A CA 1
ATOM 1621 C C . SER A 1 202 ? 16.547 -15.664 -10.672 1 96.75 202 SER A C 1
ATOM 1623 O O . SER A 1 202 ? 15.992 -15.242 -11.695 1 96.75 202 SER A O 1
ATOM 1625 N N . HIS A 1 203 ? 17.516 -16.656 -10.656 1 96.69 203 HIS A N 1
ATOM 1626 C CA . HIS A 1 203 ? 17.891 -17.328 -11.898 1 96.69 203 HIS A CA 1
ATOM 1627 C C . HIS A 1 203 ? 18.281 -18.781 -11.648 1 96.69 203 HIS A C 1
ATOM 1629 O O . HIS A 1 203 ? 18.5 -19.172 -10.5 1 96.69 203 HIS A O 1
ATOM 1635 N N . LEU A 1 204 ? 18.25 -19.484 -12.727 1 96.38 204 LEU A N 1
ATOM 1636 C CA . LEU A 1 204 ? 18.781 -20.844 -12.688 1 96.38 204 LEU A CA 1
ATOM 1637 C C . LEU A 1 204 ? 20.266 -20.859 -13.031 1 96.38 204 LEU A C 1
ATOM 1639 O O . LEU A 1 204 ? 20.703 -20.141 -13.922 1 96.38 204 LEU A O 1
ATOM 1643 N N . PRO A 1 205 ? 21 -21.656 -12.289 1 94.19 205 PRO A N 1
ATOM 1644 C CA . PRO A 1 205 ? 22.375 -21.875 -12.719 1 94.19 205 PRO A CA 1
ATOM 1645 C C . PRO A 1 205 ? 22.484 -22.812 -13.922 1 94.19 205 PRO A C 1
ATOM 1647 O O . PRO A 1 205 ? 21.469 -23.141 -14.539 1 94.19 205 PRO A O 1
ATOM 1650 N N . GLU A 1 206 ? 23.703 -23.141 -14.258 1 92.25 206 GLU A N 1
ATOM 1651 C CA . GLU A 1 206 ? 23.922 -24.062 -15.367 1 92.25 206 GLU A CA 1
ATOM 1652 C C . GLU A 1 206 ? 23.297 -25.422 -15.094 1 92.25 206 GLU A C 1
ATOM 1654 O O . GLU A 1 206 ? 23.219 -25.859 -13.945 1 92.25 206 GLU A O 1
ATOM 1659 N N . GLU A 1 207 ? 22.969 -26.172 -16.094 1 92.62 207 GLU A N 1
ATOM 1660 C CA . GLU A 1 207 ? 22.25 -27.438 -15.992 1 92.62 207 GLU A CA 1
ATOM 1661 C C . GLU A 1 207 ? 23.047 -28.453 -15.172 1 92.62 207 GLU A C 1
ATOM 1663 O O . GLU A 1 207 ? 22.469 -29.234 -14.422 1 92.62 207 GLU A O 1
ATOM 1668 N N . ASP A 1 208 ? 24.297 -28.422 -15.375 1 89.31 208 ASP A N 1
ATOM 1669 C CA . ASP A 1 208 ? 25.141 -29.391 -14.664 1 89.31 208 ASP A CA 1
ATOM 1670 C C . ASP A 1 208 ? 25.016 -29.219 -13.148 1 89.31 208 ASP A C 1
ATOM 1672 O O . ASP A 1 208 ? 24.953 -30.219 -12.422 1 89.31 208 ASP A O 1
ATOM 1676 N N . LEU A 1 209 ? 24.953 -28.047 -12.758 1 90.88 209 LEU A N 1
ATOM 1677 C CA . LEU A 1 209 ? 24.812 -27.766 -11.336 1 90.88 209 LEU A CA 1
ATOM 1678 C C . LEU A 1 209 ? 23.438 -28.219 -10.828 1 90.88 209 LEU A C 1
ATOM 1680 O O . LEU A 1 209 ? 23.328 -28.781 -9.727 1 90.88 209 LEU A O 1
ATOM 1684 N N . ILE A 1 210 ? 22.422 -28.016 -11.57 1 93.25 210 ILE A N 1
ATOM 1685 C CA . ILE A 1 210 ? 21.078 -28.438 -11.203 1 93.25 210 ILE A CA 1
ATOM 1686 C C . ILE A 1 210 ? 21.031 -29.969 -11.078 1 93.25 210 ILE A C 1
ATOM 1688 O O . ILE A 1 210 ? 20.516 -30.5 -10.094 1 93.25 210 ILE A O 1
ATOM 1692 N N . ARG A 1 211 ? 21.688 -30.578 -12.023 1 91.12 211 ARG A N 1
ATOM 1693 C CA . ARG A 1 211 ? 21.719 -32.031 -12.039 1 91.12 211 ARG A CA 1
ATOM 1694 C C . ARG A 1 211 ? 22.406 -32.594 -10.797 1 91.12 211 ARG A C 1
ATOM 1696 O O . ARG A 1 211 ? 21.875 -33.469 -10.117 1 91.12 211 ARG A O 1
ATOM 1703 N N . ARG A 1 212 ? 23.531 -32.094 -10.508 1 88.44 212 ARG A N 1
ATOM 1704 C CA . ARG A 1 212 ? 24.312 -32.562 -9.359 1 88.44 212 ARG A CA 1
ATOM 1705 C C . ARG A 1 212 ? 23.562 -32.281 -8.055 1 88.44 212 ARG A C 1
ATOM 1707 O O . ARG A 1 212 ? 23.531 -33.125 -7.164 1 88.44 212 ARG A O 1
ATOM 1714 N N . SER A 1 213 ? 23 -31.141 -7.98 1 89.81 213 SER A N 1
ATOM 1715 C CA . SER A 1 213 ? 22.266 -30.766 -6.777 1 89.81 213 SER A CA 1
ATOM 1716 C C . SER A 1 213 ? 21.078 -31.703 -6.535 1 89.81 213 SER A C 1
ATOM 1718 O O . SER A 1 213 ? 20.859 -32.156 -5.41 1 89.81 213 SER A O 1
ATOM 1720 N N . THR A 1 214 ? 20.328 -31.953 -7.57 1 90.88 214 THR A N 1
ATOM 1721 C CA . THR A 1 214 ? 19.156 -32.812 -7.434 1 90.88 214 THR A CA 1
ATOM 1722 C C . THR A 1 214 ? 19.562 -34.25 -7.117 1 90.88 214 THR A C 1
ATOM 1724 O O . THR A 1 214 ? 18.875 -34.938 -6.387 1 90.88 214 THR A O 1
ATOM 1727 N N . GLU A 1 215 ? 20.703 -34.688 -7.625 1 87.5 215 GLU A N 1
ATOM 1728 C CA . GLU A 1 215 ? 21.219 -36 -7.34 1 87.5 215 GLU A CA 1
ATOM 1729 C C . GLU A 1 215 ? 21.656 -36.125 -5.883 1 87.5 215 GLU A C 1
ATOM 1731 O O . GLU A 1 215 ? 21.391 -37.156 -5.23 1 87.5 215 GLU A O 1
ATOM 1736 N N . VAL A 1 216 ? 22.281 -35.156 -5.418 1 85.38 216 VAL A N 1
ATOM 1737 C CA . VAL A 1 216 ? 22.734 -35.125 -4.031 1 85.38 216 VAL A CA 1
ATOM 1738 C C . VAL A 1 216 ? 21.531 -35.094 -3.098 1 85.38 216 VAL A C 1
ATOM 1740 O O . VAL A 1 216 ? 21.5 -35.781 -2.082 1 85.38 216 VAL A O 1
ATOM 1743 N N . ALA A 1 217 ? 20.547 -34.281 -3.422 1 87.25 217 ALA A N 1
ATOM 1744 C CA . ALA A 1 217 ? 19.359 -34.094 -2.582 1 87.25 217 ALA A CA 1
ATOM 1745 C C . ALA A 1 217 ? 18.438 -35.312 -2.668 1 87.25 217 ALA A C 1
ATOM 1747 O O . ALA A 1 217 ? 17.609 -35.531 -1.78 1 87.25 217 ALA A O 1
ATOM 1748 N N . GLY A 1 218 ? 18.531 -36.125 -3.748 1 87.88 218 GLY A N 1
ATOM 1749 C CA . GLY A 1 218 ? 17.656 -37.25 -3.951 1 87.88 218 GLY A CA 1
ATOM 1750 C C . GLY A 1 218 ? 16.234 -36.875 -4.344 1 87.88 218 GLY A C 1
ATOM 1751 O O . GLY A 1 218 ? 15.281 -37.562 -3.992 1 87.88 218 GLY A O 1
ATOM 1752 N N . ASN A 1 219 ? 16.094 -35.656 -4.824 1 88.81 219 ASN A N 1
ATOM 1753 C CA . ASN A 1 219 ? 14.781 -35.219 -5.297 1 88.81 219 ASN A CA 1
ATOM 1754 C C . ASN A 1 219 ? 14.883 -34.438 -6.59 1 88.81 219 ASN A C 1
ATOM 1756 O O . ASN A 1 219 ? 15.992 -34.125 -7.059 1 88.81 219 ASN A O 1
ATOM 1760 N N . ASN A 1 220 ? 13.773 -34.281 -7.227 1 91.88 220 ASN A N 1
ATOM 1761 C CA . ASN A 1 220 ? 13.75 -33.625 -8.523 1 91.88 220 ASN A CA 1
ATOM 1762 C C . ASN A 1 220 ? 13.227 -32.188 -8.398 1 91.88 220 ASN A C 1
ATOM 1764 O O . ASN A 1 220 ? 12.391 -31.75 -9.195 1 91.88 220 ASN A O 1
ATOM 1768 N N . SER A 1 221 ? 13.641 -31.5 -7.406 1 94.06 221 SER A N 1
ATOM 1769 C CA . SER A 1 221 ? 13.242 -30.109 -7.219 1 94.06 221 SER A CA 1
ATOM 1770 C C . SER A 1 221 ? 14.461 -29.203 -7.094 1 94.06 221 SER A C 1
ATOM 1772 O O . SER A 1 221 ? 15.531 -29.641 -6.664 1 94.06 221 SER A O 1
ATOM 1774 N N . PHE A 1 222 ? 14.344 -28 -7.539 1 96.06 222 PHE A N 1
ATOM 1775 C CA . PHE A 1 222 ? 15.422 -27.016 -7.469 1 96.06 222 PHE A CA 1
ATOM 1776 C C . PHE A 1 222 ? 14.859 -25.609 -7.234 1 96.06 222 PHE A C 1
ATOM 1778 O O . PHE A 1 222 ? 13.844 -25.234 -7.832 1 96.06 222 PHE A O 1
ATOM 1785 N N . GLU A 1 223 ? 15.438 -24.922 -6.379 1 96.81 223 GLU A N 1
ATOM 1786 C CA . GLU A 1 223 ? 15.078 -23.516 -6.16 1 96.81 223 GLU A CA 1
ATOM 1787 C C . GLU A 1 223 ? 16.031 -22.578 -6.887 1 96.81 223 GLU A C 1
ATOM 1789 O O . GLU A 1 223 ? 17.25 -22.734 -6.785 1 96.81 223 GLU A O 1
ATOM 1794 N N . GLU A 1 224 ? 15.484 -21.641 -7.594 1 97.69 224 GLU A N 1
ATOM 1795 C CA . GLU A 1 224 ? 16.328 -20.641 -8.234 1 97.69 224 GLU A CA 1
ATOM 1796 C C . GLU A 1 224 ? 17.25 -19.953 -7.23 1 97.69 224 GLU A C 1
ATOM 1798 O O . GLU A 1 224 ? 17.031 -20.047 -6.02 1 97.69 224 GLU A O 1
ATOM 1803 N N . LEU A 1 225 ? 18.266 -19.359 -7.785 1 97.12 225 LEU A N 1
ATOM 1804 C CA . LEU A 1 225 ? 19.266 -18.688 -6.949 1 97.12 225 LEU A CA 1
ATOM 1805 C C . LEU A 1 225 ? 19.219 -17.188 -7.129 1 97.12 225 LEU A C 1
ATOM 1807 O O . LEU A 1 225 ? 18.844 -16.688 -8.203 1 97.12 225 LEU A O 1
ATOM 1811 N N . VAL A 1 226 ? 19.531 -16.5 -6.055 1 96.31 226 VAL A N 1
ATOM 1812 C CA . VAL A 1 226 ? 19.672 -15.047 -6.09 1 96.31 226 VAL A CA 1
ATOM 1813 C C . VAL A 1 226 ? 21.141 -14.68 -5.906 1 96.31 226 VAL A C 1
ATOM 1815 O O . VAL A 1 226 ? 21.828 -15.211 -5.023 1 96.31 226 VAL A O 1
ATOM 1818 N N . ASP A 1 227 ? 21.609 -13.836 -6.746 1 93.12 227 ASP A N 1
ATOM 1819 C CA . ASP A 1 227 ? 22.969 -13.352 -6.609 1 93.12 227 ASP A CA 1
ATOM 1820 C C . ASP A 1 227 ? 23.031 -12.117 -5.703 1 93.12 227 ASP A C 1
ATOM 1822 O O . ASP A 1 227 ? 22.25 -11.18 -5.871 1 93.12 227 ASP A O 1
ATOM 1826 N N . ALA A 1 228 ? 24 -12.188 -4.859 1 90.88 228 ALA A N 1
ATOM 1827 C CA . ALA A 1 228 ? 24.203 -11.039 -3.98 1 90.88 228 ALA A CA 1
ATOM 1828 C C . ALA A 1 228 ? 24.469 -9.773 -4.785 1 90.88 228 ALA A C 1
ATOM 1830 O O . ALA A 1 228 ? 24.078 -8.68 -4.375 1 90.88 228 ALA A O 1
ATOM 1831 N N . ALA A 1 229 ? 25.047 -9.953 -5.883 1 91.88 229 ALA A N 1
ATOM 1832 C CA . ALA A 1 229 ? 25.359 -8.828 -6.758 1 91.88 229 ALA A CA 1
ATOM 1833 C C . ALA A 1 229 ? 24.094 -8.148 -7.254 1 91.88 229 ALA A C 1
ATOM 1835 O O . ALA A 1 229 ? 24.078 -6.934 -7.484 1 91.88 229 ALA A O 1
ATOM 1836 N N . ASP A 1 230 ? 23.094 -8.891 -7.395 1 91.69 230 ASP A N 1
ATOM 1837 C CA . ASP A 1 230 ? 21.828 -8.328 -7.84 1 91.69 230 ASP A CA 1
ATOM 1838 C C . ASP A 1 230 ? 21.219 -7.438 -6.758 1 91.69 230 ASP A C 1
ATOM 1840 O O . ASP A 1 230 ? 20.578 -6.438 -7.066 1 91.69 230 ASP A O 1
ATOM 1844 N N . VAL A 1 231 ? 21.391 -7.809 -5.551 1 92.69 231 VAL A N 1
ATOM 1845 C CA . VAL A 1 231 ? 20.906 -7.008 -4.43 1 92.69 231 VAL A CA 1
ATOM 1846 C C . VAL A 1 231 ? 21.688 -5.699 -4.359 1 92.69 231 VAL A C 1
ATOM 1848 O O . VAL A 1 231 ? 21.109 -4.629 -4.156 1 92.69 231 VAL A O 1
ATOM 1851 N N . GLU A 1 232 ? 22.984 -5.762 -4.598 1 90.94 232 GLU A N 1
ATOM 1852 C CA . GLU A 1 232 ? 23.828 -4.578 -4.57 1 90.94 232 GLU A CA 1
ATOM 1853 C C . GLU A 1 232 ? 23.453 -3.596 -5.676 1 90.94 232 GLU A C 1
ATOM 1855 O O . GLU A 1 232 ? 23.547 -2.381 -5.496 1 90.94 232 GLU A O 1
ATOM 1860 N N . ALA A 1 233 ? 22.922 -4.152 -6.73 1 90.06 233 ALA A N 1
ATOM 1861 C CA . ALA A 1 233 ? 22.641 -3.338 -7.91 1 90.06 233 ALA A CA 1
ATOM 1862 C C . ALA A 1 233 ? 21.203 -2.822 -7.898 1 90.06 233 ALA A C 1
ATOM 1864 O O . ALA A 1 233 ? 20.766 -2.158 -8.844 1 90.06 233 ALA A O 1
ATOM 1865 N N . MET A 1 234 ? 20.547 -3.16 -6.836 1 89.5 234 MET A N 1
ATOM 1866 C CA . MET A 1 234 ? 19.156 -2.719 -6.758 1 89.5 234 MET A CA 1
ATOM 1867 C C . MET A 1 234 ? 19.047 -1.206 -6.922 1 89.5 234 MET A C 1
ATOM 1869 O O . MET A 1 234 ? 19.859 -0.462 -6.359 1 89.5 234 MET A O 1
ATOM 1873 N N . GLU A 1 235 ? 18.078 -0.845 -7.719 1 84 235 GLU A N 1
ATOM 1874 C CA . GLU A 1 235 ? 17.828 0.576 -7.945 1 84 235 GLU A CA 1
ATOM 1875 C C . GLU A 1 235 ? 16.594 1.055 -7.18 1 84 235 GLU A C 1
ATOM 1877 O O . GLU A 1 235 ? 15.641 0.298 -6.992 1 84 235 GLU A O 1
ATOM 1882 N N . ASP A 1 236 ? 16.766 2.295 -6.754 1 84.5 236 ASP A N 1
ATOM 1883 C CA . ASP A 1 236 ? 15.633 2.953 -6.094 1 84.5 236 ASP A CA 1
ATOM 1884 C C . ASP A 1 236 ? 14.812 3.77 -7.09 1 84.5 236 ASP A C 1
ATOM 1886 O O . ASP A 1 236 ? 15.258 4.824 -7.551 1 84.5 236 ASP A O 1
ATOM 1890 N N . GLY A 1 237 ? 13.672 3.295 -7.328 1 83.62 237 GLY A N 1
ATOM 1891 C CA . GLY A 1 237 ? 12.828 3.934 -8.32 1 83.62 237 GLY A CA 1
ATOM 1892 C C . GLY A 1 237 ? 12.469 5.363 -7.973 1 83.62 237 GLY A C 1
ATOM 1893 O O . GLY A 1 237 ? 12.422 6.23 -8.844 1 83.62 237 GLY A O 1
ATOM 1894 N N . ILE A 1 238 ? 12.172 5.68 -6.77 1 86.75 238 ILE A N 1
ATOM 1895 C CA . ILE A 1 238 ? 11.797 7.023 -6.336 1 86.75 238 ILE A CA 1
ATOM 1896 C C . ILE A 1 238 ? 12.984 7.969 -6.504 1 86.75 238 ILE A C 1
ATOM 1898 O O . ILE A 1 238 ? 12.844 9.07 -7.031 1 86.75 238 ILE A O 1
ATOM 1902 N N . ARG A 1 239 ? 14.133 7.492 -6.086 1 89.31 239 ARG A N 1
ATOM 1903 C CA . ARG A 1 239 ? 15.344 8.297 -6.227 1 89.31 239 ARG A CA 1
ATOM 1904 C C . ARG A 1 239 ? 15.617 8.633 -7.691 1 89.31 239 ARG A C 1
ATOM 1906 O O . ARG A 1 239 ? 15.883 9.781 -8.031 1 89.31 239 ARG A O 1
ATOM 1913 N N . GLY A 1 240 ? 15.508 7.598 -8.531 1 89.38 240 GLY A N 1
ATOM 1914 C CA . GLY A 1 240 ? 15.727 7.824 -9.945 1 89.38 240 GLY A CA 1
ATOM 1915 C C . GLY A 1 240 ? 14.758 8.828 -10.547 1 89.38 240 GLY A C 1
ATOM 1916 O O . GLY A 1 240 ? 15.164 9.703 -11.32 1 89.38 240 GLY A O 1
ATOM 1917 N N . ARG A 1 241 ? 13.57 8.789 -10.219 1 89.5 241 ARG A N 1
ATOM 1918 C CA . ARG A 1 241 ? 12.539 9.695 -10.734 1 89.5 241 ARG A CA 1
ATOM 1919 C C . ARG A 1 241 ? 12.781 11.117 -10.25 1 89.5 241 ARG A C 1
ATOM 1921 O O . ARG A 1 241 ? 12.641 12.07 -11.023 1 89.5 241 ARG A O 1
ATOM 1928 N N . LEU A 1 242 ? 13.07 11.25 -8.938 1 89.88 242 LEU A N 1
ATOM 1929 C CA . LEU A 1 242 ? 13.32 12.57 -8.383 1 89.88 242 LEU A CA 1
ATOM 1930 C C . LEU A 1 242 ? 14.539 13.211 -9.039 1 89.88 242 LEU A C 1
ATOM 1932 O O . LEU A 1 242 ? 14.523 14.398 -9.375 1 89.88 242 LEU A O 1
ATOM 1936 N N . LEU A 1 243 ? 15.609 12.438 -9.289 1 92.94 243 LEU A N 1
ATOM 1937 C CA . LEU A 1 243 ? 16.812 12.969 -9.906 1 92.94 243 LEU A CA 1
ATOM 1938 C C . LEU A 1 243 ? 16.547 13.406 -11.344 1 92.94 243 LEU A C 1
ATOM 1940 O O . LEU A 1 243 ? 17.047 14.438 -11.797 1 92.94 243 LEU A O 1
ATOM 1944 N N . LYS A 1 244 ? 15.758 12.625 -12.023 1 92.5 244 LYS A N 1
ATOM 1945 C CA . LYS A 1 244 ? 15.383 12.992 -13.391 1 92.5 244 LYS A CA 1
ATOM 1946 C C . LYS A 1 244 ? 14.586 14.297 -13.406 1 92.5 244 LYS A C 1
ATOM 1948 O O . LYS A 1 244 ? 14.805 15.148 -14.273 1 92.5 244 LYS A O 1
ATOM 1953 N N . ALA A 1 245 ? 13.695 14.461 -12.453 1 89.88 245 ALA A N 1
ATOM 1954 C CA . ALA A 1 245 ? 12.883 15.664 -12.359 1 89.88 245 ALA A CA 1
ATOM 1955 C C . ALA A 1 245 ? 13.742 16.891 -12.031 1 89.88 245 ALA A C 1
ATOM 1957 O O . ALA A 1 245 ? 13.523 17.969 -12.57 1 89.88 245 ALA A O 1
ATOM 1958 N N . ILE A 1 246 ? 14.703 16.688 -11.148 1 90.75 246 ILE A N 1
ATOM 1959 C CA . ILE A 1 246 ? 15.617 17.766 -10.758 1 90.75 246 ILE A CA 1
ATOM 1960 C C . ILE A 1 246 ? 16.438 18.203 -11.969 1 90.75 246 ILE A C 1
ATOM 1962 O O . ILE A 1 246 ? 16.625 19.391 -12.203 1 90.75 246 ILE A O 1
ATOM 1966 N N . ALA A 1 247 ? 16.875 17.266 -12.727 1 90.75 247 ALA A N 1
ATOM 1967 C CA . ALA A 1 247 ? 17.719 17.547 -13.898 1 90.75 247 ALA A CA 1
ATOM 1968 C C . ALA A 1 247 ? 16.922 18.328 -14.953 1 90.75 247 ALA A C 1
ATOM 1970 O O . ALA A 1 247 ? 17.5 19.125 -15.695 1 90.75 247 ALA A O 1
ATOM 1971 N N . ALA A 1 248 ? 15.641 18.125 -14.984 1 87.56 248 ALA A N 1
ATOM 1972 C CA . ALA A 1 248 ? 14.789 18.766 -15.984 1 87.56 248 ALA A CA 1
ATOM 1973 C C . ALA A 1 248 ? 14.336 20.141 -15.523 1 87.56 248 ALA A C 1
ATOM 1975 O O . ALA A 1 248 ? 13.797 20.922 -16.312 1 87.56 248 ALA A O 1
ATOM 1976 N N . ALA A 1 249 ? 14.422 20.422 -14.297 1 84.19 249 ALA A N 1
ATOM 1977 C CA . ALA A 1 249 ? 13.961 21.688 -13.742 1 84.19 249 ALA A CA 1
ATOM 1978 C C . ALA A 1 249 ? 15.023 22.766 -13.875 1 84.19 249 ALA A C 1
ATOM 1980 O O . ALA A 1 249 ? 16.219 22.5 -13.703 1 84.19 249 ALA A O 1
ATOM 1981 N N . MET B 1 1 ? 31.25 41.031 5.973 1 31.75 1 MET B N 1
ATOM 1982 C CA . MET B 1 1 ? 31.219 40.594 4.586 1 31.75 1 MET B CA 1
ATOM 1983 C C . MET B 1 1 ? 29.828 40.094 4.207 1 31.75 1 MET B C 1
ATOM 1985 O O . MET B 1 1 ? 29.328 39.125 4.789 1 31.75 1 MET B O 1
ATOM 1989 N N . GLN B 1 2 ? 28.734 40.844 3.906 1 42.53 2 GLN B N 1
ATOM 1990 C CA . GLN B 1 2 ? 27.297 40.719 3.67 1 42.53 2 GLN B CA 1
ATOM 1991 C C . GLN B 1 2 ? 27 39.688 2.576 1 42.53 2 GLN B C 1
ATOM 1993 O O . GLN B 1 2 ? 27.359 39.906 1.415 1 42.53 2 GLN B O 1
ATOM 1998 N N . GLY B 1 3 ? 27.297 38.469 2.627 1 47.75 3 GLY B N 1
ATOM 1999 C CA . GLY B 1 3 ? 27.281 37.469 1.573 1 47.75 3 GLY B CA 1
ATOM 2000 C C . GLY B 1 3 ? 26.109 37.625 0.621 1 47.75 3 GLY B C 1
ATOM 2001 O O . GLY B 1 3 ? 24.969 37.812 1.054 1 47.75 3 GLY B O 1
ATOM 2002 N N . THR B 1 4 ? 26.312 38.125 -0.626 1 57.22 4 THR B N 1
ATOM 2003 C CA . THR B 1 4 ? 25.406 38.438 -1.74 1 57.22 4 THR B CA 1
ATOM 2004 C C . THR B 1 4 ? 24.391 37.312 -1.928 1 57.22 4 THR B C 1
ATOM 2006 O O . THR B 1 4 ? 24.75 36.125 -2.016 1 57.22 4 THR B O 1
ATOM 2009 N N . PHE B 1 5 ? 23.172 37.656 -1.45 1 68.06 5 PHE B N 1
ATOM 2010 C CA . PHE B 1 5 ? 22.016 36.812 -1.744 1 68.06 5 PHE B CA 1
ATOM 2011 C C . PHE B 1 5 ? 22.047 36.344 -3.193 1 68.06 5 PHE B C 1
ATOM 2013 O O . PHE B 1 5 ? 21.922 37.156 -4.117 1 68.06 5 PHE B O 1
ATOM 2020 N N . ASP B 1 6 ? 22.641 35.219 -3.42 1 81.81 6 ASP B N 1
ATOM 2021 C CA . ASP B 1 6 ? 22.609 34.625 -4.746 1 81.81 6 ASP B CA 1
ATOM 2022 C C . ASP B 1 6 ? 21.203 34.219 -5.141 1 81.81 6 ASP B C 1
ATOM 2024 O O . ASP B 1 6 ? 20.781 33.062 -4.914 1 81.81 6 ASP B O 1
ATOM 2028 N N . ILE B 1 7 ? 20.516 35.125 -5.758 1 83 7 ILE B N 1
ATOM 2029 C CA . ILE B 1 7 ? 19.109 35 -6.117 1 83 7 ILE B CA 1
ATOM 2030 C C . ILE B 1 7 ? 18.938 33.875 -7.121 1 83 7 ILE B C 1
ATOM 2032 O O . ILE B 1 7 ? 17.969 33.125 -7.066 1 83 7 ILE B O 1
ATOM 2036 N N . GLU B 1 8 ? 19.922 33.781 -8.008 1 86.25 8 GLU B N 1
ATOM 2037 C CA . GLU B 1 8 ? 19.812 32.75 -9.039 1 86.25 8 GLU B CA 1
ATOM 2038 C C . GLU B 1 8 ? 19.875 31.344 -8.43 1 86.25 8 GLU B C 1
ATOM 2040 O O . GLU B 1 8 ? 19.094 30.453 -8.812 1 86.25 8 GLU B O 1
ATOM 2045 N N . SER B 1 9 ? 20.797 31.188 -7.527 1 88.5 9 SER B N 1
ATOM 2046 C CA . SER B 1 9 ? 20.906 29.906 -6.848 1 88.5 9 SER B CA 1
ATOM 2047 C C . SER B 1 9 ? 19.641 29.594 -6.059 1 88.5 9 SER B C 1
ATOM 2049 O O . SER B 1 9 ? 19.188 28.453 -6.023 1 88.5 9 SER B O 1
ATOM 2051 N N . PHE B 1 10 ? 19.062 30.609 -5.48 1 90.56 10 PHE B N 1
ATOM 2052 C CA . PHE B 1 10 ? 17.844 30.438 -4.703 1 90.56 10 PHE B CA 1
ATOM 2053 C C . PHE B 1 10 ? 16.672 30.062 -5.605 1 90.56 10 PHE B C 1
ATOM 2055 O O . PHE B 1 10 ? 15.883 29.172 -5.273 1 90.56 10 PHE B O 1
ATOM 2062 N N . ILE B 1 11 ? 16.578 30.656 -6.727 1 90.31 11 ILE B N 1
ATOM 2063 C CA . ILE B 1 11 ? 15.5 30.375 -7.68 1 90.31 11 ILE B CA 1
ATOM 2064 C C . ILE B 1 11 ? 15.609 28.922 -8.164 1 90.31 11 ILE B C 1
ATOM 2066 O O . ILE B 1 11 ? 14.602 28.219 -8.281 1 90.31 11 ILE B O 1
ATOM 2070 N N . LYS B 1 12 ? 16.844 28.547 -8.453 1 91.44 12 LYS B N 1
ATOM 2071 C CA . LYS B 1 12 ? 17.062 27.172 -8.883 1 91.44 12 LYS B CA 1
ATOM 2072 C C . LYS B 1 12 ? 16.625 26.188 -7.812 1 91.44 12 LYS B C 1
ATOM 2074 O O . LYS B 1 12 ? 15.969 25.188 -8.109 1 91.44 12 LYS B O 1
ATOM 2079 N N . GLN B 1 13 ? 17.016 26.438 -6.637 1 93.12 13 GLN B N 1
ATOM 2080 C CA . GLN B 1 13 ? 16.656 25.562 -5.531 1 93.12 13 GLN B CA 1
ATOM 2081 C C . GLN B 1 13 ? 15.141 25.531 -5.332 1 93.12 13 GLN B C 1
ATOM 2083 O O . GLN B 1 13 ? 14.578 24.469 -5.035 1 93.12 13 GLN B O 1
ATOM 2088 N N . ARG B 1 14 ? 14.484 26.641 -5.512 1 93.94 14 ARG B N 1
ATOM 2089 C CA . ARG B 1 14 ? 13.031 26.719 -5.387 1 93.94 14 ARG B CA 1
ATOM 2090 C C . ARG B 1 14 ? 12.344 25.906 -6.469 1 93.94 14 ARG B C 1
ATOM 2092 O O . ARG B 1 14 ? 11.367 25.203 -6.195 1 93.94 14 ARG B O 1
ATOM 2099 N N . LYS B 1 15 ? 12.898 25.984 -7.641 1 93.94 15 LYS B N 1
ATOM 2100 C CA . LYS B 1 15 ? 12.336 25.219 -8.742 1 93.94 15 LYS B CA 1
ATOM 2101 C C . LYS B 1 15 ? 12.484 23.719 -8.492 1 93.94 15 LYS B C 1
ATOM 2103 O O . LYS B 1 15 ? 11.555 22.953 -8.727 1 93.94 15 LYS B O 1
ATOM 2108 N N . GLN B 1 16 ? 13.617 23.359 -8.023 1 95.06 16 GLN B N 1
ATOM 2109 C CA . GLN B 1 16 ? 13.867 21.953 -7.711 1 95.06 16 GLN B CA 1
ATOM 2110 C C . GLN B 1 16 ? 12.953 21.469 -6.582 1 95.06 16 GLN B C 1
ATOM 2112 O O . GLN B 1 16 ? 12.406 20.375 -6.645 1 95.06 16 GLN B O 1
ATOM 2117 N N . THR B 1 17 ? 12.789 22.297 -5.625 1 96 17 THR B N 1
ATOM 2118 C CA . THR B 1 17 ? 11.906 21.984 -4.508 1 96 17 THR B CA 1
ATOM 2119 C C . THR B 1 17 ? 10.477 21.75 -5 1 96 17 THR B C 1
ATOM 2121 O O . THR B 1 17 ? 9.828 20.781 -4.594 1 96 17 THR B O 1
ATOM 2124 N N . ARG B 1 18 ? 10.062 22.578 -5.879 1 95.62 18 ARG B N 1
ATOM 2125 C CA . ARG B 1 18 ? 8.695 22.484 -6.395 1 95.62 18 ARG B CA 1
ATOM 2126 C C . ARG B 1 18 ? 8.484 21.188 -7.172 1 95.62 18 ARG B C 1
ATOM 2128 O O . ARG B 1 18 ? 7.488 20.5 -6.973 1 95.62 18 ARG B O 1
ATOM 2135 N N . VAL B 1 19 ? 9.391 20.844 -8.008 1 95.75 19 VAL B N 1
ATOM 2136 C CA . VAL B 1 19 ? 9.25 19.641 -8.836 1 95.75 19 VAL B CA 1
ATOM 2137 C C . VAL B 1 19 ? 9.289 18.406 -7.953 1 95.75 19 VAL B C 1
ATOM 2139 O O . VAL B 1 19 ? 8.516 17.469 -8.156 1 95.75 19 VAL B O 1
ATOM 2142 N N . ILE B 1 20 ? 10.172 18.391 -6.969 1 95.81 20 ILE B N 1
ATOM 2143 C CA . ILE B 1 20 ? 10.266 17.281 -6.031 1 95.81 20 ILE B CA 1
ATOM 2144 C C . ILE B 1 20 ? 8.969 17.156 -5.234 1 95.81 20 ILE B C 1
ATOM 2146 O O . ILE B 1 20 ? 8.391 16.078 -5.133 1 95.81 20 ILE B O 1
ATOM 2150 N N . GLY B 1 21 ? 8.523 18.297 -4.703 1 96.62 21 GLY B N 1
ATOM 2151 C CA . GLY B 1 21 ? 7.301 18.312 -3.918 1 96.62 21 GLY B CA 1
ATOM 2152 C C . GLY B 1 21 ? 6.086 17.844 -4.695 1 96.62 21 GLY B C 1
ATOM 2153 O O . GLY B 1 21 ? 5.289 17.047 -4.191 1 96.62 21 GLY B O 1
ATOM 2154 N N . ASP B 1 22 ? 5.98 18.312 -5.934 1 96.25 22 ASP B N 1
ATOM 2155 C CA . ASP B 1 22 ? 4.844 17.953 -6.773 1 96.25 22 ASP B CA 1
ATOM 2156 C C . ASP B 1 22 ? 4.828 16.453 -7.051 1 96.25 22 ASP B C 1
ATOM 2158 O O . ASP B 1 22 ? 3.779 15.805 -6.961 1 96.25 22 ASP B O 1
ATOM 2162 N N . LEU B 1 23 ? 5.926 15.93 -7.371 1 96.06 23 LEU B N 1
ATOM 2163 C CA . LEU B 1 23 ? 6.027 14.508 -7.68 1 96.06 23 LEU B CA 1
ATOM 2164 C C . LEU B 1 23 ? 5.691 13.664 -6.453 1 96.06 23 LEU B C 1
ATOM 2166 O O . LEU B 1 23 ? 4.938 12.688 -6.551 1 96.06 23 LEU B O 1
ATOM 2170 N N . LEU B 1 24 ? 6.242 14.039 -5.352 1 96.81 24 LEU B N 1
ATOM 2171 C CA . LEU B 1 24 ? 6.016 13.281 -4.125 1 96.81 24 LEU B CA 1
ATOM 2172 C C . LEU B 1 24 ? 4.57 13.422 -3.658 1 96.81 24 LEU B C 1
ATOM 2174 O O . LEU B 1 24 ? 3.973 12.461 -3.176 1 96.81 24 LEU B O 1
ATOM 2178 N N . HIS B 1 25 ? 4.039 14.602 -3.822 1 97.38 25 HIS B N 1
ATOM 2179 C CA . HIS B 1 25 ? 2.643 14.82 -3.457 1 97.38 25 HIS B CA 1
ATOM 2180 C C . HIS B 1 25 ? 1.712 13.953 -4.301 1 97.38 25 HIS B C 1
ATOM 2182 O O . HIS B 1 25 ? 0.786 13.328 -3.775 1 97.38 25 HIS B O 1
ATOM 2188 N N . GLU B 1 26 ? 1.953 13.953 -5.551 1 96.44 26 GLU B N 1
ATOM 2189 C CA . GLU B 1 26 ? 1.132 13.164 -6.461 1 96.44 26 GLU B CA 1
ATOM 2190 C C . GLU B 1 26 ? 1.167 11.688 -6.09 1 96.44 26 GLU B C 1
ATOM 2192 O O . GLU B 1 26 ? 0.129 11.016 -6.07 1 96.44 26 GLU B O 1
ATOM 2197 N N . GLN B 1 27 ? 2.305 11.234 -5.805 1 95.56 27 GLN B N 1
ATOM 2198 C CA . GLN B 1 27 ? 2.465 9.828 -5.441 1 95.56 27 GLN B CA 1
ATOM 2199 C C . GLN B 1 27 ? 1.78 9.523 -4.113 1 95.56 27 GLN B C 1
ATOM 2201 O O . GLN B 1 27 ? 1.052 8.539 -3.996 1 95.56 27 GLN B O 1
ATOM 2206 N N . ALA B 1 28 ? 2.008 10.359 -3.17 1 96.81 28 ALA B N 1
ATOM 2207 C CA . ALA B 1 28 ? 1.384 10.18 -1.86 1 96.81 28 ALA B CA 1
ATOM 2208 C C . ALA B 1 28 ? -0.137 10.219 -1.969 1 96.81 28 ALA B C 1
ATOM 2210 O O . ALA B 1 28 ? -0.831 9.406 -1.344 1 96.81 28 ALA B O 1
ATOM 2211 N N . ALA B 1 29 ? -0.62 11.148 -2.756 1 96.12 29 ALA B N 1
ATOM 2212 C CA . ALA B 1 29 ? -2.062 11.281 -2.943 1 96.12 29 ALA B CA 1
ATOM 2213 C C . ALA B 1 29 ? -2.646 10.047 -3.619 1 96.12 29 ALA B C 1
ATOM 2215 O O . ALA B 1 29 ? -3.734 9.586 -3.258 1 96.12 29 ALA B O 1
ATOM 2216 N N . ASP B 1 30 ? -1.956 9.57 -4.566 1 94.88 30 ASP B N 1
ATOM 2217 C CA . ASP B 1 30 ? -2.395 8.359 -5.25 1 94.88 30 ASP B CA 1
ATOM 2218 C C . ASP B 1 30 ? -2.475 7.184 -4.281 1 94.88 30 ASP B C 1
ATOM 2220 O O . ASP B 1 30 ? -3.473 6.457 -4.258 1 94.88 30 ASP B O 1
ATOM 2224 N N . TYR B 1 31 ? -1.397 6.984 -3.488 1 95.69 31 TYR B N 1
ATOM 2225 C CA . TYR B 1 31 ? -1.382 5.91 -2.5 1 95.69 31 TYR B CA 1
ATOM 2226 C C . TYR B 1 31 ? -2.512 6.082 -1.492 1 95.69 31 TYR B C 1
ATOM 2228 O O . TYR B 1 31 ? -3.225 5.121 -1.181 1 95.69 31 TYR B O 1
ATOM 2236 N N . LEU B 1 32 ? -2.674 7.293 -1.078 1 94.94 32 LEU B N 1
ATOM 2237 C CA . LEU B 1 32 ? -3.729 7.562 -0.108 1 94.94 32 LEU B CA 1
ATOM 2238 C C . LEU B 1 32 ? -5.102 7.281 -0.708 1 94.94 32 LEU B C 1
ATOM 2240 O O . LEU B 1 32 ? -5.98 6.738 -0.035 1 94.94 32 LEU B O 1
ATOM 2244 N N . GLY B 1 33 ? -5.266 7.66 -1.903 1 92.56 33 GLY B N 1
ATOM 2245 C CA . GLY B 1 33 ? -6.523 7.391 -2.584 1 92.56 33 GLY B CA 1
ATOM 2246 C C . GLY B 1 33 ? -6.855 5.91 -2.65 1 92.56 33 GLY B C 1
ATOM 2247 O O . GLY B 1 33 ? -8.016 5.523 -2.508 1 92.56 33 GLY B O 1
ATOM 2248 N N . THR B 1 34 ? -5.922 5.133 -2.848 1 91.88 34 THR B N 1
ATOM 2249 C CA . THR B 1 34 ? -6.113 3.689 -2.918 1 91.88 34 THR B CA 1
ATOM 2250 C C . THR B 1 34 ? -6.352 3.109 -1.527 1 91.88 34 THR B C 1
ATOM 2252 O O . THR B 1 34 ? -7.234 2.27 -1.342 1 91.88 34 THR B O 1
ATOM 2255 N N . LEU B 1 35 ? -5.617 3.59 -0.555 1 92.62 35 LEU B N 1
ATOM 2256 C CA . LEU B 1 35 ? -5.664 3.055 0.801 1 92.62 35 LEU B CA 1
ATOM 2257 C C . LEU B 1 35 ? -6.859 3.615 1.566 1 92.62 35 LEU B C 1
ATOM 2259 O O . LEU B 1 35 ? -7.207 3.113 2.639 1 92.62 35 LEU B O 1
ATOM 2263 N N . GLY B 1 36 ? -7.465 4.605 0.996 1 88.88 36 GLY B N 1
ATOM 2264 C CA . GLY B 1 36 ? -8.602 5.25 1.637 1 88.88 36 GLY B CA 1
ATOM 2265 C C . GLY B 1 36 ? -9.711 4.285 1.997 1 88.88 36 GLY B C 1
ATOM 2266 O O . GLY B 1 36 ? -10.391 4.465 3.01 1 88.88 36 GLY B O 1
ATOM 2267 N N . LEU B 1 37 ? -9.836 3.256 1.254 1 83.19 37 LEU B N 1
ATOM 2268 C CA . LEU B 1 37 ? -10.891 2.277 1.496 1 83.19 37 LEU B CA 1
ATOM 2269 C C . LEU B 1 37 ? -10.633 1.513 2.791 1 83.19 37 LEU B C 1
ATOM 2271 O O . LEU B 1 37 ? -11.57 1.033 3.432 1 83.19 37 LEU B O 1
ATOM 2275 N N . LEU B 1 38 ? -9.383 1.487 3.195 1 86.62 38 LEU B N 1
ATOM 2276 C CA . LEU B 1 38 ? -9.008 0.733 4.387 1 86.62 38 LEU B CA 1
ATOM 2277 C C . LEU B 1 38 ? -9.289 1.534 5.652 1 86.62 38 LEU B C 1
ATOM 2279 O O . LEU B 1 38 ? -9.328 0.975 6.75 1 86.62 38 LEU B O 1
ATOM 2283 N N . ILE B 1 39 ? -9.516 2.771 5.477 1 87.88 39 ILE B N 1
ATOM 2284 C CA . ILE B 1 39 ? -9.68 3.584 6.676 1 87.88 39 ILE B CA 1
ATOM 2285 C C . ILE B 1 39 ? -11.055 4.238 6.672 1 87.88 39 ILE B C 1
ATOM 2287 O O . ILE B 1 39 ? -11.258 5.289 7.285 1 87.88 39 ILE B O 1
ATOM 2291 N N . ARG B 1 40 ? -11.922 3.604 6.047 1 86.5 40 ARG B N 1
ATOM 2292 C CA . ARG B 1 40 ? -13.289 4.113 6.051 1 86.5 40 ARG B CA 1
ATOM 2293 C C . ARG B 1 40 ? -13.938 3.943 7.426 1 86.5 40 ARG B C 1
ATOM 2295 O O . ARG B 1 40 ? -14.016 2.828 7.941 1 86.5 40 ARG B O 1
ATOM 2302 N N . PRO B 1 41 ? -14.438 5.008 7.945 1 89.62 41 PRO B N 1
ATOM 2303 C CA . PRO B 1 41 ? -15.008 4.922 9.289 1 89.62 41 PRO B CA 1
ATOM 2304 C C . PRO B 1 41 ? -16.234 4.004 9.352 1 89.62 4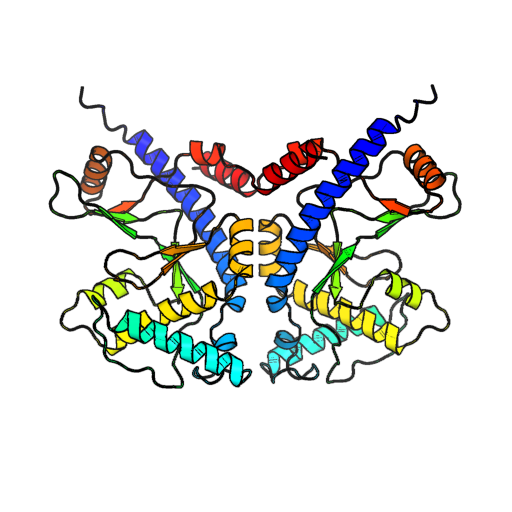1 PRO B C 1
ATOM 2306 O O . PRO B 1 41 ? -16.5 3.406 10.398 1 89.62 41 PRO B O 1
ATOM 2309 N N . GLN B 1 42 ? -16.891 3.83 8.258 1 85 42 GLN B N 1
ATOM 2310 C CA . GLN B 1 42 ? -18.109 3.012 8.211 1 85 42 GLN B CA 1
ATOM 2311 C C . GLN B 1 42 ? -17.797 1.564 8.594 1 85 42 GLN B C 1
ATOM 2313 O O . GLN B 1 42 ? -18.641 0.887 9.188 1 85 42 GLN B O 1
ATOM 2318 N N . MET B 1 43 ? -16.672 1.171 8.297 1 80.19 43 MET B N 1
ATOM 2319 C CA . MET B 1 43 ? -16.281 -0.208 8.57 1 80.19 43 MET B CA 1
ATOM 2320 C C . MET B 1 43 ? -15.992 -0.407 10.055 1 80.19 43 MET B C 1
ATOM 2322 O O . MET B 1 43 ? -16.125 -1.517 10.578 1 80.19 43 MET B O 1
ATOM 2326 N N . ILE B 1 44 ? -15.703 0.633 10.727 1 86.56 44 ILE B N 1
ATOM 2327 C CA . ILE B 1 44 ? -15.273 0.555 12.117 1 86.56 44 ILE B CA 1
ATOM 2328 C C . ILE B 1 44 ? -16.453 0.869 13.039 1 86.56 44 ILE B C 1
ATOM 2330 O O . ILE B 1 44 ? -16.641 0.205 14.062 1 86.56 44 ILE B O 1
ATOM 2334 N N . PHE B 1 45 ? -17.312 1.762 12.602 1 90.75 45 PHE B N 1
ATOM 2335 C CA . PHE B 1 45 ? -18.312 2.293 13.523 1 90.75 45 PHE B CA 1
ATOM 2336 C C . PHE B 1 45 ? -19.688 1.753 13.195 1 90.75 45 PHE B C 1
ATOM 2338 O O . PHE B 1 45 ? -20.609 1.832 14.016 1 90.75 45 PHE B O 1
ATOM 2345 N N . GLY B 1 46 ? -19.859 1.278 11.984 1 86.5 46 GLY B N 1
ATOM 2346 C CA . GLY B 1 46 ? -21.125 0.664 11.602 1 86.5 46 GLY B CA 1
ATOM 2347 C C . GLY B 1 46 ? -22.312 1.562 11.836 1 86.5 46 GLY B C 1
ATOM 2348 O O . GLY B 1 46 ? -22.328 2.715 11.398 1 86.5 46 GLY B O 1
ATOM 2349 N N . GLU B 1 47 ? -23.25 1.161 12.648 1 87.25 47 GLU B N 1
ATOM 2350 C CA . GLU B 1 47 ? -24.531 1.809 12.844 1 87.25 47 GLU B CA 1
ATOM 2351 C C . GLU B 1 47 ? -24.391 3.133 13.586 1 87.25 47 GLU B C 1
ATOM 2353 O O . GLU B 1 47 ? -25.328 3.93 13.648 1 87.25 47 GLU B O 1
ATOM 2358 N N . TYR B 1 48 ? -23.25 3.332 14.125 1 90.69 48 TYR B N 1
ATOM 2359 C CA . TYR B 1 48 ? -23.031 4.574 14.852 1 90.69 48 TYR B CA 1
ATOM 2360 C C . TYR B 1 48 ? -22.781 5.734 13.898 1 90.69 48 TYR B C 1
ATOM 2362 O O . TYR B 1 48 ? -22.766 6.895 14.312 1 90.69 48 TYR B O 1
ATOM 2370 N N . LEU B 1 49 ? -22.625 5.344 12.641 1 89.81 49 LEU B N 1
ATOM 2371 C CA . LEU B 1 49 ? -22.516 6.367 11.602 1 89.81 49 LEU B CA 1
ATOM 2372 C C . LEU B 1 49 ? -23.734 6.375 10.703 1 89.81 49 LEU B C 1
ATOM 2374 O O . LEU B 1 49 ? -24.266 5.316 10.367 1 89.81 49 LEU B O 1
ATOM 2378 N N . GLN B 1 50 ? -24 7.59 10.391 1 85.5 50 GLN B N 1
ATOM 2379 C CA . GLN B 1 50 ? -25.156 7.73 9.508 1 85.5 50 GLN B CA 1
ATOM 2380 C C . GLN B 1 50 ? -24.906 7.055 8.164 1 85.5 50 GLN B C 1
ATOM 2382 O O . GLN B 1 50 ? -23.875 7.281 7.531 1 85.5 50 GLN B O 1
ATOM 2387 N N . GLY B 1 51 ? -25.828 6.133 7.766 1 76.94 51 GLY B N 1
ATOM 2388 C CA . GLY B 1 51 ? -25.766 5.52 6.449 1 76.94 51 GLY B CA 1
ATOM 2389 C C . GLY B 1 51 ? -24.875 4.293 6.406 1 76.94 51 GLY B C 1
ATOM 2390 O O . GLY B 1 51 ? -24.75 3.652 5.359 1 76.94 51 GLY B O 1
ATOM 2391 N N . ALA B 1 52 ? -24.25 4.023 7.508 1 76.19 52 ALA B N 1
ATOM 2392 C CA . ALA B 1 52 ? -23.359 2.859 7.535 1 76.19 52 ALA B CA 1
ATOM 2393 C C . ALA B 1 52 ? -24.156 1.569 7.715 1 76.19 52 ALA B C 1
ATOM 2395 O O . ALA B 1 52 ? -25.203 1.567 8.359 1 76.19 52 ALA B O 1
ATOM 2396 N N . PRO B 1 53 ? -23.625 0.571 6.992 1 71.94 53 PRO B N 1
ATOM 2397 C CA . PRO B 1 53 ? -24.297 -0.716 7.223 1 71.94 53 PRO B CA 1
ATOM 2398 C C . PRO B 1 53 ? -24.141 -1.209 8.656 1 71.94 53 PRO B C 1
ATOM 2400 O O . PRO B 1 53 ? -23.25 -0.758 9.383 1 71.94 53 PRO B O 1
ATOM 2403 N N . ARG B 1 54 ? -25.125 -2.08 9.016 1 67.56 54 ARG B N 1
ATOM 2404 C CA . ARG B 1 54 ? -25.047 -2.643 10.359 1 67.56 54 ARG B CA 1
ATOM 2405 C C . ARG B 1 54 ? -23.797 -3.479 10.539 1 67.56 54 ARG B C 1
ATOM 2407 O O . ARG B 1 54 ? -23.5 -4.344 9.711 1 67.56 54 ARG B O 1
ATOM 2414 N N . GLY B 1 55 ? -22.656 -3.008 11.211 1 62.84 55 GLY B N 1
ATOM 2415 C CA . GLY B 1 55 ? -21.438 -3.762 11.492 1 62.84 55 GLY B CA 1
ATOM 2416 C C . GLY B 1 55 ? -21.625 -4.789 12.602 1 62.84 55 GLY B C 1
ATOM 2417 O O . GLY B 1 55 ? -22.75 -5.109 12.977 1 62.84 55 GLY B O 1
ATOM 2418 N N . SER B 1 56 ? -20.484 -5.523 12.898 1 64.94 56 SER B N 1
ATOM 2419 C CA . SER B 1 56 ? -20.531 -6.328 14.109 1 64.94 56 SER B CA 1
ATOM 2420 C C . SER B 1 56 ? -20.875 -5.477 15.328 1 64.94 56 SER B C 1
ATOM 2422 O O . SER B 1 56 ? -20.156 -4.52 15.641 1 64.94 56 SER B O 1
ATOM 2424 N N . GLY B 1 57 ? -21.984 -5.641 15.914 1 74.88 57 GLY B N 1
ATOM 2425 C CA . GLY B 1 57 ? -22.562 -4.828 16.969 1 74.88 57 GLY B CA 1
ATOM 2426 C C . GLY B 1 57 ? -21.609 -4.578 18.125 1 74.88 57 GLY B C 1
ATOM 2427 O O . GLY B 1 57 ? -21.484 -3.443 18.594 1 74.88 57 GLY B O 1
ATOM 2428 N N . ARG B 1 58 ? -20.75 -5.562 18.453 1 85.31 58 ARG B N 1
ATOM 2429 C CA . ARG B 1 58 ? -19.891 -5.414 19.625 1 85.31 58 ARG B CA 1
ATOM 2430 C C . ARG B 1 58 ? -18.641 -4.605 19.281 1 85.31 58 ARG B C 1
ATOM 2432 O O . ARG B 1 58 ? -18.234 -3.734 20.062 1 85.31 58 ARG B O 1
ATOM 2439 N N . GLU B 1 59 ? -17.953 -4.891 18.156 1 87.5 59 GLU B N 1
ATOM 2440 C CA . GLU B 1 59 ? -16.734 -4.188 17.75 1 87.5 59 GLU B CA 1
ATOM 2441 C C . GLU B 1 59 ? -17.016 -2.713 17.469 1 87.5 59 GLU B C 1
ATOM 2443 O O . GLU B 1 59 ? -16.234 -1.844 17.875 1 87.5 59 GLU B O 1
ATOM 2448 N N . ALA B 1 60 ? -18.125 -2.533 16.953 1 90.19 60 ALA B N 1
ATOM 2449 C CA . ALA B 1 60 ? -18.5 -1.156 16.656 1 90.19 60 ALA B CA 1
ATOM 2450 C C . ALA B 1 60 ? -18.797 -0.376 17.938 1 90.19 60 ALA B C 1
ATOM 2452 O O . ALA B 1 60 ? -18.422 0.796 18.047 1 90.19 60 ALA B O 1
ATOM 2453 N N . GLN B 1 61 ? -19.422 -1.048 18.859 1 93 61 GLN B N 1
ATOM 2454 C CA . GLN B 1 61 ? -19.734 -0.417 20.141 1 93 61 GLN B CA 1
ATOM 2455 C C . GLN B 1 61 ? -18.469 -0.049 20.906 1 93 61 GLN B C 1
ATOM 2457 O O . GLN B 1 61 ? -18.359 1.048 21.453 1 93 61 GLN B O 1
ATOM 2462 N N . HIS B 1 62 ? -17.609 -0.965 20.891 1 94.31 62 HIS B N 1
ATOM 2463 C CA . HIS B 1 62 ? -16.344 -0.71 21.562 1 94.31 62 HIS B CA 1
ATOM 2464 C C . HIS B 1 62 ? -15.578 0.435 20.906 1 94.31 62 HIS B C 1
ATOM 2466 O O . HIS B 1 62 ? -15.07 1.325 21.594 1 94.31 62 HIS B O 1
ATOM 2472 N N . ALA B 1 63 ? -15.562 0.414 19.609 1 92.94 63 ALA B N 1
ATOM 2473 C CA . ALA B 1 63 ? -14.891 1.474 18.859 1 92.94 63 ALA B CA 1
ATOM 2474 C C . ALA B 1 63 ? -15.523 2.832 19.141 1 92.94 63 ALA B C 1
ATOM 2476 O O . ALA B 1 63 ? -14.82 3.822 19.344 1 92.94 63 ALA B O 1
ATOM 2477 N N . PHE B 1 64 ? -16.797 2.848 19.234 1 94.31 64 PHE B N 1
ATOM 2478 C CA . PHE B 1 64 ? -17.484 4.113 19.453 1 94.31 64 PHE B CA 1
ATOM 2479 C C . PHE B 1 64 ? -17.234 4.621 20.875 1 94.31 64 PHE B C 1
ATOM 2481 O O . PHE B 1 64 ? -17.062 5.824 21.078 1 94.31 64 PHE B O 1
ATOM 2488 N N . LYS B 1 65 ? -17.219 3.707 21.766 1 95.38 65 LYS B N 1
ATOM 2489 C CA . LYS B 1 65 ? -16.953 4.094 23.141 1 95.38 65 LYS B CA 1
ATOM 2490 C C . LYS B 1 65 ? -15.562 4.711 23.281 1 95.38 65 LYS B C 1
ATOM 2492 O O . LYS B 1 65 ? -15.391 5.742 23.938 1 95.38 65 LYS B O 1
ATOM 2497 N N . GLU B 1 66 ? -14.648 4.133 22.656 1 96.12 66 GLU B N 1
ATOM 2498 C CA . GLU B 1 66 ? -13.289 4.66 22.672 1 96.12 66 GLU B CA 1
ATOM 2499 C C . GLU B 1 66 ? -13.211 6.016 21.969 1 96.12 66 GLU B C 1
ATOM 2501 O O . GLU B 1 66 ? -12.562 6.941 22.469 1 96.12 66 GLU B O 1
ATOM 2506 N N . PHE B 1 67 ? -13.883 6.105 20.922 1 96.25 67 PHE B N 1
ATOM 2507 C CA . PHE B 1 67 ? -13.891 7.352 20.156 1 96.25 67 PHE B CA 1
ATOM 2508 C C . PHE B 1 67 ? -14.547 8.469 20.969 1 96.25 67 PHE B C 1
ATOM 2510 O O . PHE B 1 67 ? -14.07 9.602 20.969 1 96.25 67 PHE B O 1
ATOM 2517 N N . LYS B 1 68 ? -15.586 8.062 21.562 1 95.62 68 LYS B N 1
ATOM 2518 C CA . LYS B 1 68 ? -16.297 9.039 22.391 1 95.62 68 LYS B CA 1
ATOM 2519 C C . LYS B 1 68 ? -15.391 9.594 23.484 1 95.62 68 LYS B C 1
ATOM 2521 O O . LYS B 1 68 ? -15.359 10.797 23.719 1 95.62 68 LYS B O 1
ATOM 2526 N N . SER B 1 69 ? -14.734 8.742 24.109 1 96.12 69 SER B N 1
ATOM 2527 C CA . SER B 1 69 ? -13.805 9.172 25.141 1 96.12 69 SER B CA 1
ATOM 2528 C C . SER B 1 69 ? -12.734 10.094 24.594 1 96.12 69 SER B C 1
ATOM 2530 O O . SER B 1 69 ? -12.406 11.117 25.188 1 96.12 69 SER B O 1
ATOM 2532 N N . LEU B 1 70 ? -12.227 9.75 23.469 1 95.88 70 LEU B N 1
ATOM 2533 C CA . LEU B 1 70 ? -11.211 10.555 22.797 1 95.88 70 LEU B CA 1
ATOM 2534 C C . LEU B 1 70 ? -11.766 11.922 22.422 1 95.88 70 LEU B C 1
ATOM 2536 O O . LEU B 1 70 ? -11.102 12.945 22.609 1 95.88 70 LEU B O 1
ATOM 2540 N N . PHE B 1 71 ? -12.945 11.914 21.969 1 96.88 71 PHE B N 1
ATOM 2541 C CA . PHE B 1 71 ? -13.594 13.148 21.562 1 96.88 71 PHE B CA 1
ATOM 2542 C C . PHE B 1 71 ? -13.805 14.078 22.75 1 96.88 71 PHE B C 1
ATOM 2544 O O . PHE B 1 71 ? -13.453 15.258 22.688 1 96.88 71 PHE B O 1
ATOM 2551 N N . GLU B 1 72 ? -14.289 13.539 23.797 1 96.38 72 GLU B N 1
ATOM 2552 C CA . GLU B 1 72 ? -14.57 14.344 24.984 1 96.38 72 GLU B CA 1
ATOM 2553 C C . GLU B 1 72 ? -13.289 14.945 25.547 1 96.38 72 GLU B C 1
ATOM 2555 O O . GLU B 1 72 ? -13.258 16.125 25.922 1 96.38 72 GLU B O 1
ATOM 2560 N N . ALA B 1 73 ? -12.32 14.195 25.578 1 95.88 73 ALA B N 1
ATOM 2561 C CA . ALA B 1 73 ? -11.039 14.656 26.109 1 95.88 73 ALA B CA 1
ATOM 2562 C C . ALA B 1 73 ? -10.445 15.758 25.234 1 95.88 73 ALA B C 1
ATOM 2564 O O . ALA B 1 73 ? -9.883 16.719 25.734 1 95.88 73 ALA B O 1
ATOM 2565 N N . THR B 1 74 ? -10.578 15.625 23.922 1 96.62 74 THR B N 1
ATOM 2566 C CA . THR B 1 74 ? -9.953 16.547 22.969 1 96.62 74 THR B CA 1
ATOM 2567 C C . THR B 1 74 ? -10.812 17.781 22.781 1 96.62 74 THR B C 1
ATOM 2569 O O . THR B 1 74 ? -10.32 18.906 22.891 1 96.62 74 THR B O 1
ATOM 2572 N N . ALA B 1 75 ? -12.07 17.578 22.562 1 96.38 75 ALA B N 1
ATOM 2573 C CA . ALA B 1 75 ? -12.984 18.688 22.25 1 96.38 75 ALA B CA 1
ATOM 2574 C C . ALA B 1 75 ? -13.188 19.578 23.453 1 96.38 75 ALA B C 1
ATOM 2576 O O . ALA B 1 75 ? -13.375 20.797 23.312 1 96.38 75 ALA B O 1
ATOM 2577 N N . GLY B 1 76 ? -13.156 19 24.625 1 95.31 76 GLY B N 1
ATOM 2578 C CA . GLY B 1 76 ? -13.391 19.766 25.844 1 95.31 76 GLY B CA 1
ATOM 2579 C C . GLY B 1 76 ? -12.195 20.578 26.281 1 95.31 76 GLY B C 1
ATOM 2580 O O . GLY B 1 76 ? -12.328 21.5 27.078 1 95.31 76 GLY B O 1
ATOM 2581 N N . ALA B 1 77 ? -11.109 20.359 25.797 1 95.56 77 ALA B N 1
ATOM 2582 C CA . ALA B 1 77 ? -9.875 21.031 26.203 1 95.56 77 ALA B CA 1
ATOM 2583 C C . ALA B 1 77 ? -9.633 22.281 25.359 1 95.56 77 ALA B C 1
ATOM 2585 O O . ALA B 1 77 ? -10.281 22.469 24.328 1 95.56 77 ALA B O 1
ATOM 2586 N N . ALA B 1 78 ? -8.727 23.078 25.922 1 94.19 78 ALA B N 1
ATOM 2587 C CA . ALA B 1 78 ? -8.297 24.234 25.141 1 94.19 78 ALA B CA 1
ATOM 2588 C C . ALA B 1 78 ? -7.594 23.797 23.859 1 94.19 78 ALA B C 1
ATOM 2590 O O . ALA B 1 78 ? -6.84 22.812 23.859 1 94.19 78 ALA B O 1
ATOM 2591 N N . PRO B 1 79 ? -7.824 24.531 22.75 1 95.88 79 PRO B N 1
ATOM 2592 C CA . PRO B 1 79 ? -8.492 25.812 22.531 1 95.88 79 PRO B CA 1
ATOM 2593 C C . PRO B 1 79 ? -9.961 25.656 22.141 1 95.88 79 PRO B C 1
ATOM 2595 O O . PRO B 1 79 ? -10.656 26.656 21.938 1 95.88 79 PRO B O 1
ATOM 2598 N N . PHE B 1 80 ? -10.453 24.422 22.078 1 96 80 PHE B N 1
ATOM 2599 C CA . PHE B 1 80 ? -11.781 24.172 21.516 1 96 80 PHE B CA 1
ATOM 2600 C C . PHE B 1 80 ? -12.859 24.469 22.562 1 96 80 PHE B C 1
ATOM 2602 O O . PHE B 1 80 ? -13.789 25.234 22.281 1 96 80 PHE B O 1
ATOM 2609 N N . ARG B 1 81 ? -12.758 23.875 23.828 1 94.75 81 ARG B N 1
ATOM 2610 C CA . ARG B 1 81 ? -13.703 24.062 24.922 1 94.75 81 ARG B CA 1
ATOM 2611 C C . ARG B 1 81 ? -15.133 23.781 24.469 1 94.75 81 ARG B C 1
ATOM 2613 O O . ARG B 1 81 ? -16.047 24.578 24.734 1 94.75 81 ARG B O 1
ATOM 2620 N N . LEU B 1 82 ? -15.219 22.719 23.703 1 94.12 82 LEU B N 1
ATOM 2621 C CA . LEU B 1 82 ? -16.516 22.312 23.172 1 94.12 82 LEU B CA 1
ATOM 2622 C C . LEU B 1 82 ? -17.234 21.375 24.125 1 94.12 82 LEU B C 1
ATOM 2624 O O . LEU B 1 82 ? -16.672 20.359 24.531 1 94.12 82 LEU B O 1
ATOM 2628 N N . ILE B 1 83 ? -18.469 21.641 24.547 1 88.44 83 ILE B N 1
ATOM 2629 C CA . ILE B 1 83 ? -19.25 20.828 25.484 1 88.44 83 ILE B CA 1
ATOM 2630 C C . ILE B 1 83 ? -20.281 20.016 24.703 1 88.44 83 ILE B C 1
ATOM 2632 O O . ILE B 1 83 ? -20.891 19.094 25.266 1 88.44 83 ILE B O 1
ATOM 2636 N N . GLN B 1 84 ? -20.219 19.875 23.516 1 86.25 84 GLN B N 1
ATOM 2637 C CA . GLN B 1 84 ? -21.156 19.141 22.672 1 86.25 84 GLN B CA 1
ATOM 2638 C C . GLN B 1 84 ? -20.953 17.641 22.797 1 86.25 84 GLN B C 1
ATOM 2640 O O . GLN B 1 84 ? -19.812 17.172 22.844 1 86.25 84 GLN B O 1
ATOM 2645 N N . GLU B 1 85 ? -22.031 16.953 22.938 1 87.12 85 GLU B N 1
ATOM 2646 C CA . GLU B 1 85 ? -21.984 15.484 22.984 1 87.12 85 GLU B CA 1
ATOM 2647 C C . GLU B 1 85 ? -22.156 14.883 21.594 1 87.12 85 GLU B C 1
ATOM 2649 O O . GLU B 1 85 ? -22.672 15.539 20.688 1 87.12 85 GLU B O 1
ATOM 2654 N N . LEU B 1 86 ? -21.656 13.695 21.469 1 91.12 86 LEU B N 1
ATOM 2655 C CA . LEU B 1 86 ? -21.828 12.984 20.203 1 91.12 86 LEU B CA 1
ATOM 2656 C C . LEU B 1 86 ? -23.234 12.414 20.078 1 91.12 86 LEU B C 1
ATOM 2658 O O . LEU B 1 86 ? -23.672 11.648 20.938 1 91.12 86 LEU B O 1
ATOM 2662 N N . ASP B 1 87 ? -23.875 12.875 19.062 1 88.12 87 ASP B N 1
ATOM 2663 C CA . ASP B 1 87 ? -25.188 12.305 18.766 1 88.12 87 ASP B CA 1
ATOM 2664 C C . ASP B 1 87 ? -25.078 11.188 17.734 1 88.12 87 ASP B C 1
ATOM 2666 O O . ASP B 1 87 ? -24.469 11.367 16.672 1 88.12 87 ASP B O 1
ATOM 2670 N N . VAL B 1 88 ? -25.719 10.102 18.109 1 88.44 88 VAL B N 1
ATOM 2671 C CA . VAL B 1 88 ? -25.672 8.945 17.234 1 88.44 88 VAL B CA 1
ATOM 2672 C C . VAL B 1 88 ? -26.984 8.797 16.484 1 88.44 88 VAL B C 1
ATOM 2674 O O . VAL B 1 88 ? -28.062 9 17.062 1 88.44 88 VAL B O 1
ATOM 2677 N N . PRO B 1 89 ? -26.938 8.531 15.234 1 89.5 89 PRO B N 1
ATOM 2678 C CA . PRO B 1 89 ? -25.75 8.258 14.422 1 89.5 89 PRO B CA 1
ATOM 2679 C C . PRO B 1 89 ? -25.016 9.523 14 1 89.5 89 PRO B C 1
ATOM 2681 O O . PRO B 1 89 ? -25.656 10.539 13.703 1 89.5 89 PRO B O 1
ATOM 2684 N N . LEU B 1 90 ? -23.703 9.391 14.023 1 90.06 90 LEU B N 1
ATOM 2685 C CA . LEU B 1 90 ? -22.844 10.516 13.656 1 90.06 90 LEU B CA 1
ATOM 2686 C C . LEU B 1 90 ? -22.859 10.742 12.148 1 90.06 90 LEU B C 1
ATOM 2688 O O . LEU B 1 90 ? -22.859 9.781 11.367 1 90.06 90 LEU B O 1
ATOM 2692 N N . GLU B 1 91 ? -22.828 11.977 11.82 1 86.5 91 GLU B N 1
ATOM 2693 C CA . GLU B 1 91 ? -22.797 12.328 10.406 1 86.5 91 GLU B CA 1
ATOM 2694 C C . GLU B 1 91 ? -21.375 12.68 9.961 1 86.5 91 GLU B C 1
ATOM 2696 O O . GLU B 1 91 ? -20.75 13.594 10.508 1 86.5 91 GLU B O 1
ATOM 2701 N N . ILE B 1 92 ? -20.953 11.844 9.055 1 83 92 ILE B N 1
ATOM 2702 C CA . ILE B 1 92 ? -19.656 12.125 8.477 1 83 92 ILE B CA 1
ATOM 2703 C C . ILE B 1 92 ? -19.828 12.664 7.055 1 83 92 ILE B C 1
ATOM 2705 O O . ILE B 1 92 ? -20.391 11.992 6.191 1 83 92 ILE B O 1
ATOM 2709 N N . LEU B 1 93 ? -19.5 13.867 6.727 1 72.12 93 LEU B N 1
ATOM 2710 C CA . LEU B 1 93 ? -19.75 14.578 5.477 1 72.12 93 LEU B CA 1
ATOM 2711 C C . LEU B 1 93 ? -18.812 14.094 4.375 1 72.12 93 LEU B C 1
ATOM 2713 O O . LEU B 1 93 ? -19.156 14.172 3.189 1 72.12 93 LEU B O 1
ATOM 2717 N N . GLY B 1 94 ? -17.656 13.641 4.723 1 70.94 94 GLY B N 1
ATOM 2718 C CA . GLY B 1 94 ? -16.688 13.164 3.744 1 70.94 94 GLY B CA 1
ATOM 2719 C C . GLY B 1 94 ? -15.75 12.117 4.301 1 70.94 94 GLY B C 1
ATOM 2720 O O . GLY B 1 94 ? -15.289 12.227 5.438 1 70.94 94 GLY B O 1
ATOM 2721 N N . SER B 1 95 ? -15.719 11.156 3.438 1 76.06 95 SER B N 1
ATOM 2722 C CA . SER B 1 95 ? -14.82 10.102 3.924 1 76.06 95 SER B CA 1
ATOM 2723 C C . SER B 1 95 ? -13.68 9.852 2.949 1 76.06 95 SER B C 1
ATOM 2725 O O . SER B 1 95 ? -13.039 8.805 2.992 1 76.06 95 SER B O 1
ATOM 2727 N N . THR B 1 96 ? -13.469 10.922 2.084 1 86.69 96 THR B N 1
ATOM 2728 C CA . THR B 1 96 ? -12.352 10.781 1.157 1 86.69 96 THR B CA 1
ATOM 2729 C C . THR B 1 96 ? -11.109 11.477 1.699 1 86.69 96 THR B C 1
ATOM 2731 O O . THR B 1 96 ? -11.086 12.703 1.843 1 86.69 96 THR B O 1
ATOM 2734 N N . PRO B 1 97 ? -10.164 10.719 1.932 1 92.56 97 PRO B N 1
ATOM 2735 C CA . PRO B 1 97 ? -8.961 11.328 2.484 1 92.56 97 PRO B CA 1
ATOM 2736 C C . PRO B 1 97 ? -8.242 12.234 1.48 1 92.56 97 PRO B C 1
ATOM 2738 O O . PRO B 1 97 ? -8.281 11.969 0.275 1 92.56 97 PRO B O 1
ATOM 2741 N N . GLN B 1 98 ? -7.668 13.305 1.988 1 95.06 98 GLN B N 1
ATOM 2742 C CA . GLN B 1 98 ? -6.91 14.273 1.202 1 95.06 98 GLN B CA 1
ATOM 2743 C C . GLN B 1 98 ? -5.66 14.734 1.949 1 95.06 98 GLN B C 1
ATOM 2745 O O . GLN B 1 98 ? -5.605 14.664 3.178 1 95.06 98 GLN B O 1
ATOM 2750 N N . LEU B 1 99 ? -4.715 15.156 1.137 1 97.31 99 LEU B N 1
ATOM 2751 C CA . LEU B 1 99 ? -3.482 15.68 1.721 1 97.31 99 LEU B CA 1
ATOM 2752 C C . LEU B 1 99 ? -3.508 17.203 1.767 1 97.31 99 LEU B C 1
ATOM 2754 O O . LEU B 1 99 ? -3.748 17.859 0.748 1 97.31 99 LEU B O 1
ATOM 2758 N N . TYR B 1 100 ? -3.299 17.688 2.906 1 96.19 100 TYR B N 1
ATOM 2759 C CA . TYR B 1 100 ? -3.156 19.125 3.096 1 96.19 100 TYR B CA 1
ATOM 2760 C C . TYR B 1 100 ? -1.725 19.484 3.471 1 96.19 100 TYR B C 1
ATOM 2762 O O . TYR B 1 100 ? -1.025 18.703 4.109 1 96.19 100 TYR B O 1
ATOM 2770 N N . PRO B 1 101 ? -1.32 20.609 3.113 1 92.94 101 PRO B N 1
ATOM 2771 C CA . PRO B 1 101 ? 0.06 21 3.422 1 92.94 101 PRO B CA 1
ATOM 2772 C C . PRO B 1 101 ? 0.335 21.047 4.922 1 92.94 101 PRO B C 1
ATOM 2774 O O . PRO B 1 101 ? -0.516 21.5 5.695 1 92.94 101 PRO B O 1
ATOM 2777 N N . TYR B 1 102 ? 1.473 20.531 5.285 1 96.62 102 TYR B N 1
ATOM 2778 C CA . TYR B 1 102 ? 1.971 20.719 6.645 1 96.62 102 TYR B CA 1
ATOM 2779 C C . TYR B 1 102 ? 2.463 22.141 6.859 1 96.62 102 TYR B C 1
ATOM 2781 O O . TYR B 1 102 ? 3.359 22.609 6.148 1 96.62 102 TYR B O 1
ATOM 2789 N N . GLU B 1 103 ? 1.886 22.812 7.832 1 94.69 103 GLU B N 1
ATOM 2790 C CA . GLU B 1 103 ? 2.201 24.234 8.039 1 94.69 103 GLU B CA 1
ATOM 2791 C C . GLU B 1 103 ? 2.475 24.516 9.516 1 94.69 103 GLU B C 1
ATOM 2793 O O . GLU B 1 103 ? 1.896 23.875 10.398 1 94.69 103 GLU B O 1
ATOM 2798 N N . TYR B 1 104 ? 3.375 25.422 9.719 1 93.5 104 TYR B N 1
ATOM 2799 C CA . TYR B 1 104 ? 3.664 25.922 11.062 1 93.5 104 TYR B CA 1
ATOM 2800 C C . TYR B 1 104 ? 4.195 27.344 11 1 93.5 104 TYR B C 1
ATOM 2802 O O . TYR B 1 104 ? 4.602 27.828 9.938 1 93.5 104 TYR B O 1
ATOM 2810 N N . ASP B 1 105 ? 4.156 28.062 12.117 1 92.75 105 ASP B N 1
ATOM 2811 C CA . ASP B 1 105 ? 4.629 29.438 12.18 1 92.75 105 ASP B CA 1
ATOM 2812 C C . ASP B 1 105 ? 6.008 29.516 12.828 1 92.75 105 ASP B C 1
ATOM 2814 O O . ASP B 1 105 ? 6.312 28.75 13.742 1 92.75 105 ASP B O 1
ATOM 2818 N N . ILE B 1 106 ? 6.77 30.453 12.258 1 93.81 106 ILE B N 1
ATOM 2819 C CA . ILE B 1 106 ? 8.031 30.766 12.914 1 93.81 106 ILE B CA 1
ATOM 2820 C C . ILE B 1 106 ? 8.125 32.281 13.141 1 93.81 106 ILE B C 1
ATOM 2822 O O . ILE B 1 106 ? 7.52 33.062 12.406 1 93.81 106 ILE B O 1
ATOM 2826 N N . THR B 1 107 ? 8.812 32.625 14.188 1 92.56 107 THR B N 1
ATOM 2827 C CA . THR B 1 107 ? 9.094 34.031 14.445 1 92.56 107 THR B CA 1
ATOM 2828 C C . THR B 1 107 ? 10.57 34.344 14.18 1 92.56 107 THR B C 1
ATOM 2830 O O . THR B 1 107 ? 11.453 33.719 14.758 1 92.56 107 THR B O 1
ATOM 2833 N N . LEU B 1 108 ? 10.664 35.25 13.281 1 91.88 108 LEU B N 1
ATOM 2834 C CA . LEU B 1 108 ? 12.023 35.688 12.969 1 91.88 108 LEU B CA 1
ATOM 2835 C C . LEU B 1 108 ? 12.516 36.719 13.984 1 91.88 108 LEU B C 1
ATOM 2837 O O . LEU B 1 108 ? 11.711 37.438 14.586 1 91.88 108 LEU B O 1
ATOM 2841 N N . SER B 1 109 ? 13.797 36.812 14.266 1 87.19 109 SER B N 1
ATOM 2842 C CA . SER B 1 109 ? 14.398 37.656 15.281 1 87.19 109 SER B CA 1
ATOM 2843 C C . SER B 1 109 ? 13.977 39.094 15.109 1 87.19 109 SER B C 1
ATOM 2845 O O . SER B 1 109 ? 13.727 39.812 16.094 1 87.19 109 SER B O 1
ATOM 2847 N N . ASP B 1 110 ? 13.914 39.688 14.023 1 78.56 110 ASP B N 1
ATOM 2848 C CA . ASP B 1 110 ? 13.688 41.094 13.828 1 78.56 110 ASP B CA 1
ATOM 2849 C C . ASP B 1 110 ? 12.25 41.375 13.383 1 78.56 110 ASP B C 1
ATOM 2851 O O . ASP B 1 110 ? 11.945 42.469 12.891 1 78.56 110 ASP B O 1
ATOM 2855 N N . ARG B 1 111 ? 11.492 40.469 13.391 1 79.94 111 ARG B N 1
ATOM 2856 C CA . ARG B 1 111 ? 10.141 40.656 12.898 1 79.94 111 ARG B CA 1
ATOM 2857 C C . ARG B 1 111 ? 9.109 40.375 13.984 1 79.94 111 ARG B C 1
ATOM 2859 O O . ARG B 1 111 ? 9.273 39.438 14.758 1 79.94 111 ARG B O 1
ATOM 2866 N N . SER B 1 112 ? 8.148 41.125 14.008 1 80.81 112 SER B N 1
ATOM 2867 C CA . SER B 1 112 ? 7.066 40.969 14.977 1 80.81 112 SER B CA 1
ATOM 2868 C C . SER B 1 112 ? 6.027 39.969 14.469 1 80.81 112 SER B C 1
ATOM 2870 O O . SER B 1 112 ? 5.418 39.25 15.258 1 80.81 112 SER B O 1
ATOM 2872 N N . ARG B 1 113 ? 5.828 40.031 13.086 1 87.38 113 ARG B N 1
ATOM 2873 C CA . ARG B 1 113 ? 4.801 39.156 12.531 1 87.38 113 ARG B CA 1
ATOM 2874 C C . ARG B 1 113 ? 5.379 37.812 12.172 1 87.38 113 ARG B C 1
ATOM 2876 O O . ARG B 1 113 ? 6.43 37.719 11.531 1 87.38 113 ARG B O 1
ATOM 2883 N N . PRO B 1 114 ? 4.68 36.812 12.586 1 92.12 114 PRO B N 1
ATOM 2884 C CA . PRO B 1 114 ? 5.184 35.469 12.273 1 92.12 114 PRO B CA 1
ATOM 2885 C C . PRO B 1 114 ? 5.109 35.156 10.781 1 92.12 114 PRO B C 1
ATOM 2887 O O . PRO B 1 114 ? 4.301 35.719 10.062 1 92.12 114 PRO B O 1
ATOM 2890 N N . VAL B 1 115 ? 6.02 34.281 10.328 1 94.25 115 VAL B N 1
ATOM 2891 C CA . VAL B 1 115 ? 6.035 33.781 8.961 1 94.25 115 VAL B CA 1
ATOM 2892 C C . VAL B 1 115 ? 5.418 32.375 8.93 1 94.25 115 VAL B C 1
ATOM 2894 O O . VAL B 1 115 ? 5.797 31.5 9.719 1 94.25 115 VAL B O 1
ATOM 2897 N N . ARG B 1 116 ? 4.414 32.219 8.078 1 93.75 116 ARG B N 1
ATOM 2898 C CA . ARG B 1 116 ? 3.818 30.891 7.891 1 93.75 116 ARG B CA 1
ATOM 2899 C C . ARG B 1 116 ? 4.695 30.016 6.996 1 93.75 116 ARG B C 1
ATOM 2901 O O . ARG B 1 116 ? 4.949 30.359 5.84 1 93.75 116 ARG B O 1
ATOM 2908 N N . VAL B 1 117 ? 5.086 28.891 7.527 1 95.69 117 VAL B N 1
ATOM 2909 C CA . VAL B 1 117 ? 5.98 27.984 6.805 1 95.69 117 VAL B CA 1
ATOM 2910 C C . VAL B 1 117 ? 5.215 26.75 6.355 1 95.69 117 VAL B C 1
ATOM 2912 O O . VAL B 1 117 ? 4.391 26.219 7.105 1 95.69 117 VAL B O 1
ATOM 2915 N N . THR B 1 118 ? 5.43 26.312 5.164 1 96.44 118 THR B N 1
ATOM 2916 C CA . THR B 1 118 ? 4.84 25.078 4.648 1 96.44 118 THR B CA 1
ATOM 2917 C C . THR B 1 118 ? 5.926 24.094 4.223 1 96.44 118 THR B C 1
ATOM 2919 O O . THR B 1 118 ? 6.977 24.516 3.721 1 96.44 118 THR B O 1
ATOM 2922 N N . SER B 1 119 ? 5.691 22.906 4.434 1 97.25 119 SER B N 1
ATOM 2923 C CA . SER B 1 119 ? 6.582 21.859 3.938 1 97.25 119 SER B CA 1
ATOM 2924 C C . SER B 1 119 ? 6.121 21.344 2.58 1 97.25 119 SER B C 1
ATOM 2926 O O . SER B 1 119 ? 4.941 21.031 2.393 1 97.25 119 SER B O 1
ATOM 2928 N N . PRO B 1 120 ? 7.035 21.172 1.625 1 97.19 120 PRO B N 1
ATOM 2929 C CA . PRO B 1 120 ? 6.672 20.609 0.325 1 97.19 120 PRO B CA 1
ATOM 2930 C C . PRO B 1 120 ? 6.625 19.078 0.341 1 97.19 120 PRO B C 1
ATOM 2932 O O . PRO B 1 120 ? 6.176 18.453 -0.627 1 97.19 120 PRO B O 1
ATOM 2935 N N . VAL B 1 121 ? 7.074 18.453 1.481 1 97.56 121 VAL B N 1
ATOM 2936 C CA . VAL B 1 121 ? 7.289 17.016 1.424 1 97.56 121 VAL B CA 1
ATOM 2937 C C . VAL B 1 121 ? 6.629 16.344 2.627 1 97.56 121 VAL B C 1
ATOM 2939 O O . VAL B 1 121 ? 6.875 15.164 2.904 1 97.56 121 VAL B O 1
ATOM 2942 N N . ARG B 1 122 ? 5.883 17.031 3.359 1 98.12 122 ARG B N 1
ATOM 2943 C CA . ARG B 1 122 ? 5.035 16.516 4.43 1 98.12 122 ARG B CA 1
ATOM 2944 C C . ARG B 1 122 ? 3.609 17.031 4.297 1 98.12 122 ARG B C 1
ATOM 2946 O O . ARG B 1 122 ? 3.396 18.188 3.934 1 98.12 122 ARG B O 1
ATOM 2953 N N . TRP B 1 123 ? 2.713 16.219 4.707 1 98.31 123 TRP B N 1
ATOM 2954 C CA . TRP B 1 123 ? 1.316 16.609 4.52 1 98.31 123 TRP B CA 1
ATOM 2955 C C . TRP B 1 123 ? 0.457 16.125 5.684 1 98.31 123 TRP B C 1
ATOM 2957 O O . TRP B 1 123 ? 0.699 15.047 6.234 1 98.31 123 TRP B O 1
ATOM 2967 N N . VAL B 1 124 ? -0.506 16.844 6.008 1 98.06 124 VAL B N 1
ATOM 2968 C CA . VAL B 1 124 ? -1.528 16.438 6.965 1 98.06 124 VAL B CA 1
ATOM 2969 C C . VAL B 1 124 ? -2.668 15.734 6.234 1 98.06 124 VAL B C 1
ATOM 2971 O O . VAL B 1 124 ? -3.133 16.203 5.195 1 98.06 124 VAL B O 1
ATOM 2974 N N . VAL B 1 125 ? -3.049 14.609 6.793 1 97.25 125 VAL B N 1
ATOM 2975 C CA . VAL B 1 125 ? -4.168 13.883 6.203 1 97.25 125 VAL B CA 1
ATOM 2976 C C . VAL B 1 125 ? -5.484 14.438 6.746 1 97.25 125 VAL B C 1
ATOM 2978 O O . VAL B 1 125 ? -5.656 14.57 7.957 1 97.25 125 VAL B O 1
ATOM 2981 N N . GLY B 1 126 ? -6.34 14.836 5.91 1 95.94 126 GLY B N 1
ATOM 2982 C CA . GLY B 1 126 ? -7.695 15.242 6.242 1 95.94 126 GLY B CA 1
ATOM 2983 C C . GLY B 1 126 ? -8.727 14.719 5.262 1 95.94 126 GLY B C 1
ATOM 2984 O O . GLY B 1 126 ? -8.422 13.883 4.41 1 95.94 126 GLY B O 1
ATOM 2985 N N . TYR B 1 127 ? -9.977 15.102 5.5 1 93.5 127 TYR B N 1
ATOM 2986 C CA . TYR B 1 127 ? -11.031 14.812 4.543 1 93.5 127 TYR B CA 1
ATOM 2987 C C . TYR B 1 127 ? -11.289 16 3.631 1 93.5 127 TYR B C 1
ATOM 2989 O O . TYR B 1 127 ? -11.016 17.141 4.004 1 93.5 127 TYR B O 1
ATOM 2997 N N . LYS B 1 128 ? -11.758 15.641 2.488 1 92.19 128 LYS B N 1
ATOM 2998 C CA . LYS B 1 128 ? -12.125 16.703 1.558 1 92.19 128 LYS B CA 1
ATOM 2999 C C . LYS B 1 128 ? -13.094 17.688 2.205 1 92.19 128 LYS B C 1
ATOM 3001 O O . LYS B 1 128 ? -14.094 17.281 2.797 1 92.19 128 LYS B O 1
ATOM 3006 N N . GLY B 1 129 ? -12.75 18.984 2.211 1 92.19 129 GLY B N 1
ATOM 3007 C CA . GLY B 1 129 ? -13.609 20.016 2.777 1 92.19 129 GLY B CA 1
ATOM 3008 C C . GLY B 1 129 ? -13.195 20.438 4.172 1 92.19 129 GLY B C 1
ATOM 3009 O O . GLY B 1 129 ? -13.797 21.344 4.754 1 92.19 129 GLY B O 1
ATOM 3010 N N . PHE B 1 130 ? -12.195 19.906 4.652 1 94.5 130 PHE B N 1
ATOM 3011 C CA . PHE B 1 130 ? -11.742 20.219 6 1 94.5 130 PHE B CA 1
ATOM 3012 C C . PHE B 1 130 ? -10.328 20.766 5.98 1 94.5 130 PHE B C 1
ATOM 3014 O O . PHE B 1 130 ? -9.422 20.219 6.605 1 94.5 130 PHE B O 1
ATOM 3021 N N . GLU B 1 131 ? -10.234 21.859 5.387 1 93.5 131 GLU B N 1
ATOM 3022 C CA . GLU B 1 131 ? -8.945 22.531 5.238 1 93.5 131 GLU B CA 1
ATOM 3023 C C . GLU B 1 131 ? -8.445 23.078 6.574 1 93.5 131 GLU B C 1
ATOM 3025 O O . GLU B 1 131 ? -9.227 23.609 7.355 1 93.5 131 GLU B O 1
ATOM 3030 N N . LEU B 1 132 ? -7.164 23.016 6.766 1 93.44 132 LEU B N 1
ATOM 3031 C CA . LEU B 1 132 ? -6.574 23.438 8.031 1 93.44 132 LEU B CA 1
ATOM 3032 C C . LEU B 1 132 ? -6.699 24.953 8.203 1 93.44 132 LEU B C 1
ATOM 3034 O O . LEU B 1 132 ? -6.891 25.438 9.32 1 93.44 132 LEU B O 1
ATOM 3038 N N . SER B 1 133 ? -6.52 25.641 7.09 1 91.56 133 SER B N 1
ATOM 3039 C CA . SER B 1 133 ? -6.648 27.094 7.16 1 91.56 133 SER B CA 1
ATOM 3040 C C . SER B 1 133 ? -8.031 27.516 7.66 1 91.56 133 SER B C 1
ATOM 3042 O O . SER B 1 133 ? -8.148 28.391 8.508 1 91.56 133 SER B O 1
ATOM 3044 N N . GLN B 1 134 ? -9.031 26.844 7.195 1 94.19 134 GLN B N 1
ATOM 3045 C CA . GLN B 1 134 ? -10.398 27.109 7.641 1 94.19 134 GLN B CA 1
ATOM 3046 C C . GLN B 1 134 ? -10.578 26.734 9.109 1 94.19 134 GLN B C 1
ATOM 3048 O O . GLN B 1 134 ? -11.188 27.484 9.875 1 94.19 134 GLN B O 1
ATOM 3053 N N . PHE B 1 135 ? -10.039 25.656 9.469 1 96.19 135 PHE B N 1
ATOM 3054 C CA . PHE B 1 135 ? -10.117 25.203 10.852 1 96.19 135 PHE B CA 1
ATOM 3055 C C . PHE B 1 135 ? -9.492 26.219 11.797 1 96.19 135 PHE B C 1
ATOM 3057 O O . PHE B 1 135 ? -10.086 26.562 12.82 1 96.19 135 PHE B O 1
ATOM 3064 N N . ARG B 1 136 ? -8.359 26.734 11.445 1 93.88 136 ARG B N 1
ATOM 3065 C CA . ARG B 1 136 ? -7.672 27.734 12.242 1 93.88 136 ARG B CA 1
ATOM 3066 C C . ARG B 1 136 ? -8.523 28.984 12.398 1 93.88 136 ARG B C 1
ATOM 3068 O O . ARG B 1 136 ? -8.586 29.578 13.484 1 93.88 136 ARG B O 1
ATOM 3075 N N . GLN B 1 137 ? -9.109 29.344 11.312 1 94.31 137 GLN B N 1
ATOM 3076 C CA . GLN B 1 137 ? -9.961 30.531 11.344 1 94.31 137 GLN B CA 1
ATOM 3077 C C . GLN B 1 137 ? -11.133 30.328 12.305 1 94.31 137 GLN B C 1
ATOM 3079 O O . GLN B 1 137 ? -11.484 31.234 13.062 1 94.31 137 GLN B O 1
ATOM 3084 N N . ILE B 1 138 ? -11.656 29.203 12.25 1 96 138 ILE B N 1
ATOM 3085 C CA . ILE B 1 138 ? -12.789 28.891 13.117 1 96 138 ILE B CA 1
ATOM 3086 C C . ILE B 1 138 ? -12.344 28.953 14.578 1 96 138 ILE B C 1
ATOM 3088 O O . ILE B 1 138 ? -13.055 29.516 15.422 1 96 138 ILE B O 1
ATOM 3092 N N . ILE B 1 139 ? -11.227 28.453 14.891 1 95.25 139 ILE B N 1
ATOM 3093 C CA . ILE B 1 139 ? -10.727 28.391 16.266 1 95.25 139 ILE B CA 1
ATOM 3094 C C . ILE B 1 139 ? -10.461 29.812 16.766 1 95.25 139 ILE B C 1
ATOM 3096 O O . ILE B 1 139 ? -10.734 30.109 17.938 1 95.25 139 ILE B O 1
ATOM 3100 N N . LYS B 1 140 ? -9.992 30.672 15.93 1 92.62 140 LYS B N 1
ATOM 3101 C CA . LYS B 1 140 ? -9.57 32 16.328 1 92.62 140 LYS B CA 1
ATOM 3102 C C . LYS B 1 140 ? -10.758 32.969 16.375 1 92.62 140 LYS B C 1
ATOM 3104 O O . LYS B 1 140 ? -10.672 34.031 16.969 1 92.62 140 LYS B O 1
ATOM 3109 N N . ASP B 1 141 ? -11.859 32.562 15.773 1 94.31 141 ASP B N 1
ATOM 3110 C CA . ASP B 1 141 ? -13.039 33.406 15.734 1 94.31 141 ASP B CA 1
ATOM 3111 C C . ASP B 1 141 ? -13.781 33.375 17.062 1 94.31 141 ASP B C 1
ATOM 3113 O O . ASP B 1 141 ? -14.258 32.344 17.5 1 94.31 141 ASP B O 1
ATOM 3117 N N . PRO B 1 142 ? -13.906 34.5 17.719 1 91.75 142 PRO B N 1
ATOM 3118 C CA . PRO B 1 142 ? -14.664 34.531 18.969 1 91.75 142 PRO B CA 1
ATOM 3119 C C . PRO B 1 142 ? -16.141 34.188 18.781 1 91.75 142 PRO B C 1
ATOM 3121 O O . PRO B 1 142 ? -16.797 33.75 19.734 1 91.75 142 PRO B O 1
ATOM 3124 N N . ASN B 1 143 ? -16.672 34.438 17.609 1 93.62 143 ASN B N 1
ATOM 3125 C CA . ASN B 1 143 ? -18.062 34.094 17.281 1 93.62 143 ASN B CA 1
ATOM 3126 C C . ASN B 1 143 ? -18.141 32.812 16.453 1 93.62 143 ASN B C 1
ATOM 3128 O O . ASN B 1 143 ? -19 32.688 15.57 1 93.62 143 ASN B O 1
ATOM 3132 N N . ARG B 1 144 ? -17.25 32 16.797 1 90.62 144 ARG B N 1
ATOM 3133 C CA . ARG B 1 144 ? -17.156 30.766 16 1 90.62 144 ARG B CA 1
ATOM 3134 C C . ARG B 1 144 ? -18.438 29.953 16.109 1 90.62 144 ARG B C 1
AT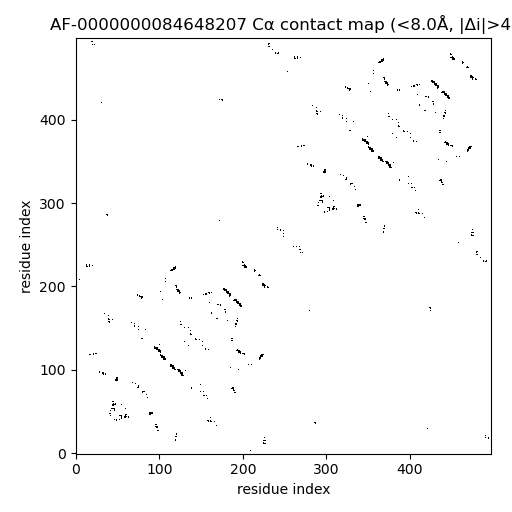OM 3136 O O . ARG B 1 144 ? -19.109 29.984 17.141 1 90.62 144 ARG B O 1
ATOM 3143 N N . SER B 1 145 ? -18.703 29.297 15.016 1 92.06 145 SER B N 1
ATOM 3144 C CA . SER B 1 145 ? -19.812 28.344 14.961 1 92.06 145 SER B CA 1
ATOM 3145 C C . SER B 1 145 ? -19.453 27.062 15.703 1 92.06 145 SER B C 1
ATOM 3147 O O . SER B 1 145 ? -18.531 26.344 15.312 1 92.06 145 SER B O 1
ATOM 3149 N N . THR B 1 146 ? -20.219 26.734 16.672 1 92.5 146 THR B N 1
ATOM 3150 C CA . THR B 1 146 ? -20.016 25.516 17.438 1 92.5 146 THR B CA 1
ATOM 3151 C C . THR B 1 146 ? -20.203 24.281 16.562 1 92.5 146 THR B C 1
ATOM 3153 O O . THR B 1 146 ? -19.484 23.297 16.703 1 92.5 146 THR B O 1
ATOM 3156 N N . ALA B 1 147 ? -21.109 24.406 15.664 1 92.69 147 ALA B N 1
ATOM 3157 C CA . ALA B 1 147 ? -21.406 23.297 14.758 1 92.69 147 ALA B CA 1
ATOM 3158 C C . ALA B 1 147 ? -20.234 23.031 13.82 1 92.69 147 ALA B C 1
ATOM 3160 O O . ALA B 1 147 ? -19.875 21.875 13.578 1 92.69 147 ALA B O 1
ATOM 3161 N N . GLU B 1 148 ? -19.656 24.062 13.328 1 94.19 148 GLU B N 1
ATOM 3162 C CA . GLU B 1 148 ? -18.516 23.906 12.422 1 94.19 148 GLU B CA 1
ATOM 3163 C C . GLU B 1 148 ? -17.297 23.391 13.164 1 94.19 148 GLU B C 1
ATOM 3165 O O . GLU B 1 148 ? -16.594 22.5 12.672 1 94.19 148 GLU B O 1
ATOM 3170 N N . LEU B 1 149 ? -17.094 23.969 14.305 1 96.12 149 LEU B N 1
ATOM 3171 C CA . LEU B 1 149 ? -15.984 23.5 15.141 1 96.12 149 LEU B CA 1
ATOM 3172 C C . LEU B 1 149 ? -16.141 22.016 15.461 1 96.12 149 LEU B C 1
ATOM 3174 O O . LEU B 1 149 ? -15.172 21.25 15.344 1 96.12 149 LEU B O 1
ATOM 3178 N N . PHE B 1 150 ? -17.328 21.625 15.75 1 95.94 150 PHE B N 1
ATOM 3179 C CA . PHE B 1 150 ? -17.672 20.234 16.062 1 95.94 150 PHE B CA 1
ATOM 3180 C C . PHE B 1 150 ? -17.328 19.328 14.883 1 95.94 150 PHE B C 1
ATOM 3182 O O . PHE B 1 150 ? -16.672 18.297 15.055 1 95.94 150 PHE B O 1
ATOM 3189 N N . ARG B 1 151 ? -17.672 19.703 13.727 1 94.38 151 ARG B N 1
ATOM 3190 C CA . ARG B 1 151 ? -17.453 18.906 12.523 1 94.38 151 ARG B CA 1
ATOM 3191 C C . ARG B 1 151 ? -15.969 18.703 12.258 1 94.38 151 ARG B C 1
ATOM 3193 O O . ARG B 1 151 ? -15.523 17.594 11.969 1 94.38 151 ARG B O 1
ATOM 3200 N N . PHE B 1 152 ? -15.242 19.75 12.406 1 96.06 152 PHE B N 1
ATOM 3201 C CA . PHE B 1 152 ? -13.812 19.656 12.156 1 96.06 152 PHE B CA 1
ATOM 3202 C C . PHE B 1 152 ? -13.141 18.734 13.164 1 96.06 152 PHE B C 1
ATOM 3204 O O . PHE B 1 152 ? -12.344 17.875 12.781 1 96.06 152 PHE B O 1
ATOM 3211 N N . ILE B 1 153 ? -13.477 18.875 14.398 1 96.62 153 ILE B N 1
ATOM 3212 C CA . ILE B 1 153 ? -12.852 18.062 15.445 1 96.62 153 ILE B CA 1
ATOM 3213 C C . ILE B 1 153 ? -13.211 16.594 15.242 1 96.62 153 ILE B C 1
ATOM 3215 O O . ILE B 1 153 ? -12.328 15.727 15.273 1 96.62 153 ILE B O 1
ATOM 3219 N N . VAL B 1 154 ? -14.445 16.344 14.922 1 95.31 154 VAL B N 1
ATOM 3220 C CA . VAL B 1 154 ? -14.914 14.977 14.742 1 95.31 154 VAL B CA 1
ATOM 3221 C C . VAL B 1 154 ? -14.211 14.336 13.555 1 95.31 154 VAL B C 1
ATOM 3223 O O . VAL B 1 154 ? -13.758 13.195 13.633 1 95.31 154 VAL B O 1
ATOM 3226 N N . HIS B 1 155 ? -14.07 15.07 12.516 1 95.5 155 HIS B N 1
ATOM 3227 C CA . HIS B 1 155 ? -13.516 14.516 11.289 1 95.5 155 HIS B CA 1
ATOM 3228 C C . HIS B 1 155 ? -12.031 14.203 11.453 1 95.5 155 HIS B C 1
ATOM 3230 O O . HIS B 1 155 ? -11.57 13.125 11.055 1 95.5 155 HIS B O 1
ATOM 3236 N N . TYR B 1 156 ? -11.289 15.055 12.047 1 96.62 156 TYR B N 1
ATOM 3237 C CA . TYR B 1 156 ? -9.867 14.797 12.211 1 96.62 156 TYR B CA 1
ATOM 3238 C C . TYR B 1 156 ? -9.625 13.719 13.266 1 96.62 156 TYR B C 1
ATOM 3240 O O . TYR B 1 156 ? -8.719 12.898 13.125 1 96.62 156 TYR B O 1
ATOM 3248 N N . LEU B 1 157 ? -10.438 13.711 14.312 1 96.06 157 LEU B N 1
ATOM 3249 C CA . LEU B 1 157 ? -10.297 12.672 15.328 1 96.06 157 LEU B CA 1
ATOM 3250 C C . LEU B 1 157 ? -10.68 11.305 14.766 1 96.06 157 LEU B C 1
ATOM 3252 O O . LEU B 1 157 ? -10.062 10.289 15.109 1 96.06 157 LEU B O 1
ATOM 3256 N N . MET B 1 158 ? -11.711 11.344 13.977 1 94.31 158 MET B N 1
ATOM 3257 C CA . MET B 1 158 ? -12.125 10.102 13.336 1 94.31 158 MET B CA 1
ATOM 3258 C C . MET B 1 158 ? -11.023 9.547 12.445 1 94.31 158 MET B C 1
ATOM 3260 O O . MET B 1 158 ? -10.742 8.352 12.469 1 94.31 158 MET B O 1
ATOM 3264 N N . LEU B 1 159 ? -10.461 10.406 11.672 1 94.38 159 LEU B N 1
ATOM 3265 C CA . LEU B 1 159 ? -9.352 10.016 10.812 1 94.38 159 LEU B CA 1
ATOM 3266 C C . LEU B 1 159 ? -8.195 9.453 11.641 1 94.38 159 LEU B C 1
ATOM 3268 O O . LEU B 1 159 ? -7.645 8.398 11.305 1 94.38 159 LEU B O 1
ATOM 3272 N N . PHE B 1 160 ? -7.871 10.133 12.695 1 95.88 160 PHE B N 1
ATOM 3273 C CA . PHE B 1 160 ? -6.836 9.664 13.602 1 95.88 160 PHE B CA 1
ATOM 3274 C C . PHE B 1 160 ? -7.172 8.273 14.141 1 95.88 160 PHE B C 1
ATOM 3276 O O . PHE B 1 160 ? -6.332 7.375 14.117 1 95.88 160 PHE B O 1
ATOM 3283 N N . TYR B 1 161 ? -8.344 8.125 14.555 1 94.75 161 TYR B N 1
ATOM 3284 C CA . TYR B 1 161 ? -8.773 6.859 15.141 1 94.75 161 TYR B CA 1
ATOM 3285 C C . TYR B 1 161 ? -8.68 5.73 14.117 1 94.75 161 TYR B C 1
ATOM 3287 O O . TYR B 1 161 ? -8.148 4.66 14.414 1 94.75 161 TYR B O 1
ATOM 3295 N N . CYS B 1 162 ? -9.148 5.965 12.922 1 92.88 162 CYS B N 1
ATOM 3296 C CA . CYS B 1 162 ? -9.188 4.941 11.883 1 92.88 162 CYS B CA 1
ATOM 3297 C C . CYS B 1 162 ? -7.777 4.551 11.453 1 92.88 162 CYS B C 1
ATOM 3299 O O . CYS B 1 162 ? -7.484 3.365 11.281 1 92.88 162 CYS B O 1
ATOM 3301 N N . ILE B 1 163 ? -6.879 5.496 11.312 1 93.31 163 ILE B N 1
ATOM 3302 C CA . ILE B 1 163 ? -5.523 5.219 10.859 1 93.31 163 ILE B CA 1
ATOM 3303 C C . ILE B 1 163 ? -4.738 4.535 11.977 1 93.31 163 ILE B C 1
ATOM 3305 O O . ILE B 1 163 ? -3.965 3.607 11.727 1 93.31 163 ILE B O 1
ATOM 3309 N N . ASN B 1 164 ? -4.949 4.953 13.172 1 91.5 164 ASN B N 1
ATOM 3310 C CA . ASN B 1 164 ? -4.234 4.402 14.32 1 91.5 164 ASN B CA 1
ATOM 3311 C C . ASN B 1 164 ? -4.621 2.951 14.578 1 91.5 164 ASN B C 1
ATOM 3313 O O . ASN B 1 164 ? -3.818 2.172 15.094 1 91.5 164 ASN B O 1
ATOM 3317 N N . ARG B 1 165 ? -5.746 2.568 14.195 1 88.19 165 ARG B N 1
ATOM 3318 C CA . ARG B 1 165 ? -6.254 1.223 14.438 1 88.19 165 ARG B CA 1
ATOM 3319 C C . ARG B 1 165 ? -5.797 0.26 13.344 1 88.19 165 ARG B C 1
ATOM 3321 O O . ARG B 1 165 ? -5.973 -0.954 13.469 1 88.19 165 ARG B O 1
ATOM 3328 N N . ALA B 1 166 ? -5.23 0.708 12.352 1 85.88 166 ALA B N 1
ATOM 3329 C CA . ALA B 1 166 ? -4.82 -0.125 11.219 1 85.88 166 ALA B CA 1
ATOM 3330 C C . ALA B 1 166 ? -3.299 -0.208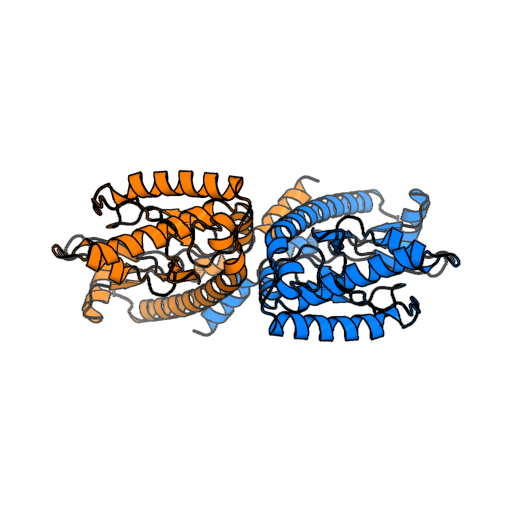 11.125 1 85.88 166 ALA B C 1
ATOM 3332 O O . ALA B 1 166 ? -2.693 0.397 10.242 1 85.88 166 ALA B O 1
ATOM 3333 N N . PRO B 1 167 ? -2.717 -1.043 11.914 1 81.06 167 PRO B N 1
ATOM 3334 C CA . PRO B 1 167 ? -1.252 -1.057 11.922 1 81.06 167 PRO B CA 1
ATOM 3335 C C . PRO B 1 167 ? -0.654 -1.459 10.578 1 81.06 167 PRO B C 1
ATOM 3337 O O . PRO B 1 167 ? 0.428 -0.991 10.219 1 81.06 167 PRO B O 1
ATOM 3340 N N . GLY B 1 168 ? -1.285 -2.242 9.906 1 90.56 168 GLY B N 1
ATOM 3341 C CA . GLY B 1 168 ? -0.78 -2.627 8.594 1 90.56 168 GLY B CA 1
ATOM 3342 C C . GLY B 1 168 ? -0.627 -1.453 7.648 1 90.56 168 GLY B C 1
ATOM 3343 O O . GLY B 1 168 ? 0.258 -1.453 6.789 1 90.56 168 GLY B O 1
ATOM 3344 N N . LEU B 1 169 ? -1.415 -0.501 7.879 1 91.94 169 LEU B N 1
ATOM 3345 C CA . LEU B 1 169 ? -1.364 0.685 7.031 1 91.94 169 LEU B CA 1
ATOM 3346 C C . LEU B 1 169 ? -0.063 1.45 7.242 1 91.94 169 LEU B C 1
ATOM 3348 O O . LEU B 1 169 ? 0.562 1.902 6.281 1 91.94 169 LEU B O 1
ATOM 3352 N N . GLY B 1 170 ? 0.303 1.566 8.492 1 93.31 170 GLY B N 1
ATOM 3353 C CA . GLY B 1 170 ? 1.559 2.234 8.797 1 93.31 170 GLY B CA 1
ATOM 3354 C C . GLY B 1 170 ? 2.766 1.545 8.188 1 93.31 170 GLY B C 1
ATOM 3355 O O . GLY B 1 170 ? 3.648 2.201 7.633 1 93.31 170 GLY B O 1
ATOM 3356 N N . ARG B 1 171 ? 2.783 0.277 8.273 1 93.81 171 ARG B N 1
ATOM 3357 C CA . ARG B 1 171 ? 3.893 -0.49 7.715 1 93.81 171 ARG B CA 1
ATOM 3358 C C . ARG B 1 171 ? 3.91 -0.398 6.195 1 93.81 171 ARG B C 1
ATOM 3360 O O . ARG B 1 171 ? 4.977 -0.292 5.586 1 93.81 171 ARG B O 1
ATOM 3367 N N . LEU B 1 172 ? 2.736 -0.424 5.652 1 94.94 172 LEU B N 1
ATOM 3368 C CA . LEU B 1 172 ? 2.615 -0.304 4.203 1 94.94 172 LEU B CA 1
ATOM 3369 C C . LEU B 1 172 ? 3.143 1.044 3.725 1 94.94 172 LEU B C 1
ATOM 3371 O O . LEU B 1 172 ? 3.951 1.104 2.797 1 94.94 172 LEU B O 1
ATOM 3375 N N . LEU B 1 173 ? 2.729 2.051 4.383 1 95.81 173 LEU B N 1
ATOM 3376 C CA . LEU B 1 173 ? 3.139 3.395 3.988 1 95.81 173 LEU B CA 1
ATOM 3377 C C . LEU B 1 173 ? 4.629 3.602 4.238 1 95.81 173 LEU B C 1
ATOM 3379 O O . LEU B 1 173 ? 5.305 4.285 3.463 1 95.81 173 LEU B O 1
ATOM 3383 N N . LEU B 1 174 ? 5.125 2.98 5.301 1 94.5 174 LEU B N 1
ATOM 3384 C CA . LEU B 1 174 ? 6.562 3.018 5.547 1 94.5 174 LEU B CA 1
ATOM 3385 C C . LEU B 1 174 ? 7.324 2.336 4.418 1 94.5 174 LEU B C 1
ATOM 3387 O O . LEU B 1 174 ? 8.352 2.85 3.959 1 94.5 174 LEU B O 1
ATOM 3391 N N . GLY B 1 175 ? 6.793 1.24 4 1 93.44 175 GLY B N 1
ATOM 3392 C CA . GLY B 1 175 ? 7.41 0.547 2.879 1 93.44 175 GLY B CA 1
ATOM 3393 C C . GLY B 1 175 ? 7.418 1.367 1.604 1 93.44 175 GLY B C 1
ATOM 3394 O O . GLY B 1 175 ? 8.328 1.23 0.78 1 93.44 175 GLY B O 1
ATOM 3395 N N . LEU B 1 176 ? 6.469 2.184 1.47 1 95.25 176 LEU B N 1
ATOM 3396 C CA . LEU B 1 176 ? 6.359 3.066 0.313 1 95.25 176 LEU B CA 1
ATOM 3397 C C . LEU B 1 176 ? 7.23 4.305 0.49 1 95.25 176 LEU B C 1
ATOM 3399 O O . LEU B 1 176 ? 7.309 5.148 -0.406 1 95.25 176 LEU B O 1
ATOM 3403 N N . ARG B 1 177 ? 7.809 4.438 1.682 1 94.44 177 ARG B N 1
ATOM 3404 C CA . ARG B 1 177 ? 8.688 5.539 2.061 1 94.44 177 ARG B CA 1
ATOM 3405 C C . ARG B 1 177 ? 7.887 6.809 2.334 1 94.44 177 ARG B C 1
ATOM 3407 O O . ARG B 1 177 ? 8.359 7.914 2.062 1 94.44 177 ARG B O 1
ATOM 3414 N N . PHE B 1 178 ? 6.664 6.625 2.686 1 96.5 178 PHE B N 1
ATOM 3415 C CA . PHE B 1 178 ? 5.797 7.691 3.176 1 96.5 178 PHE B CA 1
ATOM 3416 C C . PHE B 1 178 ? 5.34 7.402 4.602 1 96.5 178 PHE B C 1
ATOM 3418 O O . PHE B 1 178 ? 4.16 7.121 4.832 1 96.5 178 PHE B O 1
ATOM 3425 N N . PRO B 1 179 ? 6.219 7.559 5.504 1 96.31 179 PRO B N 1
ATOM 3426 C CA . PRO B 1 179 ? 5.891 7.184 6.883 1 96.31 179 PRO B CA 1
ATOM 3427 C C . PRO B 1 179 ? 4.785 8.047 7.48 1 96.31 179 PRO B C 1
ATOM 3429 O O . PRO B 1 179 ? 4.695 9.242 7.18 1 96.31 179 PRO B O 1
ATOM 3432 N N . VAL B 1 180 ? 4.043 7.41 8.336 1 96.31 180 VAL B N 1
ATOM 3433 C CA . VAL B 1 180 ? 2.945 8.086 9.023 1 96.31 180 VAL B CA 1
ATOM 3434 C C . VAL B 1 180 ? 3.354 8.398 10.461 1 96.31 180 VAL B C 1
ATOM 3436 O O . VAL B 1 180 ? 3.986 7.582 11.133 1 96.31 180 VAL B O 1
ATOM 3439 N N . SER B 1 181 ? 3.084 9.562 10.883 1 96.88 181 SER B N 1
ATOM 3440 C CA . SER B 1 181 ? 3.254 9.969 12.273 1 96.88 181 SER B CA 1
ATOM 3441 C C . SER B 1 181 ? 2.039 10.742 12.773 1 96.88 181 SER B C 1
ATOM 3443 O O . SER B 1 181 ? 1.2 11.172 11.977 1 96.88 181 SER B O 1
ATOM 3445 N N . PHE B 1 182 ? 1.901 10.773 14.055 1 96.69 182 PHE B N 1
ATOM 3446 C CA . PHE B 1 182 ? 0.844 11.555 14.688 1 96.69 182 PHE B CA 1
ATOM 3447 C C . PHE B 1 182 ? 1.431 12.703 15.5 1 96.69 182 PHE B C 1
ATOM 3449 O O . PHE B 1 182 ? 2.297 12.492 16.359 1 96.69 182 PHE B O 1
ATOM 3456 N N . GLU B 1 183 ? 0.951 13.867 15.156 1 97.12 183 GLU B N 1
ATOM 3457 C CA . GLU B 1 183 ? 1.56 15.055 15.742 1 97.12 183 GLU B CA 1
ATOM 3458 C C . GLU B 1 183 ? 0.496 16.047 16.219 1 97.12 183 GLU B C 1
ATOM 3460 O O . GLU B 1 183 ? -0.622 16.047 15.695 1 97.12 183 GLU B O 1
ATOM 3465 N N . LYS B 1 184 ? 0.886 16.781 17.219 1 96.06 184 LYS B N 1
ATOM 3466 C CA . LYS B 1 184 ? 0.109 17.953 17.625 1 96.06 184 LYS B CA 1
ATOM 3467 C C . LYS B 1 184 ? 0.615 19.203 16.922 1 96.06 184 LYS B C 1
ATOM 3469 O O . LYS B 1 184 ? 1.817 19.469 16.906 1 96.06 184 LYS B O 1
ATOM 3474 N N . LEU B 1 185 ? -0.235 19.812 16.25 1 94.12 185 LEU B N 1
ATOM 3475 C CA . LEU B 1 185 ? 0.14 21.031 15.539 1 94.12 185 LEU B CA 1
ATOM 3476 C C . LEU B 1 185 ? -0.203 22.266 16.359 1 94.12 185 LEU B C 1
ATOM 3478 O O . LEU B 1 185 ? -1.139 22.25 17.172 1 94.12 185 LEU B O 1
ATOM 3482 N N . ASP B 1 186 ? 0.503 23.281 15.953 1 86.44 186 ASP B N 1
ATOM 3483 C CA . ASP B 1 186 ? 0.26 24.547 16.656 1 86.44 186 ASP B CA 1
ATOM 3484 C C . ASP B 1 186 ? -1.175 25.016 16.453 1 86.44 186 ASP B C 1
ATOM 3486 O O . ASP B 1 186 ? -1.755 24.812 15.383 1 86.44 186 ASP B O 1
ATOM 3490 N N . ASP B 1 187 ? -1.834 25.562 17.328 1 89.06 187 ASP B N 1
ATOM 3491 C CA . ASP B 1 187 ? -3.131 26.234 17.25 1 89.06 187 ASP B CA 1
ATOM 3492 C C . ASP B 1 187 ? -4.27 25.25 17.516 1 89.06 187 ASP B C 1
ATOM 3494 O O . ASP B 1 187 ? -5.43 25.641 17.625 1 89.06 187 ASP B O 1
ATOM 3498 N N . PHE B 1 188 ? -3.93 23.906 17.484 1 95.25 188 PHE B N 1
ATOM 3499 C CA . PHE B 1 188 ? -5.027 22.953 17.5 1 95.25 188 PHE B CA 1
ATOM 3500 C C . PHE B 1 188 ? -5.031 22.141 18.781 1 95.25 188 PHE B C 1
ATOM 3502 O O . PHE B 1 188 ? -5.605 21.062 18.844 1 95.25 188 PHE B O 1
ATOM 3509 N N . GLY B 1 189 ? -4.309 22.641 19.766 1 93.94 189 GLY B N 1
ATOM 3510 C CA . GLY B 1 189 ? -4.305 21.969 21.047 1 93.94 189 GLY B CA 1
ATOM 3511 C C . GLY B 1 189 ? -3.752 20.562 20.984 1 93.94 189 GLY B C 1
ATOM 3512 O O . GLY B 1 189 ? -2.697 20.328 20.391 1 93.94 189 GLY B O 1
ATOM 3513 N N . ASP B 1 190 ? -4.512 19.656 21.625 1 95.12 190 ASP B N 1
ATOM 3514 C CA . ASP B 1 190 ? -4.031 18.297 21.75 1 95.12 190 ASP B CA 1
ATOM 3515 C C . ASP B 1 190 ? -4.613 17.406 20.656 1 95.12 190 ASP B C 1
ATOM 3517 O O . ASP B 1 190 ? -4.48 16.172 20.719 1 95.12 190 ASP B O 1
ATOM 3521 N N . LEU B 1 191 ? -5.254 18 19.688 1 97.69 191 LEU B N 1
ATOM 3522 C CA . LEU B 1 191 ? -5.809 17.234 18.578 1 97.69 191 LEU B CA 1
ATOM 3523 C C . LEU B 1 191 ? -4.699 16.547 17.797 1 97.69 191 LEU B C 1
ATOM 3525 O O . LEU B 1 191 ? -3.812 17.203 17.25 1 97.69 191 LEU B O 1
ATOM 3529 N N . PRO B 1 192 ? -4.723 15.234 17.75 1 97.56 192 PRO B N 1
ATOM 3530 C CA . PRO B 1 192 ? -3.689 14.523 16.984 1 97.56 192 PRO B CA 1
ATOM 3531 C C . PRO B 1 192 ? -3.955 14.539 15.477 1 97.56 192 PRO B C 1
ATOM 3533 O O . PRO B 1 192 ? -5.035 14.141 15.039 1 97.56 192 PRO B O 1
ATOM 3536 N N . PHE B 1 193 ? -2.992 14.992 14.766 1 97.88 193 PHE B N 1
ATOM 3537 C CA . PHE B 1 193 ? -3.078 14.992 13.312 1 97.88 193 PHE B CA 1
ATOM 3538 C C . PHE B 1 193 ? -2.221 13.883 12.711 1 97.88 193 PHE B C 1
ATOM 3540 O O . PHE B 1 193 ? -1.113 13.625 13.188 1 97.88 193 PHE B O 1
ATOM 3547 N N . CYS B 1 194 ? -2.793 13.211 11.758 1 97.25 194 CYS B N 1
ATOM 3548 C CA . CYS B 1 194 ? -2.012 12.258 10.969 1 97.25 194 CYS B CA 1
ATOM 3549 C C . CYS B 1 194 ? -1.167 12.984 9.93 1 97.25 194 CYS B C 1
ATOM 3551 O O . CYS B 1 194 ? -1.693 13.742 9.109 1 97.25 194 CYS B O 1
ATOM 3553 N N . VAL B 1 195 ? 0.134 12.75 9.992 1 98.19 195 VAL B N 1
ATOM 3554 C CA . VAL B 1 195 ? 1.06 13.398 9.07 1 98.19 195 VAL B CA 1
ATOM 3555 C C . VAL B 1 195 ? 1.788 12.344 8.242 1 98.19 195 VAL B C 1
ATOM 3557 O O . VAL B 1 195 ? 2.291 11.359 8.781 1 98.19 195 VAL B O 1
ATOM 3560 N N . ILE B 1 196 ? 1.75 12.523 6.953 1 98 196 ILE B N 1
ATOM 3561 C CA . ILE B 1 196 ? 2.494 11.664 6.039 1 98 196 ILE B CA 1
ATOM 3562 C C . ILE B 1 196 ? 3.785 12.359 5.613 1 98 196 ILE B C 1
ATOM 3564 O O . ILE B 1 196 ? 3.756 13.492 5.125 1 98 196 ILE B O 1
ATOM 3568 N N . GLY B 1 197 ? 4.871 11.703 5.859 1 97.12 197 GLY B N 1
ATOM 3569 C CA . GLY B 1 197 ? 6.168 12.195 5.41 1 97.12 197 GLY B CA 1
ATOM 3570 C C . GLY B 1 197 ? 6.582 11.641 4.062 1 97.12 197 GLY B C 1
ATOM 3571 O O . GLY B 1 197 ? 5.785 10.992 3.379 1 97.12 197 GLY B O 1
ATOM 3572 N N . SER B 1 198 ? 7.828 11.953 3.66 1 95.56 198 SER B N 1
ATOM 3573 C CA . SER B 1 198 ? 8.375 11.516 2.381 1 95.56 198 SER B CA 1
ATOM 3574 C C . SER B 1 198 ? 9.812 11.031 2.531 1 95.56 198 SER B C 1
ATOM 3576 O O . SER B 1 198 ? 10.391 11.117 3.617 1 95.56 198 SER B O 1
ATOM 3578 N N . PRO B 1 199 ? 10.297 10.398 1.465 1 93.25 199 PRO B N 1
ATOM 3579 C CA . PRO B 1 199 ? 11.656 9.859 1.551 1 93.25 199 PRO B CA 1
ATOM 3580 C C . PRO B 1 199 ? 12.719 10.961 1.616 1 93.25 199 PRO B C 1
ATOM 3582 O O . PRO B 1 199 ? 13.875 10.688 1.941 1 93.25 199 PRO B O 1
ATOM 3585 N N . VAL B 1 200 ? 12.297 12.195 1.321 1 94.38 200 VAL B N 1
ATOM 3586 C CA . VAL B 1 200 ? 13.227 13.32 1.391 1 94.38 200 VAL B CA 1
ATOM 3587 C C . VAL B 1 200 ? 12.781 14.297 2.473 1 94.38 200 VAL B C 1
ATOM 3589 O O . VAL B 1 200 ? 11.586 14.414 2.756 1 94.38 200 VAL B O 1
ATOM 3592 N N . THR B 1 201 ? 13.797 14.945 3.045 1 94.62 201 THR B N 1
ATOM 3593 C CA . THR B 1 201 ? 13.492 15.938 4.07 1 94.62 201 THR B CA 1
ATOM 3594 C C . THR B 1 201 ? 13.648 17.344 3.518 1 94.62 201 THR B C 1
ATOM 3596 O O . THR B 1 201 ? 14.398 17.578 2.568 1 94.62 201 THR B O 1
ATOM 3599 N N . SER B 1 202 ? 12.859 18.188 4.035 1 96.69 202 SER B N 1
ATOM 3600 C CA . SER B 1 202 ? 12.977 19.609 3.715 1 96.69 202 SER B CA 1
ATOM 3601 C C . SER B 1 202 ? 13.484 20.406 4.914 1 96.69 202 SER B C 1
ATOM 3603 O O . SER B 1 202 ? 13.508 19.906 6.035 1 96.69 202 SER B O 1
ATOM 3605 N N . HIS B 1 203 ? 14.008 21.656 4.609 1 96.62 203 HIS B N 1
ATOM 3606 C CA . HIS B 1 203 ? 14.586 22.484 5.664 1 96.62 203 HIS B CA 1
ATOM 3607 C C . HIS B 1 203 ? 14.375 23.969 5.379 1 96.62 203 HIS B C 1
ATOM 3609 O O . HIS B 1 203 ? 14.023 24.344 4.258 1 96.62 203 HIS B O 1
ATOM 3615 N N . LEU B 1 204 ? 14.516 24.688 6.438 1 96.31 204 LEU B N 1
ATOM 3616 C CA . LEU B 1 204 ? 14.531 26.141 6.289 1 96.31 204 LEU B CA 1
ATOM 3617 C C . LEU B 1 204 ? 15.953 26.656 6.07 1 96.31 204 LEU B C 1
ATOM 3619 O O . LEU B 1 204 ? 16.891 26.172 6.699 1 96.31 204 LEU B O 1
ATOM 3623 N N . PRO B 1 205 ? 16.078 27.578 5.164 1 94.19 205 PRO B N 1
ATOM 3624 C CA . PRO B 1 205 ? 17.375 28.25 5.062 1 94.19 205 PRO B CA 1
ATOM 3625 C C . PRO B 1 205 ? 17.609 29.25 6.203 1 94.19 205 PRO B C 1
ATOM 3627 O O . PRO B 1 205 ? 16.844 29.281 7.172 1 94.19 205 PRO B O 1
ATOM 3630 N N . GLU B 1 206 ? 18.703 29.969 6.09 1 92.25 206 GLU B N 1
ATOM 3631 C CA . GLU B 1 206 ? 19.016 30.984 7.094 1 92.25 206 GLU B CA 1
ATOM 3632 C C . GLU B 1 206 ? 17.938 32.062 7.156 1 92.25 206 GLU B C 1
ATOM 3634 O O . GLU B 1 206 ? 17.312 32.375 6.145 1 92.25 206 GLU B O 1
ATOM 3639 N N . GLU B 1 207 ? 17.766 32.719 8.266 1 92.62 207 GLU B N 1
ATOM 3640 C CA . GLU B 1 207 ? 16.703 33.688 8.5 1 92.62 207 GLU B CA 1
ATOM 3641 C C . GLU B 1 207 ? 16.781 34.844 7.512 1 92.62 207 GLU B C 1
ATOM 3643 O O . GLU B 1 207 ? 15.75 35.344 7.074 1 92.62 207 GLU B O 1
ATOM 3648 N N . ASP B 1 208 ? 17.953 35.25 7.246 1 89.31 208 ASP B N 1
ATOM 3649 C CA . ASP B 1 208 ? 18.141 36.375 6.34 1 89.31 208 ASP B CA 1
ATOM 3650 C C . ASP B 1 208 ? 17.516 36.094 4.973 1 89.31 208 ASP B C 1
ATOM 3652 O O . ASP B 1 208 ? 16.891 36.938 4.375 1 89.31 208 ASP B O 1
ATOM 3656 N N . LEU B 1 209 ? 17.688 34.906 4.551 1 90.81 209 LEU B N 1
ATOM 3657 C CA . LEU B 1 209 ? 17.125 34.531 3.262 1 90.81 209 LEU B CA 1
ATOM 3658 C C . LEU B 1 209 ? 15.609 34.5 3.318 1 90.81 209 LEU B C 1
ATOM 3660 O O . LEU B 1 209 ? 14.938 34.906 2.373 1 90.81 209 LEU B O 1
ATOM 3664 N N . ILE B 1 210 ? 15.055 34 4.371 1 93.19 210 ILE B N 1
ATOM 3665 C CA . ILE B 1 210 ? 13.609 33.969 4.547 1 93.19 210 ILE B CA 1
ATOM 3666 C C . ILE B 1 210 ? 13.039 35.375 4.539 1 93.19 210 ILE B C 1
ATOM 3668 O O . ILE B 1 210 ? 12.055 35.656 3.854 1 93.19 210 ILE B O 1
ATOM 3672 N N . ARG B 1 211 ? 13.758 36.25 5.234 1 90.94 211 ARG B N 1
ATOM 3673 C CA . ARG B 1 211 ? 13.328 37.625 5.324 1 90.94 211 ARG B CA 1
ATOM 3674 C C . ARG B 1 211 ? 13.305 38.281 3.949 1 90.94 211 ARG B C 1
ATOM 3676 O O . ARG B 1 211 ? 12.312 38.906 3.568 1 90.94 211 ARG B O 1
ATOM 3683 N N . ARG B 1 212 ? 14.352 38.156 3.229 1 88.56 212 ARG B N 1
ATOM 3684 C CA . ARG B 1 212 ? 14.461 38.781 1.906 1 88.56 212 ARG B CA 1
ATOM 3685 C C . ARG B 1 212 ? 13.422 38.219 0.953 1 88.56 212 ARG B C 1
ATOM 3687 O O . ARG B 1 212 ? 12.797 38.938 0.185 1 88.56 212 ARG B O 1
ATOM 3694 N N . SER B 1 213 ? 13.25 36.938 1.029 1 89.69 213 SER B N 1
ATOM 3695 C CA . SER B 1 213 ? 12.289 36.281 0.155 1 89.69 213 SER B CA 1
ATOM 3696 C C . SER B 1 213 ? 10.867 36.75 0.422 1 89.69 213 SER B C 1
ATOM 3698 O O . SER B 1 213 ? 10.125 37.062 -0.514 1 89.69 213 SER B O 1
ATOM 3700 N N . THR B 1 214 ? 10.5 36.812 1.67 1 90.81 214 THR B N 1
ATOM 3701 C CA . THR B 1 214 ? 9.148 37.25 2.023 1 90.81 214 THR B CA 1
ATOM 3702 C C . THR B 1 214 ? 8.938 38.719 1.669 1 90.81 214 THR B C 1
ATOM 3704 O O . THR B 1 214 ? 7.836 39.125 1.289 1 90.81 214 THR B O 1
ATOM 3707 N N . GLU B 1 215 ? 9.977 39.5 1.765 1 87.31 215 GLU B N 1
ATOM 3708 C CA . GLU B 1 215 ? 9.891 40.906 1.395 1 87.31 215 GLU B CA 1
ATOM 3709 C C . GLU B 1 215 ? 9.703 41.094 -0.111 1 87.31 215 GLU B C 1
ATOM 3711 O O . GLU B 1 215 ? 8.906 41.906 -0.554 1 87.31 215 GLU B O 1
ATOM 3716 N N . VAL B 1 216 ? 10.414 40.344 -0.838 1 85.12 216 VAL B N 1
ATOM 3717 C CA . VAL B 1 216 ? 10.305 40.375 -2.293 1 85.12 216 VAL B CA 1
ATOM 3718 C C . VAL B 1 216 ? 8.922 39.906 -2.721 1 85.12 216 VAL B C 1
ATOM 3720 O O . VAL B 1 216 ? 8.305 40.469 -3.613 1 85.12 216 VAL B O 1
ATOM 3723 N N . ALA B 1 217 ? 8.43 38.844 -2.119 1 87.25 217 ALA B N 1
ATOM 3724 C CA . ALA B 1 217 ? 7.148 38.25 -2.477 1 87.25 217 ALA B CA 1
ATOM 3725 C C . ALA B 1 217 ? 5.988 39.125 -1.983 1 87.25 217 ALA B C 1
ATOM 3727 O O . ALA B 1 217 ? 4.867 39 -2.49 1 87.25 217 ALA B O 1
ATOM 3728 N N . GLY B 1 218 ? 6.203 39.969 -0.951 1 87.5 218 GLY B N 1
ATOM 3729 C CA . GLY B 1 218 ? 5.152 40.781 -0.374 1 87.5 218 GLY B CA 1
ATOM 3730 C C . GLY B 1 218 ? 4.18 40 0.48 1 87.5 218 GLY B C 1
ATOM 3731 O O . GLY B 1 218 ? 2.99 40.312 0.537 1 87.5 218 GLY B O 1
ATOM 3732 N N . ASN B 1 219 ? 4.602 38.812 0.904 1 88.62 219 ASN B N 1
ATOM 3733 C CA . ASN B 1 219 ? 3.766 38.031 1.794 1 88.62 219 ASN B CA 1
ATOM 3734 C C . ASN B 1 219 ? 4.582 37.406 2.912 1 88.62 219 ASN B C 1
ATOM 3736 O O . ASN B 1 219 ? 5.812 37.5 2.934 1 88.62 219 ASN B O 1
ATOM 3740 N N . ASN B 1 220 ? 3.875 36.938 3.896 1 91.69 220 ASN B N 1
ATOM 3741 C CA . ASN B 1 220 ? 4.539 36.375 5.066 1 91.69 220 ASN B CA 1
ATOM 3742 C C . ASN B 1 220 ? 4.504 34.844 5.055 1 91.69 220 ASN B C 1
ATOM 3744 O O . ASN B 1 220 ? 4.199 34.219 6.074 1 91.69 220 ASN B O 1
ATOM 3748 N N . SER B 1 221 ? 4.715 34.281 3.938 1 94 221 SER B N 1
ATOM 3749 C CA . SER B 1 221 ? 4.742 32.812 3.822 1 94 221 SER B CA 1
ATOM 3750 C C . SER B 1 221 ? 6.047 32.344 3.199 1 94 221 SER B C 1
ATOM 3752 O O . SER B 1 221 ? 6.68 33.062 2.434 1 94 221 SER B O 1
ATOM 3754 N N . PHE B 1 222 ? 6.496 31.203 3.58 1 96 222 PHE B N 1
ATOM 3755 C CA . PHE B 1 222 ? 7.723 30.609 3.059 1 96 222 PHE B CA 1
ATOM 3756 C C . PHE B 1 222 ? 7.594 29.094 2.961 1 96 222 PHE B C 1
ATOM 3758 O O . PHE B 1 222 ? 7.051 28.453 3.863 1 96 222 PHE B O 1
ATOM 3765 N N . GLU B 1 223 ? 8.008 28.562 1.908 1 96.81 223 GLU B N 1
ATOM 3766 C CA . GLU B 1 223 ? 8.055 27.109 1.745 1 96.81 223 GLU B CA 1
ATOM 3767 C C . GLU B 1 223 ? 9.461 26.562 2.01 1 96.81 223 GLU B C 1
ATOM 3769 O O . GLU B 1 223 ? 10.438 27.094 1.479 1 96.81 223 GLU B O 1
ATOM 3774 N N . GLU B 1 224 ? 9.531 25.547 2.803 1 97.62 224 GLU B N 1
ATOM 3775 C CA . GLU B 1 224 ? 10.82 24.891 3.037 1 97.62 224 GLU B CA 1
ATOM 3776 C C . GLU B 1 224 ? 11.477 24.484 1.722 1 97.62 224 GLU B C 1
ATOM 3778 O O . GLU B 1 224 ? 10.812 24.422 0.685 1 97.62 224 GLU B O 1
ATOM 3783 N N . LEU B 1 225 ? 12.766 24.266 1.829 1 97.12 225 LEU B N 1
ATOM 3784 C CA . LEU B 1 225 ? 13.547 23.906 0.648 1 97.12 225 LEU B CA 1
ATOM 3785 C C . LEU B 1 225 ? 14.047 22.469 0.745 1 97.12 225 LEU B C 1
ATOM 3787 O O . LEU B 1 225 ? 14.266 21.953 1.845 1 97.12 225 LEU B O 1
ATOM 3791 N N . VAL B 1 226 ? 14.141 21.859 -0.417 1 96.31 226 VAL B N 1
ATOM 3792 C CA . VAL B 1 226 ? 14.742 20.531 -0.523 1 96.31 226 VAL B CA 1
ATOM 3793 C C . VAL B 1 226 ? 16.078 20.625 -1.253 1 96.31 226 VAL B C 1
ATOM 3795 O O . VAL B 1 226 ? 16.188 21.297 -2.287 1 96.31 226 VAL B O 1
ATOM 3798 N N . ASP B 1 227 ? 17.062 20.031 -0.678 1 93.06 227 ASP B N 1
ATOM 3799 C CA . ASP B 1 227 ? 18.359 19.984 -1.333 1 93.06 227 ASP B CA 1
ATOM 3800 C C . ASP B 1 227 ? 18.469 18.797 -2.271 1 93.06 227 ASP B C 1
ATOM 3802 O O . ASP B 1 227 ? 18.141 17.672 -1.89 1 93.06 227 ASP B O 1
ATOM 3806 N N . ALA B 1 228 ? 18.984 19.109 -3.408 1 90.81 228 ALA B N 1
ATOM 3807 C CA . ALA B 1 228 ? 19.203 18.031 -4.371 1 90.81 228 ALA B CA 1
ATOM 3808 C C . ALA B 1 228 ? 20.125 16.969 -3.797 1 90.81 228 ALA B C 1
ATOM 3810 O O . ALA B 1 228 ? 19.984 15.781 -4.109 1 90.81 228 ALA B O 1
ATOM 3811 N N . ALA B 1 229 ? 20.984 17.391 -2.979 1 91.81 229 ALA B N 1
ATOM 3812 C CA . ALA B 1 229 ? 21.938 16.469 -2.352 1 91.81 229 ALA B CA 1
ATOM 3813 C C . ALA B 1 229 ? 21.219 15.461 -1.471 1 91.81 229 ALA B C 1
ATOM 3815 O O . ALA B 1 229 ? 21.672 14.32 -1.33 1 91.81 229 ALA B O 1
ATOM 3816 N N . ASP B 1 230 ? 20.172 15.859 -0.931 1 91.69 230 ASP B N 1
ATOM 3817 C CA . ASP B 1 230 ? 19.391 14.945 -0.09 1 91.69 230 ASP B CA 1
ATOM 3818 C C . ASP B 1 230 ? 18.75 13.844 -0.924 1 91.69 230 ASP B C 1
ATOM 3820 O O . ASP B 1 230 ? 18.609 12.711 -0.463 1 91.69 230 ASP B O 1
ATOM 3824 N N . VAL B 1 231 ? 18.344 14.172 -2.092 1 92.69 231 VAL B N 1
ATOM 3825 C CA . VAL B 1 231 ? 17.766 13.195 -3.006 1 92.69 231 VAL B CA 1
ATOM 3826 C C . VAL B 1 231 ? 18.844 12.195 -3.432 1 92.69 231 VAL B C 1
ATOM 3828 O O . VAL B 1 231 ? 18.594 10.984 -3.471 1 92.69 231 VAL B O 1
ATOM 3831 N N . GLU B 1 232 ? 20.031 12.695 -3.674 1 90.94 232 GLU B N 1
ATOM 3832 C CA . GLU B 1 232 ? 21.141 11.836 -4.078 1 90.94 232 GLU B CA 1
ATOM 3833 C C . GLU B 1 232 ? 21.531 10.859 -2.973 1 90.94 232 GLU B C 1
ATOM 3835 O O . GLU B 1 232 ? 21.938 9.727 -3.25 1 90.94 232 GLU B O 1
ATOM 3840 N N . ALA B 1 233 ? 21.266 11.281 -1.771 1 90 233 ALA B N 1
ATOM 3841 C CA . ALA B 1 233 ? 21.703 10.5 -0.624 1 90 233 ALA B CA 1
ATOM 3842 C C . ALA B 1 233 ? 20.609 9.555 -0.144 1 90 233 ALA B C 1
ATOM 3844 O O . ALA B 1 233 ? 20.781 8.844 0.851 1 90 233 ALA B O 1
ATOM 3845 N N . MET B 1 234 ? 19.531 9.594 -0.877 1 89.31 234 MET B N 1
ATOM 3846 C CA . MET B 1 234 ? 18.422 8.727 -0.469 1 89.31 234 MET B CA 1
ATOM 3847 C C . MET B 1 234 ? 18.875 7.273 -0.376 1 89.31 234 MET B C 1
ATOM 3849 O O . MET B 1 234 ? 19.609 6.793 -1.238 1 89.31 234 MET B O 1
ATOM 3853 N N . GLU B 1 235 ? 18.422 6.668 0.706 1 83.75 235 GLU B N 1
ATOM 3854 C CA . GLU B 1 235 ? 18.734 5.258 0.915 1 83.75 235 GLU B CA 1
ATOM 3855 C C . GLU B 1 235 ? 17.531 4.367 0.627 1 83.75 235 GLU B C 1
ATOM 3857 O O . GLU B 1 235 ? 16.391 4.762 0.878 1 83.75 235 GLU B O 1
ATOM 3862 N N . ASP B 1 236 ? 17.922 3.232 0.076 1 83.88 236 ASP B N 1
ATOM 3863 C CA . ASP B 1 236 ? 16.906 2.211 -0.166 1 83.88 236 ASP B CA 1
ATOM 3864 C C . ASP B 1 236 ? 16.797 1.246 1.014 1 83.88 236 ASP B C 1
ATOM 3866 O O . ASP B 1 236 ? 17.703 0.425 1.228 1 83.88 236 ASP B O 1
ATOM 3870 N N . GLY B 1 237 ? 15.742 1.351 1.674 1 83.31 237 GLY B N 1
ATOM 3871 C CA . GLY B 1 237 ? 15.555 0.542 2.869 1 83.31 237 GLY B CA 1
ATOM 3872 C C . GLY B 1 237 ? 15.57 -0.949 2.588 1 83.31 237 GLY B C 1
ATOM 3873 O O . GLY B 1 237 ? 16.125 -1.729 3.367 1 83.31 237 GLY B O 1
ATOM 3874 N N . ILE B 1 238 ? 14.977 -1.426 1.559 1 86.31 238 ILE B N 1
ATOM 3875 C CA . ILE B 1 238 ? 14.922 -2.842 1.213 1 86.31 238 ILE B CA 1
ATOM 3876 C C . ILE B 1 238 ? 16.328 -3.346 0.879 1 86.31 238 ILE B C 1
ATOM 3878 O O . ILE B 1 238 ? 16.734 -4.402 1.358 1 86.31 238 ILE B O 1
ATOM 3882 N N . ARG B 1 239 ? 17.031 -2.559 0.105 1 89 239 ARG B N 1
ATOM 3883 C CA . ARG B 1 239 ? 18.391 -2.928 -0.256 1 89 239 ARG B CA 1
ATOM 3884 C C . ARG B 1 239 ? 19.266 -3.072 0.984 1 89 239 ARG B C 1
ATOM 3886 O O . ARG B 1 239 ? 19.984 -4.059 1.131 1 89 239 ARG B O 1
ATOM 3893 N N . GLY B 1 240 ? 19.156 -2.068 1.859 1 89.25 240 GLY B N 1
ATOM 3894 C CA . GLY B 1 240 ? 19.938 -2.125 3.086 1 89.25 240 GLY B CA 1
ATOM 3895 C C . GLY B 1 240 ? 19.625 -3.344 3.936 1 89.25 240 GLY B C 1
ATOM 3896 O O . GLY B 1 240 ? 20.531 -3.996 4.449 1 89.25 240 GLY B O 1
ATOM 3897 N N . ARG B 1 241 ? 18.453 -3.711 4.074 1 89.19 241 ARG B N 1
ATOM 3898 C CA . ARG B 1 241 ? 18.016 -4.859 4.867 1 89.19 241 ARG B CA 1
ATOM 3899 C C . ARG B 1 241 ? 18.5 -6.164 4.246 1 89.19 241 ARG B C 1
ATOM 3901 O O . ARG B 1 241 ? 18.969 -7.062 4.957 1 89.19 241 ARG B O 1
ATOM 3908 N N . LEU B 1 242 ? 18.328 -6.277 2.916 1 89.5 242 LEU B N 1
ATOM 3909 C CA . LEU B 1 242 ? 18.766 -7.484 2.227 1 89.5 242 LEU B CA 1
ATOM 3910 C C . LEU B 1 242 ? 20.266 -7.668 2.352 1 89.5 242 LEU B C 1
ATOM 3912 O O . LEU B 1 242 ? 20.75 -8.773 2.6 1 89.5 242 LEU B O 1
ATOM 3916 N N . LEU B 1 243 ? 21.047 -6.586 2.238 1 92.75 243 LEU B N 1
ATOM 3917 C CA . LEU B 1 243 ? 22.5 -6.664 2.342 1 92.75 243 LEU B CA 1
ATOM 3918 C C . LEU B 1 243 ? 22.922 -7.078 3.748 1 92.75 243 LEU B C 1
ATOM 3920 O O . LEU B 1 243 ? 23.859 -7.859 3.916 1 92.75 243 LEU B O 1
ATOM 3924 N N . LYS B 1 244 ? 22.234 -6.539 4.719 1 92.38 244 LYS B N 1
ATOM 3925 C CA . LYS B 1 244 ? 22.531 -6.922 6.098 1 92.38 244 LYS B CA 1
ATOM 3926 C C . LYS B 1 244 ? 22.25 -8.406 6.324 1 92.38 244 LYS B C 1
ATOM 3928 O O . LYS B 1 244 ? 23.016 -9.094 7 1 92.38 244 LYS B O 1
ATOM 3933 N N . ALA B 1 245 ? 21.172 -8.906 5.762 1 89.62 245 ALA B N 1
ATOM 3934 C CA . ALA B 1 245 ? 20.797 -10.312 5.902 1 89.62 245 ALA B CA 1
ATOM 3935 C C . ALA B 1 245 ? 21.828 -11.211 5.207 1 89.62 245 ALA B C 1
ATOM 3937 O O . ALA B 1 245 ? 22.172 -12.281 5.723 1 89.62 245 ALA B O 1
ATOM 3938 N N . ILE B 1 246 ? 22.281 -10.781 4.047 1 90.62 246 ILE B N 1
ATOM 3939 C CA . ILE B 1 246 ? 23.281 -11.531 3.295 1 90.62 246 ILE B CA 1
ATOM 3940 C C . ILE B 1 246 ? 24.578 -11.609 4.094 1 90.62 246 ILE B C 1
ATOM 3942 O O . ILE B 1 246 ? 25.203 -12.672 4.168 1 90.62 246 ILE B O 1
ATOM 3946 N N . ALA B 1 247 ? 24.953 -10.539 4.68 1 90.62 247 ALA B N 1
ATOM 3947 C CA . ALA B 1 247 ? 26.203 -10.477 5.445 1 90.62 247 ALA B CA 1
ATOM 3948 C C . ALA B 1 247 ? 26.141 -11.391 6.668 1 90.62 247 ALA B C 1
ATOM 3950 O O . ALA B 1 247 ? 27.156 -11.922 7.102 1 90.62 247 ALA B O 1
ATOM 3951 N N . ALA B 1 248 ? 24.969 -11.609 7.188 1 87.5 248 ALA B N 1
ATOM 3952 C CA . ALA B 1 248 ? 24.781 -12.422 8.391 1 87.5 248 ALA B CA 1
ATOM 3953 C C . ALA B 1 248 ? 24.656 -13.906 8.039 1 87.5 248 ALA B C 1
ATOM 3955 O O . ALA B 1 248 ? 24.734 -14.766 8.922 1 87.5 248 ALA B O 1
ATOM 3956 N N . ALA B 1 249 ? 24.375 -14.203 6.859 1 83.94 249 ALA B N 1
ATOM 3957 C CA . ALA B 1 249 ? 24.172 -15.586 6.441 1 83.94 249 ALA B CA 1
ATOM 3958 C C . ALA B 1 249 ? 25.5 -16.266 6.098 1 83.94 249 ALA B C 1
ATOM 3960 O O . ALA B 1 249 ? 26.328 -15.68 5.41 1 83.94 249 ALA B O 1
#

Foldseek 3Di:
DPPPPPVVVVVVQVVVQQVVLVVLQVVVLVVLQVCLVQLFLLAQQPQLAPPRHHYDPPRNVVLVVVLQVVLCVQCCDPPNNAPDHRDGSHYQPFSGKDWAWDWAWDDDPPDPDIFIETESFKTWIFTPPQYPVVQLVQSPDPPHDSVVVSNNLSRQSSSVSSCVVCVVVQVVLVLVQFHWDWDDGPSRPPRTIIMTGHLFDFAADDSVSLVVVCVVVVHRYYYTTTDPVRVVPRDDPVVVVVVVVVVVD/DPPPPPVVVVVVQVVVQQVVLVVLQVVVLVVLQVCLVQLFLLAQQPQLAPPRHHYDPPRNVVLVVVLQVVLCVQCCDPPNNAPDHRDGSHYQPFSGKDWAWDWAWDDDPPDPDIFIETESFKTWIFTPPQYVVVQLVQSPDPPHDSVVVSNNLSRQSSSVSSCVVCVVVQVVLVLVQFHWDWDDGPSRPPRTIIMTGHLFDFAADDSVSLVVVCVVVVHRYYYTTTDPVRVVPRDDPVVVVVVVVVVVD

Sequence (498 aa):
MQGTFDIESFIKQRKQTRVIGDLLHEQAADYLGTLGLLIRPQMIFGEYLQGAPRGSGREAQHAFKEFKSLFEATAGAAPFRLIQELDVPLEILGSTPQLYPYEYDITLSDRSRPVRVTSPVRWVVGYKGFELSQFRQIIKDPNRSTAELFRFIVHYLMLFYCINRAPGLGRLLLGLRFPVSFEKLDDFGDLPFCVIGSPVTSHLPEEDLIRRSTEVAGNNSFEELVDAADVEAMEDGIRGRLLKAIAAAMQGTFDIESFIKQRKQTRVIGDLLHEQAADYLGTLGLLIRPQMIFGEYLQGAPRGSGREAQHAFKEFKSLFEATAGAAPFRLIQELDVPLEILGSTPQLYPYEYDITLSDRSRPVRVTSPVRWVVGYKGFELSQFRQIIKDPNRSTAELFRFIVHYLMLFYCINRAPGLGRLLLGLRFPVSFEKLDDFGDLPFCVIGSPVTSHLPEEDLIRRSTEVAGNNSFEELVDAADVEAMEDGIRGRLLKAIAAA

pLDDT: mean 90.77, std 8.54, range [31.52, 98.31]

Secondary structure (DSSP, 8-state):
------HHHHHHHHHHHHHHHHHHHHHHHHHHHHHGGGG-HHHHHGGGBTT-----HHHHHHHHHHHHHHHHHHHTSTTT---PPPPSSBP-S---EEEEEEEEEE--TT-SSPEEEEEEEEEEEEETT--HHHHHHHHH-TT--HHHHHHHHHHHHHHHHHHHT-HHHHHHHHHTT--EEEEEPTTSTT-EEEEE--SS--B---HHHHHHHHHHHTSSEEE-B--HHHHHT---HHHHHHHHHHHH-/------HHHHHHHHHHHHHHHHHHHHHHHHHHHHHGGGG-HHHHHGGGBTT-----HHHHHHHHHHHHHHHHHHHTSTTT---PPPPSSBP-S---EEEEEEEEEE--TT-SSPEEEEEEEEEEEEETT--HHHHHHHHH-TT--HHHHHHHHHHHHHHHHHHHT-HHHHHHHHHTT--EEEEEPTTSTT-EEEEE--SS--B---HHHHHHHHHHHTSSEEE-B--HHHHHT---HHHHHHHHHHHH-

Solvent-accessible surface area (backbone atoms only — not comparable to full-atom values): 27446 Å² total; per-residue (Å²): 134,83,75,74,80,55,59,67,62,49,50,51,39,50,48,35,24,48,53,47,20,51,54,51,47,53,51,51,49,51,48,45,59,52,50,30,72,77,46,38,58,48,77,51,32,3,58,48,27,57,90,30,58,83,44,64,68,65,62,16,49,52,46,44,53,54,47,49,53,52,45,53,60,47,37,44,28,68,76,64,60,42,84,76,75,89,60,80,51,32,80,74,93,50,77,48,65,37,79,37,75,31,67,52,74,44,74,50,92,91,42,90,66,59,34,41,33,33,40,56,48,34,24,29,59,33,35,63,90,57,51,64,71,58,51,50,50,45,67,70,36,91,81,45,54,66,68,58,54,48,50,53,52,51,52,44,48,48,52,35,52,37,54,70,70,33,62,54,55,46,54,48,31,39,61,55,37,30,37,66,45,75,42,65,48,87,90,50,41,77,46,5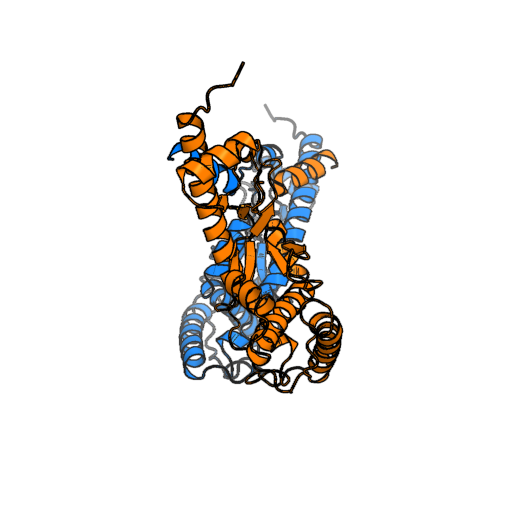2,37,39,33,37,40,44,78,50,72,67,40,75,77,60,66,68,58,53,50,53,50,21,61,73,70,72,44,58,55,47,69,40,42,38,54,70,66,52,51,72,63,54,75,52,66,67,48,53,51,47,53,53,49,42,71,72,89,134,83,75,75,80,53,58,67,61,50,50,51,40,50,46,34,24,49,51,47,20,51,54,51,46,52,51,51,48,51,48,45,58,53,51,31,73,78,45,37,59,48,79,50,30,4,58,48,26,59,90,30,58,82,47,62,70,65,62,15,48,53,47,44,52,52,47,50,53,52,45,53,61,45,37,43,29,68,76,64,60,42,85,78,75,91,58,80,49,32,82,75,95,49,77,48,66,37,78,37,74,30,69,50,76,45,72,50,94,91,43,89,68,57,33,41,33,33,40,57,48,32,26,30,59,34,36,62,91,56,52,64,70,58,51,52,50,45,68,70,36,91,80,45,54,66,67,58,53,48,50,52,54,51,52,44,48,48,50,34,52,37,54,70,70,33,60,53,54,48,56,46,31,40,61,54,37,31,38,66,46,76,41,64,48,88,91,51,41,77,46,52,38,39,32,36,40,43,78,50,74,67,42,75,76,60,67,69,57,53,51,52,50,21,61,74,70,71,43,58,56,46,67,41,40,37,55,69,66,53,50,73,63,51,76,52,66,67,50,54,52,46,52,53,47,43,72,73,90

Radius of gyration: 27.75 Å; Cα contacts (8 Å, |Δi|>4): 751; chains: 2; bounding box: 66×80×48 Å

Nearest PDB structures (foldseek):
  8v3t-assembly1_a  TM=5.096E-01  e=6.270E+00  Clostridioides difficile
  6jf7-assembly1_A  TM=4.087E-01  e=6.270E+00  Acinetobacter baumannii
  8v3t-assembly1_a  TM=5.093E-01  e=6.304E+00  Clostridioides difficile
  6jf7-assembly1_A  TM=4.073E-01  e=6.304E+00  Acinetobacter baumannii

Organism: NCBI:txid1178482